Protein AF-A0A1R3GHZ3-F1 (afdb_monomer)

Solvent-accessible surface area (backbone atoms only — not comparable to full-atom values): 32045 Å² total; per-residue (Å²): 133,90,85,85,89,85,82,87,87,85,84,88,83,88,90,89,85,89,82,88,86,89,83,91,81,88,88,83,89,83,89,89,85,88,88,83,88,86,85,84,89,84,92,79,92,75,88,79,80,84,79,83,75,81,83,74,79,84,58,68,68,58,57,54,50,50,53,52,54,62,54,71,75,57,80,71,78,85,73,85,75,83,85,76,85,86,47,45,76,50,51,80,74,38,38,43,83,60,56,77,74,49,77,59,98,74,34,42,30,24,35,28,34,24,68,45,76,95,44,42,79,37,73,26,26,34,41,39,29,51,54,79,76,49,83,49,73,64,52,55,50,34,53,55,47,24,55,54,48,39,57,55,52,36,79,47,82,36,36,53,38,51,74,50,58,27,30,66,96,57,36,38,37,44,32,28,55,55,57,70,33,46,38,51,70,52,46,65,59,63,36,55,76,67,79,52,79,91,49,72,66,60,44,41,60,51,51,50,48,52,26,54,40,51,24,49,37,39,44,57,27,35,35,53,51,50,59,47,46,78,32,28,29,21,50,34,79,55,90,87,41,55,57,23,45,54,78,48,63,72,37,45,78,52,47,87,87,54,70,46,55,81,74,71,56,56,78,86,36,62,35,51,35,44,78,65,40,55,30,55,62,42,40,44,23,25,14,50,18,42,50,50,43,27,65,73,54,74,44,72,68,57,82,48,102,40,72,69,48,28,53,49,34,56,68,76,51,80,66,86,64,76,54,86,53,36,75,79,51,57,70,48,55,51,51,53,36,51,38,19,59,38,67,53,61,73,28,12,54,45,33,40,52,46,38,46,31,82,63,52,54,44,83,86,82,54,74,66,63,71,56,49,63,47,58,42,32,36,35,55,38,74,71,53,92,45,66,61,56,53,32,48,32,44,14,40,55,67,34,59,52,68,75,69,39,48,45,57,53,49,52,50,53,64,32,59,40,38,94,87,76,59,29,35,43,47,63,28,56,50,54,41,45,69,75,71,55,44,84,55,27,70,76,65,44,48,58,70,48,54,64,59,37,52,83,26,73,88,42,75,40,41,66,71,54,45,42,29,31,45,63,58,65,52,37,50,68,61,39,98,59,29,72,60,31,54,48,50,9,43,59,44,16,62,75,78,44,58,51,71,60,51,66,73,55,52,31,67,69,36,70,63,84,63,74,79,53,57,59,56,42,58,75,14,35,36,91,88,68,37,24,63,38,72,62,30,48,53,40,54,71,69,36,61,76,87,70,81,86,126

pLDDT: mean 79.68, std 21.67, range [22.58, 98.25]

Sequence (550 aa):
MEEVNGKTGVDETRTMTPTTKATARSSNQSLWLPTGVLPRASRRLMKRRFVWHPFWPPSLTKHIKALLYKRLLCKPKPKVLDKCFGYGKDFGAKYELGKELGTGSIGQTFSARGKKGELKDQPVAVKIISKAQMEEEFWIEDVRREVKILKALSGHKHFVKFYDACEDDDNVYIVMELCEGGDLSHLRDRIFAREGKFTEEEAKAIVAQISSAVSFCHLQGIVHRDIKLQNILFTSGGEDAEVKLIDFGISDFVRPGEILSRICGTVLFLAPDVLGECYGVEADAWSIGVITYYLLSGRWPFVAPTRSGIFQLVEESDPSFDDLPWQSISPEAKDFVKRLLNKDGFQRMTAAEALAHPWLRDEIRHPIPLDILMYSLVRISLRRRKLLKCAAQKALSKAITEDQLVYLRAQFRLLEPNTRDGSVSLENFKMALSRNATDLMDEIWVPDTLTAMESLANRNMYFEEFCAAAIHIHRLEGLEGWEQIVSTAFEHFERDGNRVISDQEFYRELKIRGPEALSFAQDCIRNSDGKLNLIGFTQLLRGRPKLPKN

Radius of gyration: 31.35 Å; Cα contacts (8 Å, |Δi|>4): 764; chains: 1; bounding box: 104×96×87 Å

Nearest PDB structures (foldseek):
  3lij-assembly1_A  TM=5.609E-01  e=2.479E-24  Cryptosporidium parvum Iowa II
  4yzb-assembly1_A  TM=5.574E-01  e=3.751E-24  Eimeria tenella
  3hx4-assembly1_A  TM=5.276E-01  e=1.970E-24  Toxoplasma gondii
  4yuq-assembly1_A  TM=5.480E-01  e=2.258E-23  Eimeria tenella
  4yuq-assembly2_B  TM=5.431E-01  e=2.059E-23  Eimeria tenella

Secondary structure (DSSP, 8-state):
------PPP-------------------------------------PPP------PPPPHHHHHHHHHHHHHT--------------BS-HHHHEEEEEEEEE-SS-EEEEEEE-SGGGBT-EEEEEEEEGGG--SHHHHHHHHHHHHHHHHHTTSTTBPPEEEEEE-SSEEEEEEE---S-BGGGHHHHHHTTTPPP-HHHHHHHHHHHHHHHHHHHHTTEE-S---GGGEEESSSSTTPPEEE--GGG-EE--TT--B----S-GGG--HHHHTT-B-THHHHHHHHHHHHHHHHSS-SS--SSHHHHHHHHHH-PPP-SSTTGGGS-HHHHHHHHHHT-SSTTTS--HHHHHTSTTT--TTT-PPPP-HHHHHHHHHHHT---HHHHHHHHHHHHHS-HHHHHHHHHHHHHT---TTTS-B-HHHHHHHHHHH--HHHHHHTHHHHHHTTGGGTT--B-HHHHHHHH--HHHHTTSTTHHHHHHHHHHHHHHHT-----HHHHHHHHT--STHHHHHHHTTB-TTTS-B-HHHHHHHHH-S------

InterPro domains:
  IPR000719 Protein kinase domain [PF00069] (95-360)
  IPR000719 Protein kinase domain [PS50011] (95-360)
  IPR000719 Protein kinase domain [SM00220] (95-360)
  IPR008271 Serine/threonine-protein kinase, active site [PS00108] (222-234)
  IPR011009 Protein kinase-like domain superfamily [SSF56112] (86-380)
  IPR011992 EF-hand domain pair [SSF47473] (396-541)
  IPR050205 Calcium-dependent Serine/Threonine Protein Kinases [PTHR24349] (81-507)

Organism: NCBI:txid93759

Foldseek 3Di:
DDDDDDDDDDDDDDDDDDDDDDDDDDDDDDDDDDDDDDDDDDDDDDDDDDDDDDDDDDDPVVVVVVVVVVVVVDDDDDDPAPLDLVFAACDVVQKAWDAWPAADPFFTKTWIATCDDPRHRPIKIKTKGWPVPCRDNVLSVLVNVQLVVQCQCAPPPQAWHWDGWHDDPTIIITITHDQAQAWQVCVVVLQVVVVHDQDLVNLLQQLLSVLLSLQLCQLLQKAQQALDRRQWGFNHSDPPTHIHGHDSSPMDGHALPDFAQDQDYDLLLAALCSVVSGDGSLSVLLSSLQSSCCSVAVDGQADDPDSVRSSCCNPPHGGDQPDPPSVVDDPQSVVLSLLSSDRPSLQNDGSLSSCLRPSNPDCPNHQRAAGPLLLSLLLVLLPDPDQQLLLLLLLLLVLDDVSSCSSLVSNLVLLVQDPPPQWHALVSVVVSDVVSDGPSNVVRYPVVSSVSVCSRNPPTHHSSSSSSRRDSLSNLVNDPCNVSSLVSSVVSCVPGRWAQDDLVVLCVLLVDDDCVSVVVVVVQADPPHNTGDSSSSSCSNVRHDPDDDD

Mean predicted aligned error: 12.27 Å

Structure (mmCIF, N/CA/C/O backbone):
data_AF-A0A1R3GHZ3-F1
#
_entry.id   AF-A0A1R3GHZ3-F1
#
loop_
_atom_site.group_PDB
_atom_site.id
_atom_site.type_symbol
_atom_site.label_atom_id
_atom_site.label_alt_id
_atom_site.label_comp_id
_atom_site.label_asym_id
_atom_site.label_entity_id
_atom_site.label_seq_id
_atom_site.pdbx_PDB_ins_code
_atom_site.Cartn_x
_atom_site.Cartn_y
_atom_site.Cartn_z
_atom_site.occupancy
_atom_site.B_iso_or_equiv
_atom_site.auth_seq_id
_atom_site.auth_comp_id
_atom_site.auth_asym_id
_atom_site.auth_atom_id
_atom_site.pdbx_PDB_model_num
ATOM 1 N N . MET A 1 1 ? 38.407 42.643 -3.161 1.00 34.69 1 MET A N 1
ATOM 2 C CA . MET A 1 1 ? 39.435 43.594 -2.686 1.00 34.69 1 MET A CA 1
ATOM 3 C C . MET A 1 1 ? 39.545 43.432 -1.185 1.00 34.69 1 MET A C 1
ATOM 5 O O . MET A 1 1 ? 38.567 43.001 -0.592 1.00 34.69 1 MET A O 1
ATOM 9 N N . GLU A 1 2 ? 40.718 43.761 -0.644 1.00 35.44 2 GLU A N 1
ATOM 10 C CA . GLU A 1 2 ? 41.175 43.460 0.721 1.00 35.44 2 GLU A CA 1
ATOM 11 C C . GLU A 1 2 ? 41.331 41.957 1.025 1.00 35.44 2 GLU A C 1
ATOM 13 O O . GLU A 1 2 ? 40.473 41.125 0.735 1.00 35.44 2 GLU A O 1
ATOM 18 N N . GLU A 1 3 ? 42.504 41.618 1.557 1.00 30.94 3 GLU A N 1
ATOM 19 C CA . GLU A 1 3 ? 42.928 40.275 1.952 1.00 30.94 3 GLU A CA 1
ATOM 20 C C . GLU A 1 3 ? 43.064 40.218 3.476 1.00 30.94 3 GLU A C 1
ATOM 22 O O . GLU A 1 3 ? 43.482 41.197 4.094 1.00 30.94 3 GLU A O 1
ATOM 27 N N . VAL A 1 4 ? 42.898 39.033 4.066 1.00 36.78 4 VAL A N 1
ATOM 28 C CA . VAL A 1 4 ? 43.629 38.673 5.291 1.00 36.78 4 VAL A CA 1
ATOM 29 C C . VAL A 1 4 ? 44.241 37.290 5.079 1.00 36.78 4 VAL A C 1
ATOM 31 O O . VAL A 1 4 ? 43.532 36.301 4.920 1.00 36.78 4 VAL A O 1
ATOM 34 N N . ASN A 1 5 ? 45.573 37.228 5.034 1.00 32.50 5 ASN A N 1
ATOM 35 C CA . ASN A 1 5 ? 46.323 35.993 4.799 1.00 32.50 5 ASN A CA 1
ATOM 36 C C . ASN A 1 5 ? 46.553 35.207 6.104 1.00 32.50 5 ASN A C 1
ATOM 38 O O . ASN A 1 5 ? 46.972 35.777 7.109 1.00 32.50 5 ASN A O 1
ATOM 42 N N . GLY A 1 6 ? 46.394 33.881 6.053 1.00 30.52 6 GLY A N 1
ATOM 43 C CA . GLY A 1 6 ? 46.796 32.941 7.108 1.00 30.52 6 GLY A CA 1
ATOM 44 C C . GLY A 1 6 ? 47.357 31.665 6.477 1.00 30.52 6 GLY A C 1
ATOM 45 O O . GLY A 1 6 ? 46.689 31.051 5.650 1.00 30.52 6 GLY A O 1
ATOM 46 N N . LYS A 1 7 ? 48.609 31.301 6.791 1.00 32.91 7 LYS A N 1
ATOM 47 C CA . LYS A 1 7 ? 49.378 30.299 6.027 1.00 32.91 7 LYS A CA 1
ATOM 48 C C . LYS A 1 7 ? 49.437 28.904 6.659 1.00 32.91 7 LYS A C 1
ATOM 50 O O . LYS A 1 7 ? 49.386 28.732 7.870 1.00 32.91 7 LYS A O 1
ATOM 55 N N . THR A 1 8 ? 49.634 27.938 5.765 1.00 31.53 8 THR A N 1
ATOM 56 C CA . THR A 1 8 ? 50.044 26.537 5.961 1.00 31.53 8 THR A CA 1
ATOM 57 C C . THR A 1 8 ? 51.236 26.338 6.910 1.00 31.53 8 THR A C 1
ATOM 59 O O . THR A 1 8 ? 52.165 27.146 6.897 1.00 31.53 8 THR A O 1
ATOM 62 N N . GLY A 1 9 ? 51.273 25.204 7.622 1.00 28.42 9 GLY A N 1
ATOM 63 C CA . GLY A 1 9 ? 52.466 24.677 8.314 1.00 28.42 9 GLY A CA 1
ATOM 64 C C . GLY A 1 9 ? 53.165 23.538 7.546 1.00 28.42 9 GLY A C 1
ATOM 65 O O . GLY A 1 9 ? 52.630 23.077 6.539 1.00 28.42 9 GLY A O 1
ATOM 66 N N . VAL A 1 10 ? 54.344 23.101 8.022 1.00 30.80 10 VAL A N 1
ATOM 67 C CA . VAL A 1 10 ? 55.159 21.967 7.510 1.00 30.80 10 VAL A CA 1
ATOM 68 C C . VAL A 1 10 ? 55.913 21.275 8.677 1.00 30.80 10 VAL A C 1
ATOM 70 O O . VAL A 1 10 ? 56.051 21.853 9.754 1.00 30.80 10 VAL A O 1
ATOM 73 N N . ASP A 1 11 ? 56.347 20.036 8.431 1.00 28.83 11 ASP A N 1
ATOM 74 C CA . ASP A 1 11 ? 56.849 18.956 9.301 1.00 28.83 11 ASP A CA 1
ATOM 75 C C . ASP A 1 11 ? 58.218 19.053 10.035 1.00 28.83 11 ASP A C 1
ATOM 77 O O . ASP A 1 11 ? 59.081 19.868 9.725 1.00 28.83 11 ASP A O 1
ATOM 81 N N . GLU A 1 12 ? 58.380 18.091 10.967 1.00 28.64 12 GLU A N 1
ATOM 82 C CA . GLU A 1 12 ? 59.574 17.305 11.385 1.00 28.64 12 GLU A CA 1
ATOM 83 C C . GLU A 1 12 ? 60.945 17.943 11.749 1.00 28.64 12 GLU A C 1
ATOM 85 O O . GLU A 1 12 ? 61.567 18.682 10.991 1.00 28.64 12 GLU A O 1
ATOM 90 N N . THR A 1 13 ? 61.565 17.460 12.848 1.00 28.55 13 THR A N 1
ATOM 91 C CA . THR A 1 13 ? 62.694 16.474 12.827 1.00 28.55 13 THR A CA 1
ATOM 92 C C . THR A 1 13 ? 63.373 16.268 14.212 1.00 28.55 13 THR A C 1
ATOM 94 O O . THR A 1 13 ? 63.208 17.071 15.123 1.00 28.55 13 THR A O 1
ATOM 97 N N . ARG A 1 14 ? 64.211 15.208 14.318 1.00 28.52 14 ARG A N 1
ATOM 98 C CA . ARG A 1 14 ? 65.181 14.832 15.395 1.00 28.52 14 ARG A CA 1
ATOM 99 C C . ARG A 1 14 ? 64.601 14.272 16.713 1.00 28.52 14 ARG A C 1
ATOM 101 O O . ARG A 1 14 ? 63.850 14.954 17.389 1.00 28.52 14 ARG A O 1
ATOM 108 N N . THR A 1 15 ? 64.817 13.017 17.151 1.00 27.66 15 THR A N 1
ATOM 109 C CA . THR A 1 15 ? 65.979 12.077 17.273 1.00 27.66 15 THR A CA 1
ATOM 110 C C . THR A 1 15 ? 66.834 12.222 18.545 1.00 27.66 15 THR A C 1
ATOM 112 O O . THR A 1 15 ? 67.647 13.139 18.611 1.00 27.66 15 THR A O 1
ATOM 115 N N . MET A 1 16 ? 66.804 11.222 19.447 1.00 27.22 16 MET A N 1
ATOM 116 C CA . MET A 1 16 ? 67.934 10.285 19.666 1.00 27.22 16 MET A CA 1
ATOM 117 C C . MET A 1 16 ? 67.622 9.131 20.655 1.00 27.22 16 MET A C 1
ATOM 119 O O . MET A 1 16 ? 66.691 9.196 21.450 1.00 27.22 16 MET A O 1
ATOM 123 N N . THR A 1 17 ? 68.418 8.062 20.555 1.00 27.47 17 THR A N 1
ATOM 124 C CA . THR A 1 17 ? 68.456 6.809 21.358 1.00 27.47 17 THR A CA 1
ATOM 125 C C . THR A 1 17 ? 69.774 6.768 22.181 1.00 27.47 17 THR A C 1
ATOM 127 O O . THR A 1 17 ? 70.514 7.747 22.065 1.00 27.47 17 THR A O 1
ATOM 130 N N . PRO A 1 18 ? 70.199 5.699 22.916 1.00 42.16 18 PRO A N 1
ATOM 131 C CA . PRO A 1 18 ? 69.658 4.338 23.144 1.00 42.16 18 PRO A CA 1
ATOM 132 C C . PRO A 1 18 ? 69.459 4.055 24.677 1.00 42.16 18 PRO A C 1
ATOM 134 O O . PRO A 1 18 ? 69.068 4.988 25.366 1.00 42.16 18 PRO A O 1
ATOM 137 N N . THR A 1 19 ? 69.577 2.880 25.336 1.00 27.59 19 THR A N 1
ATOM 138 C CA . THR A 1 19 ? 70.196 1.565 25.032 1.00 27.59 19 THR A CA 1
ATOM 139 C C . THR A 1 19 ? 69.681 0.433 25.949 1.00 27.59 19 THR A C 1
ATOM 141 O O . THR A 1 19 ? 69.370 0.670 27.114 1.00 27.59 19 THR A O 1
ATOM 144 N N . THR A 1 20 ? 69.783 -0.824 25.483 1.00 28.59 20 THR A N 1
ATOM 145 C CA . THR A 1 20 ? 69.565 -2.098 26.229 1.00 28.59 20 THR A CA 1
ATOM 146 C C . THR A 1 20 ? 68.084 -2.439 26.538 1.00 28.59 20 THR A C 1
ATOM 148 O O . THR A 1 20 ? 67.218 -1.601 26.333 1.00 28.59 20 THR A O 1
ATOM 151 N N . LYS A 1 21 ? 67.696 -3.666 26.944 1.00 27.88 21 LYS A N 1
ATOM 152 C CA . LYS A 1 21 ? 68.481 -4.863 27.334 1.00 27.88 21 LYS A CA 1
ATOM 153 C C . LYS A 1 21 ? 67.820 -6.191 26.890 1.00 27.88 21 LYS A C 1
ATOM 155 O O . LYS A 1 21 ? 66.747 -6.210 26.304 1.00 27.88 21 LYS A O 1
ATOM 160 N N . ALA A 1 22 ? 68.529 -7.288 27.145 1.00 27.67 22 ALA A N 1
ATOM 161 C CA . ALA A 1 22 ? 68.208 -8.689 26.839 1.00 27.67 22 ALA A CA 1
ATOM 162 C C . ALA A 1 22 ? 67.184 -9.316 27.838 1.00 27.67 22 ALA A C 1
ATOM 164 O O . ALA A 1 22 ? 66.906 -8.686 28.854 1.00 27.67 22 ALA A O 1
ATOM 165 N N . THR A 1 23 ? 66.594 -10.522 27.690 1.00 27.78 23 THR A N 1
ATOM 166 C CA . THR A 1 23 ? 66.844 -11.707 26.811 1.00 27.78 23 THR A CA 1
ATOM 167 C C . THR A 1 23 ? 65.608 -12.655 26.863 1.00 27.78 23 THR A C 1
ATOM 169 O O . THR A 1 23 ? 65.079 -12.859 27.947 1.00 27.78 23 THR A O 1
ATOM 172 N N . ALA A 1 24 ? 65.073 -13.176 25.744 1.00 27.84 24 ALA A N 1
ATOM 173 C CA . ALA A 1 24 ? 65.233 -14.558 25.203 1.00 27.84 24 ALA A CA 1
ATOM 174 C C . ALA A 1 24 ? 64.064 -15.556 25.479 1.00 27.84 24 ALA A C 1
ATOM 176 O O . ALA A 1 24 ? 63.133 -15.237 26.213 1.00 27.84 24 ALA A O 1
ATOM 177 N N . ARG A 1 25 ? 64.049 -16.723 24.795 1.00 24.53 25 ARG A N 1
ATOM 178 C CA . ARG A 1 25 ? 62.888 -17.641 24.628 1.00 24.53 25 ARG A CA 1
ATOM 179 C C . ARG A 1 25 ? 63.210 -19.144 24.833 1.00 24.53 25 ARG A C 1
ATOM 181 O O . ARG A 1 25 ? 64.268 -19.594 24.422 1.00 24.53 25 ARG A O 1
ATOM 188 N N . SER A 1 26 ? 62.202 -19.887 25.320 1.00 25.78 26 SER A N 1
ATOM 189 C CA . SER A 1 26 ? 61.748 -21.264 24.960 1.00 25.78 26 SER A CA 1
ATOM 190 C C . SER A 1 26 ? 62.708 -22.459 24.757 1.00 25.78 26 SER A C 1
ATOM 192 O O . SER A 1 26 ? 63.593 -22.419 23.908 1.00 25.78 26 SER A O 1
ATOM 194 N N . SER A 1 27 ? 62.325 -23.623 25.307 1.00 24.19 27 SER A N 1
ATOM 195 C CA . SER A 1 27 ? 62.441 -24.948 24.648 1.00 24.19 27 SER A CA 1
ATOM 196 C C . SER A 1 27 ? 61.394 -25.948 25.207 1.00 24.19 27 SER A C 1
ATOM 198 O O . SER A 1 27 ? 60.604 -25.572 26.070 1.00 24.19 27 SER A O 1
ATOM 200 N N . ASN A 1 28 ? 61.308 -27.165 24.648 1.00 24.14 28 ASN A N 1
ATOM 201 C CA . ASN A 1 28 ? 60.193 -28.133 24.778 1.00 24.14 28 ASN A CA 1
ATOM 202 C C . ASN A 1 28 ? 60.683 -29.545 25.206 1.00 24.14 28 ASN A C 1
ATOM 204 O O . ASN A 1 28 ? 61.887 -29.761 25.260 1.00 24.14 28 ASN A O 1
ATOM 208 N N . GLN A 1 29 ? 59.744 -30.509 25.333 1.00 26.14 29 GLN A N 1
ATOM 209 C CA . GLN A 1 29 ? 59.918 -31.991 25.427 1.00 26.14 29 GLN A CA 1
ATOM 210 C C . GLN A 1 29 ? 60.171 -32.602 26.835 1.00 26.14 29 GLN A C 1
ATOM 212 O O . GLN A 1 29 ? 60.786 -31.960 27.673 1.00 26.14 29 GLN A O 1
ATOM 217 N N . SER A 1 30 ? 59.767 -33.851 27.165 1.00 23.48 30 SER A N 1
ATOM 218 C CA . SER A 1 30 ? 58.687 -34.729 26.629 1.00 23.48 30 SER A CA 1
ATOM 219 C C . SER A 1 30 ? 58.463 -36.020 27.469 1.00 23.48 30 SER A C 1
ATOM 221 O O . SER A 1 30 ? 59.393 -36.483 28.119 1.00 23.48 30 SER A O 1
ATOM 223 N N . LEU A 1 31 ? 57.291 -36.660 27.279 1.00 22.58 31 LEU A N 1
ATOM 224 C CA . LEU A 1 31 ? 57.008 -38.119 27.369 1.00 22.58 31 LEU A CA 1
ATOM 225 C C . LEU A 1 31 ? 56.848 -38.856 28.731 1.00 22.58 31 LEU A C 1
ATOM 227 O O . LEU A 1 31 ? 57.325 -38.435 29.776 1.00 22.58 31 LEU A O 1
ATOM 231 N N . TRP A 1 32 ? 56.206 -40.034 28.594 1.00 24.97 32 TRP A N 1
ATOM 232 C CA . TRP A 1 32 ? 56.040 -41.198 29.495 1.00 24.97 32 TRP A CA 1
ATOM 233 C C . TRP A 1 32 ? 54.811 -41.302 30.432 1.00 24.97 32 TRP A C 1
ATOM 235 O O . TRP A 1 32 ? 54.543 -40.466 31.286 1.00 24.97 32 TRP A O 1
ATOM 245 N N . LEU A 1 33 ? 54.094 -42.425 30.259 1.00 25.47 33 LEU A N 1
ATOM 246 C CA . LEU A 1 33 ? 53.072 -43.017 31.142 1.00 25.47 33 LEU A CA 1
ATOM 247 C C . LEU A 1 33 ? 53.703 -44.173 31.948 1.00 25.47 33 LEU A C 1
ATOM 249 O O . LEU A 1 33 ? 54.741 -44.696 31.533 1.00 25.47 33 LEU A O 1
ATOM 253 N N . PRO A 1 34 ? 53.042 -44.661 33.015 1.00 27.88 34 PRO A N 1
ATOM 254 C CA . PRO A 1 34 ? 52.583 -46.056 32.925 1.00 27.88 34 PRO A CA 1
ATOM 255 C C . PRO A 1 34 ? 51.192 -46.364 33.531 1.00 27.88 34 PRO A C 1
ATOM 257 O O . PRO A 1 34 ? 50.542 -45.556 34.186 1.00 27.88 34 PRO A O 1
ATOM 260 N N . THR A 1 35 ? 50.751 -47.590 33.250 1.00 24.08 35 THR A N 1
ATOM 261 C CA . THR A 1 35 ? 49.477 -48.273 33.557 1.00 24.08 35 THR A CA 1
ATOM 262 C C . THR A 1 35 ? 49.193 -48.580 35.039 1.00 24.08 35 THR A C 1
ATOM 264 O O . THR A 1 35 ? 50.135 -48.855 35.776 1.00 24.08 35 THR A O 1
ATOM 267 N N . GLY A 1 36 ? 47.916 -48.785 35.425 1.00 23.55 36 GLY A N 1
ATOM 268 C CA . GLY A 1 36 ? 47.607 -49.650 36.587 1.00 23.55 36 GLY A CA 1
ATOM 269 C C . GLY A 1 36 ? 46.172 -49.692 37.162 1.00 23.55 36 GLY A C 1
ATOM 270 O O . GLY A 1 36 ? 45.813 -48.835 37.952 1.00 23.55 36 GLY A O 1
ATOM 271 N N . VAL A 1 37 ? 45.437 -50.779 36.871 1.00 26.50 37 VAL A N 1
ATOM 272 C CA . VAL A 1 37 ? 44.511 -51.532 37.771 1.00 26.50 37 VAL A CA 1
ATOM 273 C C . VAL A 1 37 ? 43.263 -50.853 38.410 1.00 26.50 37 VAL A C 1
ATOM 275 O O . VAL A 1 37 ? 43.329 -49.931 39.212 1.00 26.50 37 VAL A O 1
ATOM 278 N N . LEU A 1 38 ? 42.097 -51.470 38.155 1.00 25.23 38 LEU A N 1
ATOM 279 C CA . LEU A 1 38 ? 40.819 -51.401 38.906 1.00 25.23 38 LEU A CA 1
ATOM 280 C C . LEU A 1 38 ? 40.734 -52.612 39.879 1.00 25.23 38 LEU A C 1
ATOM 282 O O . LEU A 1 38 ? 41.306 -53.640 39.507 1.00 25.23 38 LEU A O 1
ATOM 286 N N . PRO A 1 39 ? 39.990 -52.607 41.027 1.00 34.53 39 PRO A N 1
ATOM 287 C CA . PRO A 1 39 ? 38.516 -52.510 40.967 1.00 34.53 39 PRO A CA 1
ATOM 288 C C . PRO A 1 39 ? 37.696 -52.023 42.205 1.00 34.53 39 PRO A C 1
ATOM 290 O O . PRO A 1 39 ? 38.117 -52.042 43.352 1.00 34.53 39 PRO A O 1
ATOM 293 N N . ARG A 1 40 ? 36.413 -51.736 41.918 1.00 22.72 40 ARG A N 1
ATOM 294 C CA . ARG A 1 40 ? 35.186 -51.932 42.742 1.00 22.72 40 ARG A CA 1
ATOM 295 C C . ARG A 1 40 ? 35.060 -51.348 44.175 1.00 22.72 40 ARG A C 1
ATOM 297 O O . ARG A 1 40 ? 35.271 -52.018 45.173 1.00 22.72 40 ARG A O 1
ATOM 304 N N . ALA A 1 41 ? 34.343 -50.219 44.203 1.00 25.31 41 ALA A N 1
ATOM 305 C CA . ALA A 1 41 ? 32.997 -50.077 44.795 1.00 25.31 41 ALA A CA 1
ATOM 306 C C . ALA A 1 41 ? 32.774 -50.120 46.329 1.00 25.31 41 ALA A C 1
ATOM 308 O O . ALA A 1 41 ? 32.700 -51.173 46.952 1.00 25.31 41 ALA A O 1
ATOM 309 N N . SER A 1 42 ? 32.345 -48.971 46.870 1.00 25.50 42 SER A N 1
ATOM 310 C CA . SER A 1 42 ? 31.318 -48.902 47.925 1.00 25.50 42 SER A CA 1
ATOM 311 C C . SER A 1 42 ? 30.413 -47.673 47.710 1.00 25.50 42 SER A C 1
ATOM 313 O O . SER A 1 42 ? 30.849 -46.660 47.166 1.00 25.50 42 SER A O 1
ATOM 315 N N . ARG A 1 43 ? 29.121 -47.763 48.067 1.00 27.05 43 ARG A N 1
ATOM 316 C CA . ARG A 1 43 ? 28.150 -46.654 47.937 1.00 27.05 43 ARG A CA 1
ATOM 317 C C . ARG A 1 43 ? 28.081 -45.850 49.240 1.00 27.05 43 ARG A C 1
ATOM 319 O O . ARG A 1 43 ? 27.730 -46.421 50.268 1.00 27.05 43 ARG A O 1
ATOM 326 N N . ARG A 1 44 ? 28.255 -44.524 49.184 1.00 25.34 44 ARG A N 1
ATOM 327 C CA . ARG A 1 44 ? 27.708 -43.579 50.182 1.00 25.34 44 ARG A CA 1
ATOM 328 C C . ARG A 1 44 ? 27.158 -42.328 49.493 1.00 25.34 44 ARG A C 1
ATOM 330 O O . ARG A 1 44 ? 27.675 -41.903 48.465 1.00 25.34 44 ARG A O 1
ATOM 337 N N . LEU A 1 45 ? 26.074 -41.780 50.042 1.00 32.31 45 LEU A N 1
ATOM 338 C CA . LEU A 1 45 ? 25.394 -40.592 49.518 1.00 32.31 45 LEU A CA 1
ATOM 339 C C . LEU A 1 45 ? 26.219 -39.329 49.794 1.00 32.31 45 LEU A C 1
ATOM 341 O O . LEU A 1 45 ? 26.633 -39.111 50.930 1.00 32.31 45 LEU A O 1
ATOM 345 N N . MET A 1 46 ? 26.315 -38.434 48.808 1.00 24.03 46 MET A N 1
ATOM 346 C CA . MET A 1 46 ? 26.465 -36.997 49.056 1.00 24.03 46 MET A CA 1
ATOM 347 C C . MET A 1 46 ? 25.631 -36.171 48.071 1.00 24.03 46 MET A C 1
ATOM 349 O O . MET A 1 46 ? 25.305 -36.603 46.966 1.00 24.03 46 MET A O 1
ATOM 353 N N . LYS A 1 47 ? 25.252 -34.978 48.534 1.00 31.61 47 LYS A N 1
ATOM 354 C CA . LYS A 1 47 ? 24.307 -34.047 47.908 1.00 31.61 47 LYS A CA 1
ATOM 355 C C . LYS A 1 47 ? 24.801 -33.592 46.526 1.00 31.61 47 LYS A C 1
ATOM 357 O O . LYS A 1 47 ? 25.855 -32.968 46.433 1.00 31.61 47 LYS A O 1
ATOM 362 N N . ARG A 1 48 ? 24.011 -33.804 45.465 1.00 25.11 48 ARG A N 1
ATOM 363 C CA . ARG A 1 48 ? 24.195 -33.066 44.203 1.00 25.11 48 ARG A CA 1
ATOM 364 C C . ARG A 1 48 ? 23.571 -31.678 44.334 1.00 25.11 48 ARG A C 1
ATOM 366 O O . ARG A 1 48 ? 22.376 -31.564 44.586 1.00 25.11 48 ARG A O 1
ATOM 373 N N . ARG A 1 49 ? 24.372 -30.630 44.121 1.00 25.81 49 ARG A N 1
ATOM 374 C CA . ARG A 1 49 ? 23.855 -29.303 43.757 1.00 25.81 49 ARG A CA 1
ATOM 375 C C . ARG A 1 49 ? 23.173 -29.430 42.392 1.00 25.81 49 ARG A C 1
ATOM 377 O O . ARG A 1 49 ? 23.803 -29.918 41.457 1.00 25.81 49 ARG A O 1
ATOM 384 N N . PHE A 1 50 ? 21.928 -28.982 42.270 1.00 26.05 50 PHE A N 1
ATOM 385 C CA . PHE A 1 50 ? 21.335 -28.734 40.958 1.00 26.05 50 PHE A CA 1
ATOM 386 C C . PHE A 1 50 ? 21.918 -27.429 40.414 1.00 26.05 50 PHE A C 1
ATOM 388 O O . PHE A 1 50 ? 21.638 -26.357 40.942 1.00 26.05 50 PHE A O 1
ATOM 395 N N . VAL A 1 51 ? 22.753 -27.527 39.379 1.00 26.22 51 VAL A N 1
ATOM 396 C CA . VAL A 1 51 ? 23.106 -26.374 38.544 1.00 26.22 51 VAL A CA 1
ATOM 397 C C . VAL A 1 51 ? 21.989 -26.227 37.521 1.00 26.22 51 VAL A C 1
ATOM 399 O O . VAL A 1 51 ? 21.790 -27.108 36.684 1.00 26.22 51 VAL A O 1
ATOM 402 N N . TRP A 1 52 ? 21.221 -25.148 37.634 1.00 24.38 52 TRP A N 1
ATOM 403 C CA . TRP A 1 52 ? 20.130 -24.848 36.715 1.00 24.38 52 TRP A CA 1
ATOM 404 C C . TRP A 1 52 ? 20.720 -24.208 35.456 1.00 24.38 52 TRP A C 1
ATOM 406 O O . TRP A 1 52 ? 21.083 -23.034 35.458 1.00 24.38 52 TRP A O 1
ATOM 416 N N . HIS A 1 53 ? 20.877 -24.997 34.392 1.00 29.34 53 HIS A N 1
ATOM 417 C CA . HIS A 1 53 ? 21.181 -24.448 33.074 1.00 29.34 53 HIS A CA 1
ATOM 418 C C . HIS A 1 53 ? 19.888 -23.859 32.489 1.00 29.34 53 HIS A C 1
ATOM 420 O O . HIS A 1 53 ? 18.918 -24.611 32.353 1.00 29.34 53 HIS A O 1
ATOM 426 N N . PRO A 1 54 ? 19.843 -22.561 32.135 1.00 29.97 54 PRO A N 1
ATOM 427 C CA . PRO A 1 54 ? 18.681 -22.002 31.461 1.00 29.97 54 PRO A CA 1
ATOM 428 C C . PRO A 1 54 ? 18.518 -22.681 30.098 1.00 29.97 54 PRO A C 1
ATOM 430 O O . PRO A 1 54 ? 19.459 -22.742 29.303 1.00 29.97 54 PRO A O 1
ATOM 433 N N . PHE A 1 55 ? 17.320 -23.197 29.824 1.00 27.97 55 PHE A N 1
ATOM 434 C CA . PHE A 1 55 ? 16.971 -23.702 28.500 1.00 27.97 55 PHE A CA 1
ATOM 435 C C . PHE A 1 55 ? 16.879 -22.521 27.531 1.00 27.97 55 PHE A C 1
ATOM 437 O O . PHE A 1 55 ? 15.879 -21.811 27.499 1.00 27.97 55 PHE A O 1
ATOM 444 N N . TRP A 1 56 ? 17.916 -22.313 26.719 1.00 30.17 56 TRP A N 1
ATOM 445 C CA . TRP A 1 56 ? 17.773 -21.498 25.516 1.00 30.17 56 TRP A CA 1
ATOM 446 C C . TRP A 1 56 ? 16.841 -22.219 24.527 1.00 30.17 56 TRP A C 1
ATOM 448 O O . TRP A 1 56 ? 17.019 -23.425 24.308 1.00 30.17 56 TRP A O 1
ATOM 458 N N . PRO A 1 57 ? 15.875 -21.519 23.902 1.00 35.56 57 PRO A N 1
ATOM 459 C CA . PRO A 1 57 ? 15.073 -22.107 22.838 1.00 35.56 57 PRO A CA 1
ATOM 460 C C . PRO A 1 57 ? 15.986 -22.547 21.676 1.00 35.56 57 PRO A C 1
ATOM 462 O O . PRO A 1 57 ? 16.996 -21.893 21.389 1.00 35.56 57 PRO A O 1
ATOM 465 N N . PRO A 1 58 ? 15.685 -23.668 20.996 1.00 35.41 58 PRO A N 1
ATOM 466 C CA . PRO A 1 58 ? 16.532 -24.171 19.920 1.00 35.41 58 PRO A CA 1
ATOM 467 C C . PRO A 1 58 ? 16.542 -23.182 18.750 1.00 35.41 58 PRO A C 1
ATOM 469 O O . PRO A 1 58 ? 15.495 -22.907 18.168 1.00 35.41 58 PRO A O 1
ATOM 472 N N . SER A 1 59 ? 17.723 -22.669 18.384 1.00 38.41 59 SER A N 1
ATOM 473 C CA . SER A 1 59 ? 17.825 -21.620 17.360 1.00 38.41 59 SER A CA 1
ATOM 474 C C . SER A 1 59 ? 17.219 -22.043 16.018 1.00 38.41 59 SER A C 1
ATOM 476 O O . SER A 1 59 ? 17.326 -23.204 15.604 1.00 38.41 59 SER A O 1
ATOM 478 N N . LEU A 1 60 ? 16.627 -21.070 15.318 1.00 44.91 60 LEU A N 1
ATOM 479 C CA . LEU A 1 60 ? 15.915 -21.231 14.042 1.00 44.91 60 LEU A CA 1
ATOM 480 C C . LEU A 1 60 ? 16.719 -22.061 13.019 1.00 44.91 60 LEU A C 1
ATOM 482 O O . LEU A 1 60 ? 16.195 -22.962 12.359 1.00 44.91 60 LEU A O 1
ATOM 486 N N . THR A 1 61 ? 18.041 -21.853 13.012 1.00 47.25 61 THR A N 1
ATOM 487 C CA . THR A 1 61 ? 19.070 -22.610 12.279 1.00 47.25 61 THR A CA 1
ATOM 488 C C . THR A 1 61 ? 18.901 -24.131 12.310 1.00 47.25 61 THR A C 1
ATOM 490 O O . THR A 1 61 ? 19.279 -24.807 11.353 1.00 47.25 61 THR A O 1
ATOM 493 N N . LYS A 1 62 ? 18.383 -24.703 13.407 1.00 39.31 62 LYS A N 1
ATOM 494 C CA . LYS A 1 62 ? 18.272 -26.158 13.590 1.00 39.31 62 LYS A CA 1
ATOM 495 C C . LYS A 1 62 ? 17.077 -26.747 12.834 1.00 39.31 62 LYS A C 1
ATOM 497 O O . LYS A 1 62 ? 17.227 -27.804 12.227 1.00 39.31 62 LYS A O 1
ATOM 502 N N . HIS A 1 63 ? 15.942 -26.043 12.797 1.00 43.94 63 HIS A N 1
ATOM 503 C CA . HIS A 1 63 ? 14.796 -26.424 11.961 1.00 43.94 63 HIS A CA 1
ATOM 504 C C . HIS A 1 63 ? 15.068 -26.159 10.477 1.00 43.94 63 HIS A C 1
ATOM 506 O O . HIS A 1 63 ? 14.802 -27.035 9.656 1.00 43.94 63 HIS A O 1
ATOM 512 N N . ILE A 1 64 ? 15.699 -25.027 10.143 1.00 48.94 64 ILE A N 1
ATOM 513 C CA . ILE A 1 64 ? 16.120 -24.709 8.769 1.00 48.94 64 ILE A CA 1
ATOM 514 C C . ILE A 1 64 ? 17.055 -25.804 8.228 1.00 48.94 64 ILE A C 1
ATOM 516 O O . ILE A 1 64 ? 16.798 -26.366 7.162 1.00 48.94 64 ILE A O 1
ATOM 520 N N . LYS A 1 65 ? 18.085 -26.208 8.992 1.00 40.00 65 LYS A N 1
ATOM 521 C CA . LYS A 1 65 ? 18.953 -27.336 8.605 1.00 40.00 65 LYS A CA 1
ATOM 522 C C . LYS A 1 65 ? 18.191 -28.657 8.479 1.00 40.00 65 LYS A C 1
ATOM 524 O O . LYS A 1 65 ? 18.465 -29.395 7.539 1.00 40.00 65 LYS A O 1
ATOM 529 N N . ALA A 1 66 ? 17.242 -28.961 9.366 1.00 38.12 66 ALA A N 1
ATOM 530 C CA . ALA A 1 66 ? 16.459 -30.196 9.284 1.00 38.12 66 ALA A CA 1
ATOM 531 C C . ALA A 1 66 ? 15.561 -30.252 8.032 1.00 38.12 66 ALA A C 1
ATOM 533 O O . ALA A 1 66 ? 15.504 -31.290 7.373 1.00 38.12 66 ALA A O 1
ATOM 534 N N . LEU A 1 67 ? 14.906 -29.145 7.667 1.00 43.09 67 LEU A N 1
ATOM 535 C CA . LEU A 1 67 ? 14.074 -29.045 6.461 1.00 43.09 67 LEU A CA 1
ATOM 536 C C . LEU A 1 67 ? 14.909 -29.137 5.177 1.00 43.09 67 LEU A C 1
ATOM 538 O O . LEU A 1 67 ? 14.560 -29.906 4.279 1.00 43.09 67 LEU A O 1
ATOM 542 N N . LEU A 1 68 ? 16.050 -28.441 5.119 1.00 43.03 68 LEU A N 1
ATOM 543 C CA . LEU A 1 68 ? 17.003 -28.553 4.009 1.00 43.03 68 LEU A CA 1
ATOM 544 C C . LEU A 1 68 ? 17.524 -29.991 3.859 1.00 43.03 68 LEU A C 1
ATOM 546 O O . LEU A 1 68 ? 17.492 -30.544 2.763 1.00 43.03 68 LEU A O 1
ATOM 550 N N . TYR A 1 69 ? 17.929 -30.637 4.957 1.00 39.00 69 TYR A N 1
ATOM 551 C CA . TYR A 1 69 ? 18.424 -32.019 4.939 1.00 39.00 69 TYR A CA 1
ATOM 552 C C . TYR A 1 69 ? 17.347 -33.021 4.487 1.00 39.00 69 TYR A C 1
ATOM 554 O O . TYR A 1 69 ? 17.649 -33.979 3.777 1.00 39.00 69 TYR A O 1
ATOM 562 N N . LYS A 1 70 ? 16.074 -32.776 4.832 1.00 37.69 70 LYS A N 1
ATOM 563 C CA . LYS A 1 70 ? 14.946 -33.620 4.408 1.00 37.69 70 LYS A CA 1
ATOM 564 C C . LYS A 1 70 ? 14.561 -33.416 2.935 1.00 37.69 70 LYS A C 1
ATOM 566 O O . LYS A 1 70 ? 14.153 -34.385 2.302 1.00 37.69 70 LYS A O 1
ATOM 571 N N . ARG A 1 71 ? 14.743 -32.212 2.368 1.00 41.06 71 ARG A N 1
ATOM 572 C CA . ARG A 1 71 ? 14.643 -31.969 0.911 1.00 41.06 71 ARG A CA 1
ATOM 573 C C . ARG A 1 71 ? 15.812 -32.602 0.139 1.00 41.06 71 ARG A C 1
ATOM 575 O O . ARG A 1 71 ? 15.589 -33.237 -0.884 1.00 41.06 71 ARG A O 1
ATOM 582 N N . LEU A 1 72 ? 17.042 -32.505 0.652 1.00 42.53 72 LEU A N 1
ATOM 583 C CA . LEU A 1 72 ? 18.254 -33.014 -0.014 1.00 42.53 72 LEU A CA 1
ATOM 584 C C . LEU A 1 72 ? 18.308 -34.547 -0.176 1.00 42.53 72 LEU A C 1
ATOM 586 O O . LEU A 1 72 ? 18.998 -35.036 -1.069 1.00 42.53 72 LEU A O 1
ATOM 590 N N . LEU A 1 73 ? 17.592 -35.308 0.660 1.00 40.03 73 LEU A N 1
ATOM 591 C CA . LEU A 1 73 ? 17.593 -36.779 0.633 1.00 40.03 73 LEU A CA 1
ATOM 592 C C . LEU A 1 73 ? 16.598 -37.407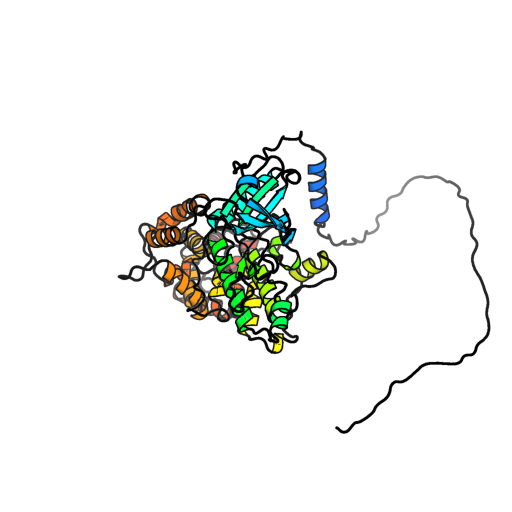 -0.358 1.00 40.03 73 LEU A C 1
ATOM 594 O O . LEU A 1 73 ? 16.610 -38.622 -0.540 1.00 40.03 73 LEU A O 1
ATOM 598 N N . CYS A 1 74 ? 15.750 -36.613 -1.012 1.00 42.09 74 CYS A N 1
ATOM 599 C CA . CYS A 1 74 ? 14.814 -37.083 -2.032 1.00 42.09 74 CYS A CA 1
ATOM 600 C C . CYS A 1 74 ? 14.942 -36.220 -3.287 1.00 42.09 74 CYS A C 1
ATOM 602 O O . CYS A 1 74 ? 14.144 -35.312 -3.498 1.00 42.09 74 CYS A O 1
ATOM 604 N N . LYS A 1 75 ? 15.927 -36.522 -4.144 1.00 39.47 75 LYS A N 1
ATOM 605 C CA . LYS A 1 75 ? 15.927 -35.997 -5.516 1.00 39.47 75 LYS A CA 1
ATOM 606 C C . LYS A 1 75 ? 14.712 -36.581 -6.254 1.00 39.47 75 LYS A C 1
ATOM 608 O O . LYS A 1 75 ? 14.695 -37.800 -6.455 1.00 39.47 75 LYS A O 1
ATOM 613 N N . PRO A 1 76 ? 13.709 -35.783 -6.665 1.00 47.53 76 PRO A N 1
ATOM 614 C CA . PRO A 1 76 ? 12.718 -36.276 -7.610 1.00 47.53 76 PRO A CA 1
ATOM 615 C C . PRO A 1 76 ? 13.423 -36.632 -8.927 1.00 47.53 76 PRO A C 1
ATOM 617 O O . PRO A 1 76 ? 14.487 -36.092 -9.246 1.00 47.53 76 PRO A O 1
ATOM 620 N N . LYS A 1 77 ? 12.829 -37.527 -9.724 1.00 46.56 77 LYS A N 1
ATOM 621 C CA . LYS A 1 77 ? 13.213 -37.623 -11.141 1.00 46.56 77 LYS A CA 1
ATOM 622 C C . LYS A 1 77 ? 12.961 -36.247 -11.777 1.00 46.56 77 LYS A C 1
ATOM 624 O O . LYS A 1 77 ? 11.942 -35.647 -11.432 1.00 46.56 77 LYS A O 1
ATOM 629 N N . PRO A 1 78 ? 13.824 -35.752 -12.682 1.00 47.75 78 PRO A N 1
ATOM 630 C CA . PRO A 1 78 ? 13.580 -34.474 -13.337 1.00 47.75 78 PRO A CA 1
ATOM 631 C C . PRO A 1 78 ? 12.246 -34.538 -14.090 1.00 47.75 78 PRO A C 1
ATOM 633 O O . PRO A 1 78 ? 12.122 -35.252 -15.087 1.00 47.75 78 PRO A O 1
ATOM 636 N N . LYS A 1 79 ? 11.240 -33.806 -13.592 1.00 61.88 79 LYS A N 1
ATOM 637 C CA . LYS A 1 79 ? 10.085 -33.424 -14.406 1.00 61.88 79 LYS A CA 1
ATOM 638 C C . LYS A 1 79 ? 10.643 -32.593 -15.561 1.00 61.88 79 LYS A C 1
ATOM 640 O O . LYS A 1 79 ? 11.359 -31.625 -15.317 1.00 61.88 79 LYS A O 1
ATOM 645 N N . VAL A 1 80 ? 10.290 -32.929 -16.797 1.00 76.06 80 VAL A N 1
ATOM 646 C CA . VAL A 1 80 ? 10.411 -31.960 -17.891 1.00 76.06 80 VAL A CA 1
ATOM 647 C C . VAL A 1 80 ? 9.344 -30.901 -17.632 1.00 76.06 80 VAL A C 1
ATOM 649 O O . VAL A 1 80 ? 8.155 -31.198 -17.714 1.00 76.06 80 VAL A O 1
ATOM 652 N N . LEU A 1 81 ? 9.771 -29.709 -17.215 1.00 83.81 81 LEU A N 1
ATOM 653 C CA . LEU A 1 81 ? 8.875 -28.580 -16.978 1.00 83.81 81 LEU A CA 1
ATOM 654 C C . LEU A 1 81 ? 8.399 -28.015 -18.317 1.00 83.81 81 LEU A C 1
ATOM 656 O O . LEU A 1 81 ? 9.214 -27.793 -19.214 1.00 83.81 81 LEU A O 1
ATOM 660 N N . ASP A 1 82 ? 7.100 -27.743 -18.435 1.00 86.06 82 ASP A N 1
ATOM 661 C CA . ASP A 1 82 ? 6.555 -27.063 -19.608 1.00 86.06 82 ASP A CA 1
ATOM 662 C C . ASP A 1 82 ? 6.824 -25.553 -19.528 1.00 86.06 82 ASP A C 1
ATOM 664 O O . ASP A 1 82 ? 6.179 -24.818 -18.771 1.00 86.06 82 ASP A O 1
ATOM 668 N N . LYS A 1 83 ? 7.804 -25.116 -20.325 1.00 87.69 83 LYS A N 1
ATOM 669 C CA . LYS A 1 83 ? 8.250 -23.723 -20.474 1.00 87.69 83 LYS A CA 1
ATOM 670 C C . LYS A 1 83 ? 7.608 -23.019 -21.679 1.00 87.69 83 LYS A C 1
ATOM 672 O O . LYS A 1 83 ? 8.150 -22.023 -22.163 1.00 87.69 83 LYS A O 1
ATOM 677 N N . CYS A 1 84 ? 6.485 -23.532 -22.184 1.00 89.62 84 CYS A N 1
ATOM 678 C CA . CYS A 1 84 ? 5.603 -22.799 -23.085 1.00 89.62 84 CYS A CA 1
ATOM 679 C C . CYS A 1 84 ? 4.680 -21.871 -22.279 1.00 89.62 84 CYS A C 1
ATOM 681 O O . CYS A 1 84 ? 4.157 -22.245 -21.226 1.00 89.62 84 CYS A O 1
ATOM 683 N N . PHE A 1 85 ? 4.482 -20.646 -22.757 1.00 91.94 85 PHE A N 1
ATOM 684 C CA . PHE A 1 85 ? 3.612 -19.657 -22.118 1.00 91.94 85 PHE A CA 1
ATOM 685 C C . PHE A 1 85 ? 2.323 -19.390 -22.911 1.00 91.94 85 PHE A C 1
ATOM 687 O O . PHE A 1 85 ? 1.361 -18.878 -22.343 1.00 91.94 85 PHE A O 1
ATOM 694 N N . GLY A 1 86 ? 2.273 -19.787 -24.186 1.00 93.50 86 GLY A N 1
ATOM 695 C CA . GLY A 1 86 ? 1.164 -19.506 -25.101 1.00 93.50 86 GLY A CA 1
ATOM 696 C C . GLY A 1 86 ? 1.241 -18.103 -25.712 1.00 93.50 86 GLY A C 1
ATOM 697 O O . GLY A 1 86 ? 0.215 -17.539 -26.085 1.00 93.50 86 GLY A O 1
ATOM 698 N N . TYR A 1 87 ? 2.440 -17.520 -25.766 1.00 95.56 87 TYR A N 1
ATOM 699 C CA . TYR A 1 87 ? 2.689 -16.143 -26.194 1.00 95.56 87 TYR A CA 1
ATOM 700 C C . TYR A 1 87 ? 3.074 -16.058 -27.684 1.00 95.56 87 TYR A C 1
ATOM 702 O O . TYR A 1 87 ? 3.338 -17.065 -28.346 1.00 95.56 87 TYR A O 1
ATOM 710 N N . GLY A 1 88 ? 3.097 -14.842 -28.242 1.00 93.81 88 GLY A N 1
ATOM 711 C CA . GLY A 1 88 ? 3.435 -14.628 -29.653 1.00 93.81 88 GLY A CA 1
ATOM 712 C C . GLY A 1 88 ? 4.891 -14.989 -29.975 1.00 93.81 88 GLY A C 1
ATOM 713 O O . GLY A 1 88 ? 5.807 -14.488 -29.328 1.00 93.81 88 GLY A O 1
ATOM 714 N N . LYS A 1 89 ? 5.127 -15.813 -31.005 1.00 94.31 89 LYS A N 1
ATOM 715 C CA . LYS A 1 89 ? 6.484 -16.188 -31.465 1.00 94.31 89 LYS A CA 1
ATOM 716 C C . LYS A 1 89 ? 7.103 -15.223 -32.490 1.00 94.31 89 LYS A C 1
ATOM 718 O O . LYS A 1 89 ? 8.038 -15.575 -33.202 1.00 94.31 89 LYS A O 1
ATOM 723 N N . ASP A 1 90 ? 6.577 -14.004 -32.603 1.00 91.94 90 ASP A N 1
ATOM 724 C CA . ASP A 1 90 ? 6.896 -13.047 -33.670 1.00 91.94 90 ASP A CA 1
ATOM 725 C C . ASP A 1 90 ? 7.651 -11.786 -33.198 1.00 91.94 90 AS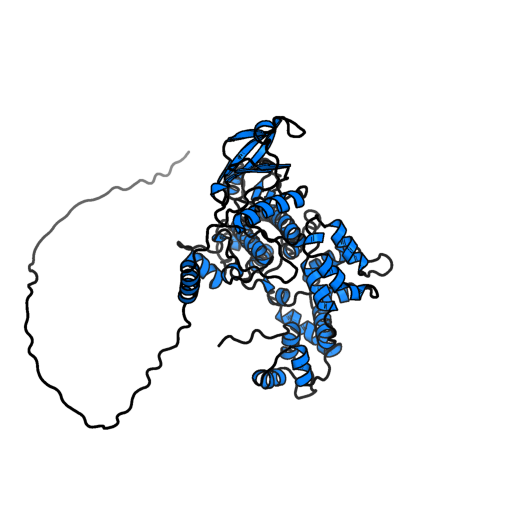P A C 1
ATOM 727 O O . ASP A 1 90 ? 7.759 -10.808 -33.943 1.00 91.94 90 ASP A O 1
ATOM 731 N N . PHE A 1 91 ? 8.244 -11.823 -31.995 1.00 94.69 91 PHE A N 1
ATOM 732 C CA . PHE A 1 91 ? 8.966 -10.703 -31.370 1.00 94.69 91 PHE A CA 1
ATOM 733 C C . PHE A 1 91 ? 9.917 -9.963 -32.329 1.00 94.69 91 PHE A C 1
ATOM 735 O O . PHE A 1 91 ? 9.764 -8.762 -32.547 1.00 94.69 91 PHE A O 1
ATOM 742 N N . GLY A 1 92 ? 10.853 -10.669 -32.977 1.00 93.00 92 GLY A N 1
ATOM 743 C CA . GLY A 1 92 ? 11.835 -10.058 -33.889 1.00 93.00 92 GLY A CA 1
ATOM 744 C C . GLY A 1 92 ? 11.242 -9.450 -35.173 1.00 93.00 92 GLY A C 1
ATOM 745 O O . GLY A 1 92 ? 11.889 -8.621 -35.824 1.00 93.00 92 GLY A O 1
ATOM 746 N N . ALA A 1 93 ? 10.009 -9.823 -35.534 1.00 93.06 93 ALA A N 1
ATOM 747 C CA . ALA A 1 93 ? 9.262 -9.252 -36.656 1.00 93.06 93 ALA A CA 1
ATOM 748 C C . ALA A 1 93 ? 8.412 -8.032 -36.249 1.00 93.06 93 ALA A C 1
ATOM 750 O O . ALA A 1 93 ? 8.137 -7.176 -37.099 1.00 93.06 93 ALA A O 1
ATOM 751 N N . LYS A 1 94 ? 8.024 -7.947 -34.967 1.00 94.88 94 LYS A N 1
ATOM 752 C CA . LYS A 1 94 ? 7.307 -6.822 -34.347 1.00 94.88 94 LYS A CA 1
ATOM 753 C C . LYS A 1 94 ? 8.226 -5.718 -33.817 1.00 94.88 94 LYS A C 1
ATOM 755 O O . LYS A 1 94 ? 7.852 -4.555 -33.929 1.00 94.88 94 LYS A O 1
ATOM 760 N N . TYR A 1 95 ? 9.399 -6.047 -33.271 1.00 96.88 95 TYR A N 1
ATOM 761 C CA . TYR A 1 95 ? 10.237 -5.127 -32.484 1.00 96.88 95 TYR A CA 1
ATOM 762 C C . TYR A 1 95 ? 11.720 -5.151 -32.878 1.00 96.88 95 TYR A C 1
ATOM 764 O O . TYR A 1 95 ? 12.229 -6.122 -33.442 1.00 96.88 95 TYR A O 1
ATOM 772 N N . GLU A 1 96 ? 12.425 -4.066 -32.569 1.00 96.50 96 GLU A N 1
ATOM 773 C CA . GLU A 1 96 ? 13.875 -3.895 -32.695 1.00 96.50 96 GLU A CA 1
ATOM 774 C C . GLU A 1 96 ? 14.480 -3.611 -31.318 1.00 96.50 96 GLU A C 1
ATOM 776 O O . GLU A 1 96 ? 14.120 -2.609 -30.707 1.00 96.50 96 GLU A O 1
ATOM 781 N N . LEU A 1 97 ? 15.365 -4.478 -30.816 1.00 96.81 97 LEU A N 1
ATOM 782 C CA . LEU A 1 97 ? 16.063 -4.254 -29.543 1.00 96.81 97 LEU A CA 1
ATOM 783 C C . LEU A 1 97 ? 17.158 -3.187 -29.698 1.00 96.81 97 LEU A C 1
ATOM 785 O O . LEU A 1 97 ? 17.883 -3.170 -30.690 1.00 96.81 97 LEU A O 1
ATOM 789 N N . GLY A 1 98 ? 17.275 -2.323 -28.692 1.00 95.88 98 GLY A N 1
ATOM 790 C CA . GLY A 1 98 ? 18.290 -1.281 -28.561 1.00 95.88 98 GLY A CA 1
ATOM 791 C C . GLY A 1 98 ? 19.215 -1.518 -27.362 1.00 95.88 98 GLY A C 1
ATOM 792 O O . GLY A 1 98 ? 19.578 -2.651 -27.049 1.00 95.88 98 GLY A O 1
ATOM 793 N N . LYS A 1 99 ? 19.610 -0.436 -26.678 1.00 94.94 99 LYS A N 1
ATOM 794 C CA . LYS A 1 99 ? 20.476 -0.495 -25.485 1.00 94.94 99 LYS A CA 1
ATOM 795 C C . LYS A 1 99 ? 19.788 -1.190 -24.303 1.00 94.94 99 LYS A C 1
ATOM 797 O O . LYS A 1 99 ? 18.570 -1.065 -24.140 1.00 94.94 99 LYS A O 1
ATOM 802 N N . GLU A 1 100 ? 20.579 -1.834 -23.446 1.00 95.44 100 GLU A N 1
ATOM 803 C CA . GLU A 1 100 ? 20.144 -2.225 -22.100 1.00 95.44 100 GLU A CA 1
ATOM 804 C C . GLU A 1 100 ? 19.770 -0.972 -21.283 1.00 95.44 100 GLU A C 1
ATOM 806 O O . GLU A 1 100 ? 20.343 0.106 -21.468 1.00 95.44 100 GLU A O 1
ATOM 811 N N . LEU A 1 101 ? 18.771 -1.114 -20.413 1.00 90.50 101 LEU A N 1
ATOM 812 C CA . LEU A 1 101 ? 18.303 -0.090 -19.474 1.00 90.50 101 LEU A CA 1
ATOM 813 C C . LEU A 1 101 ? 18.597 -0.486 -18.023 1.00 90.50 101 LEU A C 1
ATOM 815 O O . LEU A 1 101 ? 18.893 0.381 -17.208 1.00 90.50 101 LEU A O 1
ATOM 819 N N . GLY A 1 102 ? 18.558 -1.784 -17.710 1.00 85.12 102 GLY A N 1
ATOM 820 C CA . GLY A 1 102 ? 18.974 -2.311 -16.414 1.00 85.12 102 GLY A CA 1
ATOM 821 C C . GLY A 1 102 ? 18.720 -3.811 -16.268 1.00 85.12 102 GLY A C 1
ATOM 822 O O . GLY A 1 102 ? 17.866 -4.384 -16.944 1.00 85.12 102 GLY A O 1
ATOM 823 N N . THR A 1 103 ? 19.439 -4.441 -15.342 1.00 82.56 103 THR A N 1
ATOM 824 C CA . THR A 1 103 ? 19.236 -5.842 -14.950 1.00 82.56 103 THR A CA 1
ATOM 825 C C . THR A 1 103 ? 18.352 -5.909 -13.699 1.00 82.56 103 THR A C 1
ATOM 827 O O . THR A 1 103 ? 18.701 -5.351 -12.659 1.00 82.56 103 THR A O 1
ATOM 830 N N . GLY A 1 104 ? 17.211 -6.594 -13.798 1.00 70.44 104 GLY A N 1
ATOM 831 C CA . GLY A 1 104 ? 16.310 -6.892 -12.684 1.00 70.44 104 GLY A CA 1
ATOM 832 C C . GLY A 1 104 ? 16.625 -8.228 -12.001 1.00 70.44 104 GLY A C 1
ATOM 833 O O . GLY A 1 104 ? 17.620 -8.889 -12.290 1.00 70.44 104 GLY A O 1
ATOM 834 N N . SER A 1 105 ? 15.752 -8.655 -11.086 1.00 63.44 105 SER A N 1
ATOM 835 C CA . SER A 1 105 ? 15.936 -9.881 -10.289 1.00 63.44 105 SER A CA 1
ATOM 836 C C . SER A 1 105 ? 15.668 -11.189 -11.054 1.00 63.44 105 SER A C 1
ATOM 838 O O . SER A 1 105 ? 16.178 -12.234 -10.655 1.00 63.44 105 SER A O 1
ATOM 840 N N . ILE A 1 106 ? 14.873 -11.131 -12.131 1.00 71.38 106 ILE A N 1
ATOM 841 C CA . ILE A 1 106 ? 14.400 -12.290 -12.921 1.00 71.38 106 ILE A CA 1
ATOM 842 C C . ILE A 1 106 ? 14.727 -12.129 -14.427 1.00 71.38 106 ILE A C 1
ATOM 844 O O . ILE A 1 106 ? 14.488 -13.025 -15.227 1.00 71.38 106 ILE A O 1
ATOM 848 N N . GLY A 1 107 ? 15.287 -10.994 -14.853 1.00 84.25 107 GLY A N 1
ATOM 849 C CA . GLY A 1 107 ? 15.557 -10.732 -16.269 1.00 84.25 107 GLY A CA 1
ATOM 850 C C . GLY A 1 107 ? 16.219 -9.383 -16.529 1.00 84.25 107 GLY A C 1
ATOM 851 O O . GLY A 1 107 ? 16.378 -8.576 -15.614 1.00 84.25 107 GLY A O 1
ATOM 852 N N . GLN A 1 108 ? 16.592 -9.135 -17.782 1.00 92.50 108 GLN A N 1
ATOM 853 C CA . GLN A 1 108 ? 17.218 -7.886 -18.228 1.00 92.50 108 GLN A CA 1
ATOM 854 C C . GLN A 1 108 ? 16.224 -7.039 -19.024 1.00 92.50 108 GLN A C 1
ATOM 856 O O . GLN A 1 108 ? 15.512 -7.558 -19.882 1.00 92.50 108 GLN A O 1
ATOM 861 N N . THR A 1 109 ? 16.191 -5.735 -18.768 1.00 94.62 109 THR A N 1
ATOM 862 C CA . THR A 1 109 ? 15.297 -4.794 -19.447 1.00 94.62 109 THR A CA 1
ATOM 863 C C . THR A 1 109 ? 16.073 -3.979 -20.471 1.00 94.62 109 THR A C 1
ATOM 865 O O . THR A 1 109 ? 17.052 -3.308 -20.141 1.00 94.62 109 THR A O 1
ATOM 868 N N . PHE A 1 110 ? 15.605 -4.004 -21.715 1.00 96.44 110 PHE A N 1
ATOM 869 C CA . PHE A 1 110 ? 16.171 -3.279 -22.847 1.00 96.44 110 PHE A CA 1
ATOM 870 C C . PHE A 1 110 ? 15.196 -2.222 -23.358 1.00 96.44 110 PHE A C 1
ATOM 872 O O . PHE A 1 110 ? 13.979 -2.368 -23.261 1.00 96.44 110 PHE A O 1
ATOM 879 N N . SER A 1 111 ? 15.7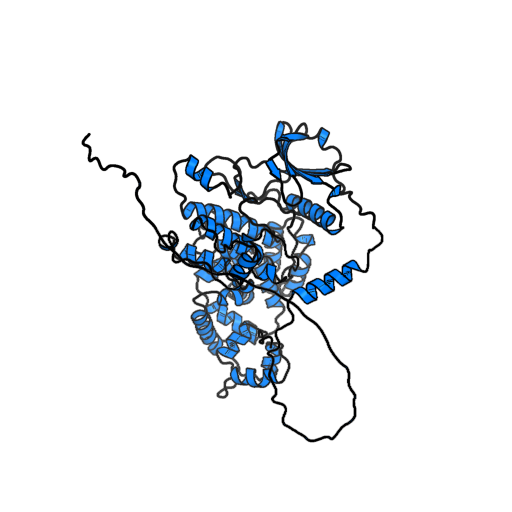38 -1.167 -23.955 1.00 96.69 111 SER A N 1
ATOM 880 C CA . SER A 1 111 ? 14.977 -0.299 -24.853 1.00 96.69 111 SER A CA 1
ATOM 881 C C . SER A 1 111 ? 14.709 -1.031 -26.165 1.00 96.69 111 SER A C 1
ATOM 883 O O . SER A 1 111 ? 15.510 -1.862 -26.594 1.00 96.69 111 SER A O 1
ATOM 885 N N . ALA A 1 112 ? 13.600 -0.715 -26.820 1.00 97.31 112 ALA A N 1
ATOM 886 C CA . ALA A 1 112 ? 13.275 -1.215 -28.145 1.00 97.31 112 ALA A CA 1
ATOM 887 C C . ALA A 1 112 ? 12.420 -0.209 -28.928 1.00 97.31 112 ALA A C 1
ATOM 889 O O . ALA A 1 112 ? 11.886 0.750 -28.368 1.00 97.31 112 ALA A O 1
ATOM 890 N N . ARG A 1 113 ? 12.263 -0.450 -30.231 1.00 97.12 113 ARG A N 1
ATOM 891 C CA . ARG A 1 113 ? 11.334 0.272 -31.111 1.00 97.12 113 ARG A CA 1
ATOM 892 C C . ARG A 1 113 ? 10.386 -0.704 -31.803 1.00 97.12 113 ARG A C 1
ATOM 894 O O . ARG A 1 113 ? 10.810 -1.771 -32.246 1.00 97.12 113 ARG A O 1
ATOM 901 N N . GLY A 1 114 ? 9.105 -0.357 -31.919 1.00 96.56 114 GLY A N 1
ATOM 902 C CA . GLY A 1 114 ? 8.162 -1.145 -32.717 1.00 96.56 114 GLY A CA 1
ATOM 903 C C . GLY A 1 114 ? 8.402 -0.974 -34.222 1.00 96.56 114 GLY A C 1
ATOM 904 O O . GLY A 1 114 ? 8.552 0.135 -34.723 1.00 96.56 114 GLY A O 1
ATOM 905 N N . LYS A 1 115 ? 8.419 -2.077 -34.971 1.00 96.00 115 LYS A N 1
ATOM 906 C CA . LYS A 1 115 ? 8.600 -2.118 -36.435 1.00 96.00 115 LYS A CA 1
ATOM 907 C C . LYS A 1 115 ? 7.273 -2.044 -37.201 1.00 96.00 115 LYS A C 1
ATOM 909 O O . LYS A 1 115 ? 7.256 -1.656 -38.370 1.00 96.00 115 LYS A O 1
ATOM 914 N N . LYS A 1 116 ? 6.171 -2.489 -36.584 1.00 89.62 116 LYS A N 1
ATOM 915 C CA . LYS A 1 116 ? 4.853 -2.711 -37.212 1.00 89.62 116 LYS A CA 1
ATOM 916 C C . LYS A 1 116 ? 3.711 -2.505 -36.207 1.00 89.62 116 LYS A C 1
ATOM 918 O O . LYS A 1 116 ? 3.946 -2.461 -35.004 1.00 89.62 116 LYS A O 1
ATOM 923 N N . GLY A 1 117 ? 2.478 -2.444 -36.715 1.00 88.62 117 GLY A N 1
ATOM 924 C CA . GLY A 1 117 ? 1.269 -2.271 -35.903 1.00 88.62 117 GLY A CA 1
ATOM 925 C C . GLY A 1 117 ? 1.150 -0.869 -35.302 1.00 88.62 117 GLY A C 1
ATOM 926 O O . GLY A 1 117 ? 1.813 0.064 -35.751 1.00 88.62 117 GLY A O 1
ATOM 927 N N . GLU A 1 118 ? 0.313 -0.732 -34.275 1.00 89.50 118 GLU A N 1
ATOM 928 C CA . GLU A 1 118 ? 0.044 0.542 -33.582 1.00 89.50 118 GLU A CA 1
ATOM 929 C C . GLU A 1 118 ? 1.289 1.133 -32.898 1.00 89.50 118 GLU A C 1
ATOM 931 O O . GLU A 1 118 ? 1.400 2.344 -32.736 1.00 89.50 118 GLU A O 1
ATOM 936 N N . LEU A 1 119 ? 2.259 0.282 -32.550 1.00 92.88 119 LEU A N 1
ATOM 937 C CA . LEU A 1 119 ? 3.523 0.664 -31.915 1.00 92.88 119 LEU A CA 1
ATOM 938 C C . LEU A 1 119 ? 4.639 0.969 -32.928 1.00 92.88 119 LEU A C 1
ATOM 940 O O . LEU A 1 119 ? 5.798 1.101 -32.534 1.00 92.88 119 LEU A O 1
ATOM 944 N N . LYS A 1 120 ? 4.339 1.065 -34.232 1.00 95.00 120 LYS A N 1
ATOM 945 C CA . LYS A 1 120 ? 5.356 1.368 -35.246 1.00 95.00 120 LYS A CA 1
ATOM 946 C C . LYS A 1 120 ? 6.062 2.696 -34.942 1.00 95.00 120 LYS A C 1
ATOM 948 O O . LYS A 1 120 ? 5.425 3.713 -34.686 1.00 95.00 120 LYS A O 1
ATOM 953 N N . ASP A 1 121 ? 7.390 2.648 -34.988 1.00 93.62 121 ASP A N 1
ATOM 954 C CA . ASP A 1 121 ? 8.352 3.702 -34.657 1.00 93.62 121 ASP A CA 1
ATOM 955 C C . ASP A 1 121 ? 8.319 4.212 -33.196 1.00 93.62 121 ASP A C 1
ATOM 957 O O . ASP A 1 121 ? 9.201 4.981 -32.801 1.00 93.62 121 ASP A O 1
ATOM 961 N N . GLN A 1 122 ? 7.399 3.714 -32.358 1.00 95.38 122 GLN A N 1
ATOM 962 C CA . GLN A 1 122 ? 7.293 4.069 -30.940 1.00 95.38 122 GLN A CA 1
ATOM 963 C C . GLN A 1 122 ? 8.418 3.436 -30.104 1.00 95.38 122 GLN A C 1
ATOM 965 O O . GLN A 1 122 ? 8.761 2.269 -30.339 1.00 95.38 122 GLN A O 1
ATOM 970 N N . PRO A 1 123 ? 8.977 4.159 -29.114 1.00 96.12 123 PRO A N 1
ATOM 971 C CA . PRO A 1 123 ? 9.880 3.591 -28.121 1.00 96.12 123 PRO A CA 1
ATOM 972 C C . PRO A 1 123 ? 9.104 2.750 -27.094 1.00 96.12 123 PRO A C 1
ATOM 974 O O . PRO A 1 123 ? 8.036 3.140 -26.624 1.00 96.12 123 PRO A O 1
ATOM 977 N N . VAL A 1 124 ? 9.656 1.595 -26.727 1.00 97.06 124 VAL A N 1
ATOM 978 C CA . VAL A 1 124 ? 9.109 0.691 -25.703 1.00 97.06 124 VAL A CA 1
ATOM 979 C C . VAL A 1 124 ? 10.239 0.127 -24.839 1.00 97.06 124 VAL A C 1
ATOM 981 O O . VAL A 1 124 ? 11.401 0.114 -25.251 1.00 97.06 124 VAL A O 1
ATOM 984 N N . ALA A 1 125 ? 9.909 -0.354 -23.645 1.00 96.81 125 ALA A N 1
ATOM 985 C CA . ALA A 1 125 ? 10.791 -1.187 -22.837 1.00 96.81 125 ALA A CA 1
ATOM 986 C C . ALA A 1 125 ? 10.430 -2.670 -23.033 1.00 96.81 125 ALA A C 1
ATOM 988 O O . ALA A 1 125 ? 9.261 -3.023 -23.194 1.00 96.81 125 ALA A O 1
ATOM 989 N N . VAL A 1 126 ? 11.435 -3.545 -23.023 1.00 96.94 126 VAL A N 1
ATOM 990 C CA . VAL A 1 126 ? 11.274 -4.999 -23.147 1.00 96.94 126 VAL A CA 1
ATOM 991 C C . VAL A 1 126 ? 12.055 -5.682 -22.034 1.00 96.94 126 VAL A C 1
ATOM 993 O O . VAL A 1 126 ? 13.285 -5.653 -22.037 1.00 96.94 126 VAL A O 1
ATOM 996 N N . LYS A 1 127 ? 11.348 -6.319 -21.097 1.00 95.50 127 LYS A N 1
ATOM 997 C CA . LYS A 1 127 ? 11.947 -7.195 -20.082 1.00 95.50 127 LYS A CA 1
ATOM 998 C C . LYS A 1 127 ? 12.097 -8.595 -20.679 1.00 95.50 127 LYS A C 1
ATOM 1000 O O . LYS A 1 127 ? 11.102 -9.215 -21.055 1.00 95.50 127 LYS A O 1
ATOM 1005 N N . ILE A 1 128 ? 13.336 -9.065 -20.791 1.00 95.88 128 ILE A N 1
ATOM 1006 C CA . ILE A 1 128 ? 13.711 -10.378 -21.324 1.00 95.88 128 ILE A CA 1
ATOM 1007 C C . ILE A 1 128 ? 14.009 -11.307 -20.147 1.00 95.88 128 ILE A C 1
ATOM 1009 O O . ILE A 1 128 ? 14.880 -11.017 -19.324 1.00 95.88 128 ILE A O 1
ATOM 1013 N N . ILE A 1 129 ? 13.287 -12.422 -20.071 1.00 94.94 129 ILE A N 1
ATOM 1014 C CA . ILE A 1 129 ? 13.391 -13.424 -19.006 1.00 94.94 129 ILE A CA 1
ATOM 1015 C C . ILE A 1 129 ? 13.807 -14.754 -19.637 1.00 94.94 129 ILE A C 1
ATOM 1017 O O . ILE A 1 129 ? 13.093 -15.290 -20.486 1.00 94.94 129 ILE A O 1
ATOM 1021 N N . SER A 1 130 ? 14.953 -15.303 -19.229 1.00 93.94 130 SER A N 1
ATOM 1022 C CA . SER A 1 130 ? 15.480 -16.527 -19.839 1.00 93.94 130 SER A CA 1
ATOM 1023 C C . SER A 1 130 ? 14.789 -17.777 -19.296 1.00 93.94 130 SER A C 1
ATOM 1025 O O . SER A 1 130 ? 14.786 -18.048 -18.092 1.00 93.94 130 SER A O 1
ATOM 1027 N N . LYS A 1 131 ? 14.280 -18.617 -20.199 1.00 93.50 131 LYS A N 1
ATOM 1028 C CA . LYS A 1 131 ? 13.697 -19.925 -19.873 1.00 93.50 131 LYS A CA 1
ATOM 1029 C C . LYS A 1 131 ? 14.728 -20.884 -19.281 1.00 93.50 131 LYS A C 1
ATOM 1031 O O . LYS A 1 131 ? 14.344 -21.807 -18.559 1.00 93.50 131 LYS A O 1
ATOM 1036 N N . ALA A 1 132 ? 16.025 -20.663 -19.506 1.00 90.06 132 ALA A N 1
ATOM 1037 C CA . ALA A 1 132 ? 17.090 -21.437 -18.871 1.00 90.06 132 ALA A CA 1
ATOM 1038 C C . ALA A 1 132 ? 17.064 -21.312 -17.335 1.00 90.06 132 ALA A C 1
ATOM 1040 O O . ALA A 1 132 ? 17.214 -22.317 -16.646 1.00 90.06 132 ALA A O 1
ATOM 1041 N N . GLN A 1 133 ? 16.781 -20.116 -16.802 1.00 85.12 133 GLN A N 1
ATOM 1042 C CA . GLN A 1 133 ? 16.774 -19.823 -15.357 1.00 85.12 133 GLN A CA 1
ATOM 1043 C C . GLN A 1 133 ? 15.576 -20.439 -14.607 1.00 85.12 133 GLN A C 1
ATOM 1045 O O . GLN A 1 133 ? 15.586 -20.541 -13.382 1.00 85.12 133 GLN A O 1
ATOM 1050 N N . MET A 1 134 ? 14.545 -20.886 -15.331 1.00 89.19 134 MET A N 1
ATOM 1051 C CA . MET A 1 134 ? 13.344 -21.509 -14.767 1.00 89.19 134 MET A CA 1
ATOM 1052 C C . MET A 1 134 ? 13.616 -22.978 -14.384 1.00 89.19 134 MET A C 1
ATOM 1054 O O . MET A 1 134 ? 13.169 -23.901 -15.065 1.00 89.19 134 MET A O 1
ATOM 1058 N N . GLU A 1 135 ? 14.408 -23.217 -13.339 1.00 86.88 135 GLU A N 1
ATOM 1059 C CA . GLU A 1 135 ? 14.763 -24.577 -12.881 1.00 86.88 135 GLU A CA 1
ATOM 1060 C C . GLU A 1 135 ? 13.612 -25.311 -12.166 1.00 86.88 135 GLU A C 1
ATOM 1062 O O . GLU A 1 135 ? 13.599 -26.538 -12.106 1.00 86.88 135 GLU A O 1
ATOM 1067 N N . GLU A 1 136 ? 12.640 -24.560 -11.647 1.00 86.75 136 GLU A N 1
ATOM 1068 C CA . GLU A 1 136 ? 11.549 -25.023 -10.783 1.00 86.75 136 GLU A CA 1
ATOM 1069 C C . GLU A 1 136 ? 10.198 -24.481 -11.275 1.00 86.75 136 GLU A C 1
ATOM 1071 O O . GLU A 1 136 ? 10.120 -23.401 -11.864 1.00 86.75 136 GLU A O 1
ATOM 1076 N N . GLU A 1 137 ? 9.121 -25.221 -10.996 1.00 87.56 137 GLU A N 1
ATOM 1077 C CA . GLU A 1 137 ? 7.753 -24.953 -11.480 1.00 87.56 137 GLU A CA 1
ATOM 1078 C C . GLU A 1 137 ? 7.251 -23.550 -11.065 1.00 87.56 137 GLU A C 1
ATOM 1080 O O . GLU A 1 137 ? 6.653 -22.840 -11.876 1.00 87.56 137 GLU A O 1
ATOM 1085 N N . PHE A 1 138 ? 7.616 -23.086 -9.860 1.00 85.38 138 PHE A N 1
ATOM 1086 C CA . PHE A 1 138 ? 7.214 -21.773 -9.335 1.00 85.38 138 PHE A CA 1
ATOM 1087 C C . PHE A 1 138 ? 7.783 -20.579 -10.121 1.00 85.38 138 PHE A C 1
ATOM 1089 O O . PHE A 1 138 ? 7.153 -19.527 -10.142 1.00 85.38 138 PHE A O 1
ATOM 1096 N N . TRP A 1 139 ? 8.939 -20.704 -10.789 1.00 87.69 139 TRP A N 1
ATOM 1097 C CA . TRP A 1 139 ? 9.472 -19.612 -11.622 1.00 87.69 139 TRP A CA 1
ATOM 1098 C C . TRP A 1 139 ? 8.604 -19.380 -12.863 1.00 87.69 139 TRP A C 1
ATOM 1100 O O . TRP A 1 139 ? 8.442 -18.251 -13.319 1.00 87.69 139 TRP A O 1
ATOM 1110 N N . ILE A 1 140 ? 8.025 -20.455 -13.400 1.00 91.19 140 ILE A N 1
ATOM 1111 C CA . ILE A 1 140 ? 7.125 -20.404 -14.555 1.00 91.19 140 ILE A CA 1
ATOM 1112 C C . ILE A 1 140 ? 5.782 -19.794 -14.125 1.00 91.19 140 ILE A C 1
ATOM 1114 O O . ILE A 1 140 ? 5.207 -18.982 -14.849 1.00 91.19 140 ILE A O 1
ATOM 1118 N N . GLU A 1 141 ? 5.309 -20.128 -12.919 1.00 90.12 141 GLU A N 1
ATOM 1119 C CA . GLU A 1 141 ? 4.144 -19.487 -12.298 1.00 90.12 141 GLU A CA 1
ATOM 1120 C C . GLU A 1 141 ? 4.376 -17.999 -12.010 1.00 90.12 141 GLU A C 1
ATOM 1122 O O . GLU A 1 141 ? 3.520 -17.196 -12.367 1.00 90.12 141 GLU A O 1
ATOM 1127 N N . ASP A 1 142 ? 5.522 -17.613 -11.437 1.00 90.31 142 ASP A N 1
ATOM 1128 C CA . ASP A 1 142 ? 5.867 -16.213 -11.151 1.00 90.31 142 ASP A CA 1
ATOM 1129 C C . ASP A 1 142 ? 5.851 -15.356 -12.436 1.00 90.31 142 ASP A C 1
ATOM 1131 O O . ASP A 1 142 ? 5.231 -14.294 -12.454 1.00 90.31 142 ASP A O 1
ATOM 1135 N N . VAL A 1 143 ? 6.408 -15.846 -13.552 1.00 92.81 143 VAL A N 1
ATOM 1136 C CA . VAL A 1 143 ? 6.385 -15.133 -14.849 1.00 92.81 143 VAL A CA 1
ATOM 1137 C C . VAL A 1 143 ? 4.985 -15.095 -15.480 1.00 92.81 143 VAL A C 1
ATOM 1139 O O . VAL A 1 143 ? 4.585 -14.068 -16.035 1.00 92.81 143 VAL A O 1
ATOM 1142 N N . ARG A 1 144 ? 4.195 -16.177 -15.376 1.00 93.19 144 ARG A N 1
ATOM 1143 C CA . ARG A 1 144 ? 2.774 -16.164 -15.788 1.00 93.19 144 ARG A CA 1
ATOM 1144 C C . ARG A 1 144 ? 1.964 -15.170 -14.942 1.00 93.19 144 ARG A C 1
ATOM 1146 O O . ARG A 1 144 ? 1.085 -14.494 -15.479 1.00 93.19 144 ARG A O 1
ATOM 1153 N N . ARG A 1 145 ? 2.274 -15.039 -13.645 1.00 92.69 145 ARG A N 1
ATOM 1154 C CA . ARG A 1 145 ? 1.636 -14.086 -12.723 1.00 92.69 145 ARG A CA 1
ATOM 1155 C C . ARG A 1 145 ? 2.022 -12.645 -13.046 1.00 92.69 145 ARG A C 1
ATOM 1157 O O . ARG A 1 145 ? 1.127 -11.809 -13.112 1.00 92.69 145 ARG A O 1
ATOM 1164 N N . GLU A 1 146 ? 3.299 -12.365 -13.319 1.00 94.00 146 GLU A N 1
ATOM 1165 C CA . GLU A 1 146 ? 3.775 -11.029 -13.703 1.00 94.00 146 GLU A CA 1
ATOM 1166 C C . GLU A 1 146 ? 3.042 -10.510 -14.949 1.00 94.00 146 GLU A C 1
ATOM 1168 O O . GLU A 1 146 ? 2.465 -9.425 -14.909 1.00 94.00 146 GLU A O 1
ATOM 1173 N N . VAL A 1 147 ? 2.987 -11.297 -16.032 1.00 94.31 147 VAL A N 1
ATOM 1174 C CA . VAL A 1 147 ? 2.281 -10.897 -17.266 1.00 94.31 147 VAL A CA 1
ATOM 1175 C C . VAL A 1 147 ? 0.781 -10.707 -17.017 1.00 94.31 147 VAL A C 1
ATOM 1177 O O . VAL A 1 147 ? 0.193 -9.745 -17.514 1.00 94.31 147 VAL A O 1
ATOM 1180 N N . LYS A 1 148 ? 0.155 -11.579 -16.215 1.00 93.75 148 LYS A N 1
ATOM 1181 C CA . LYS A 1 148 ? -1.265 -11.465 -15.853 1.00 93.75 148 LYS A CA 1
ATOM 1182 C C . LYS A 1 148 ? -1.563 -10.193 -15.045 1.00 93.75 148 LYS A C 1
ATOM 1184 O O . LYS A 1 148 ? -2.552 -9.521 -15.330 1.00 93.75 148 LYS A O 1
ATOM 1189 N N . ILE A 1 149 ? -0.705 -9.845 -14.084 1.00 93.62 149 ILE A N 1
ATOM 1190 C CA . ILE A 1 149 ? -0.815 -8.621 -13.280 1.00 93.62 149 ILE A CA 1
ATOM 1191 C C . ILE A 1 149 ? -0.598 -7.377 -14.151 1.00 93.62 149 ILE A C 1
ATOM 1193 O O . ILE A 1 149 ? -1.457 -6.496 -14.175 1.00 93.62 149 ILE A O 1
ATOM 1197 N N . LEU A 1 150 ? 0.499 -7.325 -14.915 1.00 94.06 150 LEU A N 1
ATOM 1198 C CA . LEU A 1 150 ? 0.827 -6.196 -15.792 1.00 94.06 150 LEU A CA 1
ATOM 1199 C C . LEU A 1 150 ? -0.283 -5.912 -16.809 1.00 94.06 150 LEU A C 1
ATOM 1201 O O . LEU A 1 150 ? -0.638 -4.753 -17.018 1.00 94.06 150 LEU A O 1
ATOM 1205 N N . LYS A 1 151 ? -0.865 -6.955 -17.414 1.00 93.06 151 LYS A N 1
ATOM 1206 C CA . LYS A 1 151 ? -1.977 -6.802 -18.360 1.00 93.06 151 LYS A CA 1
ATOM 1207 C C . LYS A 1 151 ? -3.214 -6.181 -17.701 1.00 93.06 151 LYS A C 1
ATOM 1209 O O . LYS A 1 151 ? -3.827 -5.309 -18.307 1.00 93.06 151 LYS A O 1
ATOM 1214 N N . ALA A 1 152 ? -3.571 -6.613 -16.492 1.00 90.75 152 ALA A N 1
ATOM 1215 C CA . ALA A 1 152 ? -4.783 -6.166 -15.804 1.00 90.75 152 ALA A CA 1
ATOM 1216 C C . ALA A 1 152 ? -4.663 -4.772 -15.167 1.00 90.75 152 ALA A C 1
ATOM 1218 O O . ALA A 1 152 ? -5.637 -4.027 -15.142 1.00 90.75 152 ALA A O 1
ATOM 1219 N N . LEU A 1 153 ? -3.476 -4.396 -14.678 1.00 91.25 153 LEU A N 1
ATOM 1220 C CA . LEU A 1 153 ? -3.208 -3.050 -14.150 1.00 91.25 153 LEU A CA 1
ATOM 1221 C C . LEU A 1 153 ? -2.955 -2.006 -15.258 1.00 91.25 153 LEU A C 1
ATOM 1223 O O . LEU A 1 153 ? -2.913 -0.802 -14.984 1.00 91.25 153 LEU A O 1
ATOM 1227 N N . SER A 1 154 ? -2.795 -2.451 -16.510 1.00 89.94 154 SER A N 1
ATOM 1228 C CA . SER A 1 154 ? -2.545 -1.593 -17.670 1.00 89.94 154 SER A CA 1
ATOM 1229 C C . SER A 1 154 ? -3.689 -0.600 -17.894 1.00 89.94 154 SER A C 1
ATOM 1231 O O . SER A 1 154 ? -4.836 -0.984 -18.106 1.00 89.94 154 SER A O 1
ATOM 1233 N N . GLY A 1 155 ? -3.366 0.695 -17.879 1.00 84.81 155 GLY A N 1
ATOM 1234 C CA . GLY A 1 155 ? -4.320 1.790 -18.090 1.00 84.81 155 GLY A CA 1
ATOM 1235 C C . GLY A 1 155 ? -4.534 2.687 -16.868 1.00 84.81 155 GLY A C 1
ATOM 1236 O O . GLY A 1 155 ? -4.883 3.853 -17.042 1.00 84.81 155 GLY A O 1
ATOM 1237 N N . HIS A 1 156 ? -4.249 2.215 -15.649 1.00 89.12 156 HIS A N 1
ATOM 1238 C CA . HIS A 1 156 ? -4.200 3.092 -14.475 1.00 89.12 156 HIS A CA 1
ATOM 1239 C C . HIS A 1 156 ? -2.882 3.891 -14.457 1.00 89.12 156 HIS A C 1
ATOM 1241 O O . HIS A 1 156 ? -1.796 3.329 -14.608 1.00 89.12 156 HIS A O 1
ATOM 1247 N N . LYS A 1 157 ? -2.972 5.220 -14.283 1.00 90.12 157 LYS A N 1
ATOM 1248 C CA . LYS A 1 157 ? -1.890 6.165 -14.630 1.00 90.12 157 LYS A CA 1
ATOM 1249 C C . LYS A 1 157 ? -0.545 5.920 -13.933 1.00 90.12 157 LYS A C 1
ATOM 1251 O O . LYS A 1 157 ? 0.491 6.087 -14.570 1.00 90.12 157 LYS A O 1
ATOM 1256 N N . HIS A 1 158 ? -0.556 5.455 -12.681 1.00 93.19 158 HIS A N 1
ATOM 1257 C CA . HIS A 1 158 ? 0.655 5.204 -11.885 1.00 93.19 158 HIS A CA 1
ATOM 1258 C C . HIS A 1 158 ? 1.257 3.795 -12.059 1.00 93.19 158 HIS A C 1
ATOM 1260 O O . HIS A 1 158 ? 2.076 3.374 -11.243 1.00 93.19 158 HIS A O 1
ATOM 1266 N N . PHE A 1 159 ? 0.906 3.071 -13.126 1.00 94.38 159 PHE A N 1
ATOM 1267 C CA . PHE A 1 159 ? 1.630 1.872 -13.564 1.00 94.38 159 PHE A CA 1
ATOM 1268 C C . PHE A 1 159 ? 2.187 2.049 -14.974 1.00 94.38 159 PHE A C 1
ATOM 1270 O O . PHE A 1 159 ? 1.696 2.863 -15.764 1.00 94.38 159 PHE A O 1
ATOM 1277 N N . VAL A 1 160 ? 3.206 1.256 -15.298 1.00 93.50 160 VAL A N 1
ATOM 1278 C CA . VAL A 1 160 ? 3.680 1.092 -16.674 1.00 93.50 160 VAL A CA 1
ATOM 1279 C C . VAL A 1 160 ? 2.614 0.386 -17.521 1.00 93.50 160 VAL A C 1
ATOM 1281 O O . VAL A 1 160 ? 2.070 -0.648 -17.130 1.00 93.50 160 VAL A O 1
ATOM 1284 N N . LYS A 1 161 ? 2.290 0.942 -18.689 1.00 94.62 161 LYS A N 1
ATOM 1285 C CA . LYS A 1 161 ? 1.341 0.344 -19.630 1.00 94.62 161 LYS A CA 1
ATOM 1286 C C . LYS A 1 161 ? 1.945 -0.920 -20.247 1.00 94.62 161 LYS A C 1
ATOM 1288 O O . LYS A 1 161 ? 2.986 -0.864 -20.900 1.00 94.62 161 LYS A O 1
ATOM 1293 N N . PHE A 1 162 ? 1.270 -2.052 -20.071 1.00 95.94 162 PHE A N 1
ATOM 1294 C CA . PHE A 1 162 ? 1.570 -3.300 -20.774 1.00 95.94 162 PHE A CA 1
ATOM 1295 C C . PHE A 1 162 ? 1.111 -3.214 -22.238 1.00 95.94 162 PHE A C 1
ATOM 1297 O O . PHE A 1 162 ? 0.018 -2.706 -22.511 1.00 95.94 162 PHE A O 1
ATOM 1304 N N . TYR A 1 163 ? 1.925 -3.739 -23.160 1.00 95.62 163 TYR A N 1
ATOM 1305 C CA . TYR A 1 163 ? 1.650 -3.746 -24.600 1.00 95.62 163 TYR A CA 1
ATOM 1306 C C . TYR A 1 163 ? 1.479 -5.150 -25.187 1.00 95.62 163 TYR A C 1
ATOM 1308 O O . TYR A 1 163 ? 0.466 -5.411 -25.830 1.00 95.62 163 TYR A O 1
ATOM 1316 N N . ASP A 1 164 ? 2.462 -6.033 -25.007 1.00 95.62 164 ASP A N 1
ATOM 1317 C CA . ASP A 1 164 ? 2.470 -7.371 -25.611 1.00 95.62 164 ASP A CA 1
ATOM 1318 C C . ASP A 1 164 ? 3.316 -8.344 -24.773 1.00 95.62 164 ASP A C 1
ATOM 1320 O O . ASP A 1 164 ? 4.222 -7.936 -24.042 1.00 95.62 164 ASP A O 1
ATOM 1324 N N . ALA A 1 165 ? 3.041 -9.639 -24.910 1.00 96.88 165 ALA A N 1
ATOM 1325 C CA . ALA A 1 165 ? 3.875 -10.714 -24.390 1.00 96.88 165 ALA A CA 1
ATOM 1326 C C . ALA A 1 165 ? 4.228 -11.672 -25.532 1.00 96.88 165 ALA A C 1
ATOM 1328 O O . ALA A 1 165 ? 3.356 -12.225 -26.206 1.00 96.88 165 ALA A O 1
ATOM 1329 N N . CYS A 1 166 ? 5.525 -11.874 -25.737 1.00 96.56 166 CYS A N 1
ATOM 1330 C CA . CYS A 1 166 ? 6.069 -12.777 -26.743 1.00 96.56 166 CYS A CA 1
ATOM 1331 C C . CYS A 1 166 ? 6.952 -13.851 -26.087 1.00 96.56 166 CYS A C 1
ATOM 1333 O O . CYS A 1 166 ? 7.439 -13.679 -24.970 1.00 96.56 166 CYS A O 1
ATOM 1335 N N . GLU A 1 167 ? 7.190 -14.957 -26.783 1.00 96.94 167 GLU A N 1
ATOM 1336 C CA . GLU A 1 167 ? 8.165 -15.977 -26.382 1.00 96.94 167 GLU A CA 1
ATOM 1337 C C . GLU A 1 167 ? 8.883 -16.548 -27.606 1.00 96.94 167 GLU A C 1
ATOM 1339 O O . GLU A 1 167 ? 8.295 -16.652 -28.679 1.00 96.94 167 GLU A O 1
ATOM 1344 N N . ASP A 1 168 ? 10.133 -16.966 -27.447 1.00 95.38 168 ASP A N 1
ATOM 1345 C CA . ASP A 1 168 ? 10.775 -17.899 -28.374 1.00 95.38 168 ASP A CA 1
ATOM 1346 C C . ASP A 1 168 ? 11.087 -19.213 -27.638 1.00 95.38 168 ASP A C 1
ATOM 1348 O O . ASP A 1 168 ? 10.387 -19.574 -26.683 1.00 95.38 168 ASP A O 1
ATOM 1352 N N . ASP A 1 169 ? 12.064 -19.986 -28.101 1.00 93.19 169 ASP A N 1
ATOM 1353 C CA . ASP A 1 169 ? 12.408 -21.262 -27.471 1.00 93.19 169 ASP A CA 1
ATOM 1354 C C . ASP A 1 169 ? 13.338 -21.079 -26.247 1.00 93.19 169 ASP A C 1
ATOM 1356 O O . ASP A 1 169 ? 13.341 -21.933 -25.358 1.00 93.19 169 ASP A O 1
ATOM 1360 N N . ASP A 1 170 ? 14.014 -19.928 -26.125 1.00 94.06 170 ASP A N 1
ATOM 1361 C CA . ASP A 1 170 ? 14.992 -19.608 -25.073 1.00 94.06 170 ASP A CA 1
ATOM 1362 C C . ASP A 1 170 ? 14.492 -18.565 -24.051 1.00 94.06 170 ASP A C 1
ATOM 1364 O O . ASP A 1 170 ? 14.957 -18.547 -22.907 1.00 94.06 170 ASP A O 1
ATOM 1368 N N . ASN A 1 171 ? 13.549 -17.690 -24.423 1.00 96.00 171 ASN A N 1
ATOM 1369 C CA . ASN A 1 171 ? 13.185 -16.485 -23.668 1.00 96.00 171 ASN A CA 1
ATOM 1370 C C . ASN A 1 171 ? 11.677 -16.178 -23.663 1.00 96.00 171 ASN A C 1
ATOM 1372 O O . ASN A 1 171 ? 10.910 -16.591 -24.535 1.00 96.00 171 ASN A O 1
ATOM 1376 N N . VAL A 1 172 ? 11.268 -15.380 -22.676 1.00 96.75 172 VAL A N 1
ATOM 1377 C CA . VAL A 1 172 ? 9.996 -14.647 -22.622 1.00 96.75 172 VAL A CA 1
ATOM 1378 C C . VAL A 1 172 ? 10.294 -13.149 -22.716 1.00 96.75 172 VAL A C 1
ATOM 1380 O O . VAL A 1 172 ? 11.226 -12.660 -22.078 1.00 96.75 172 VAL A O 1
ATOM 1383 N N . TYR A 1 173 ? 9.490 -12.425 -23.492 1.00 97.19 173 TYR A N 1
ATOM 1384 C CA . TYR A 1 173 ? 9.613 -10.992 -23.754 1.00 97.19 173 TYR A CA 1
ATOM 1385 C C . TYR A 1 173 ? 8.346 -10.277 -23.283 1.00 97.19 173 TYR A C 1
ATOM 1387 O O . TYR A 1 173 ? 7.272 -10.481 -23.852 1.00 97.19 173 TYR A O 1
ATOM 1395 N N . ILE A 1 174 ? 8.466 -9.424 -22.267 1.00 96.69 174 ILE A N 1
ATOM 1396 C CA . ILE A 1 174 ? 7.365 -8.597 -21.757 1.00 96.69 174 ILE A CA 1
ATOM 1397 C C . ILE A 1 174 ? 7.563 -7.173 -22.281 1.00 96.69 174 ILE A C 1
ATOM 1399 O O . ILE A 1 174 ? 8.530 -6.508 -21.904 1.00 96.69 174 ILE A O 1
ATOM 1403 N N . VAL A 1 175 ? 6.671 -6.716 -23.162 1.00 96.81 175 VAL A N 1
ATOM 1404 C CA . VAL A 1 175 ? 6.753 -5.407 -23.825 1.00 96.81 175 VAL A CA 1
ATOM 1405 C C . VAL A 1 175 ? 5.857 -4.400 -23.109 1.00 96.81 175 VAL A C 1
ATOM 1407 O O . VAL A 1 175 ? 4.670 -4.652 -22.891 1.00 96.81 175 VAL A O 1
ATOM 1410 N N . MET A 1 176 ? 6.423 -3.248 -22.755 1.00 96.31 176 MET A N 1
ATOM 1411 C CA . MET A 1 176 ? 5.776 -2.232 -21.927 1.00 96.31 176 MET A CA 1
ATOM 1412 C C . MET A 1 176 ? 6.213 -0.804 -22.301 1.00 96.31 176 MET A C 1
ATOM 1414 O O . MET A 1 176 ? 7.134 -0.596 -23.089 1.00 96.31 176 MET A O 1
ATOM 1418 N N . GLU A 1 177 ? 5.527 0.193 -21.757 1.00 95.56 177 GLU A N 1
ATOM 1419 C CA . GLU A 1 177 ? 5.868 1.618 -21.854 1.00 95.56 177 GLU A CA 1
ATOM 1420 C C . GLU A 1 177 ? 7.299 1.923 -21.372 1.00 95.56 177 GLU A C 1
ATOM 1422 O O . GLU A 1 177 ? 7.772 1.375 -20.377 1.00 95.56 177 GLU A O 1
ATOM 1427 N N . LEU A 1 178 ? 7.996 2.804 -22.098 1.00 95.25 178 LEU A N 1
ATOM 1428 C CA . LEU A 1 178 ? 9.314 3.302 -21.714 1.00 95.25 178 LEU A CA 1
ATOM 1429 C C . LEU A 1 178 ? 9.158 4.585 -20.887 1.00 95.25 178 LEU A C 1
ATOM 1431 O O . LEU A 1 178 ? 8.814 5.630 -21.431 1.00 95.25 178 LEU A O 1
ATOM 1435 N N . CYS A 1 179 ? 9.448 4.517 -19.589 1.00 94.44 179 CYS A N 1
ATOM 1436 C CA . CYS A 1 179 ? 9.575 5.704 -18.743 1.00 94.44 179 CYS A CA 1
ATOM 1437 C C . CYS A 1 179 ? 10.973 6.317 -18.930 1.00 94.44 179 CYS A C 1
ATOM 1439 O O . CYS A 1 179 ? 11.976 5.680 -18.603 1.00 94.44 179 CYS A O 1
ATOM 1441 N N . GLU A 1 180 ? 11.058 7.543 -19.448 1.00 90.94 180 GLU A N 1
ATOM 1442 C CA . GLU A 1 180 ? 12.342 8.174 -19.807 1.00 90.94 180 GLU A CA 1
ATOM 1443 C C . GLU A 1 180 ? 12.946 9.041 -18.687 1.00 90.94 180 GLU A C 1
ATOM 1445 O O . GLU A 1 180 ? 14.081 9.498 -18.805 1.00 90.94 180 GLU A O 1
ATOM 1450 N N . GLY A 1 181 ? 12.222 9.268 -17.586 1.00 89.69 181 GLY A N 1
ATOM 1451 C CA . GLY A 1 181 ? 12.638 10.162 -16.498 1.00 89.69 181 GLY A CA 1
ATOM 1452 C C . GLY A 1 181 ? 13.621 9.586 -15.472 1.00 89.69 181 GLY A C 1
ATOM 1453 O O . GLY A 1 181 ? 13.992 10.304 -14.543 1.00 89.69 181 GLY A O 1
ATOM 1454 N N . GLY A 1 182 ? 14.033 8.322 -15.619 1.00 90.88 182 GLY A N 1
ATOM 1455 C CA . GLY A 1 182 ? 14.867 7.603 -14.647 1.00 90.88 182 GLY A CA 1
ATOM 1456 C C . GLY A 1 182 ? 14.094 7.115 -13.413 1.00 90.88 182 GLY A C 1
ATOM 1457 O O . GLY A 1 182 ? 12.892 7.352 -13.284 1.00 90.88 182 GLY A O 1
ATOM 1458 N N . ASP A 1 183 ? 14.777 6.405 -12.512 1.00 91.38 183 ASP A N 1
ATOM 1459 C CA . ASP A 1 183 ? 14.185 5.885 -11.273 1.00 91.38 183 ASP A CA 1
ATOM 1460 C C . ASP A 1 183 ? 14.346 6.827 -10.068 1.00 91.38 183 ASP A C 1
ATOM 1462 O O . ASP A 1 183 ? 15.199 7.719 -10.031 1.00 91.38 183 ASP A O 1
ATOM 1466 N N . LEU A 1 184 ? 13.518 6.608 -9.044 1.00 90.88 184 LEU A N 1
ATOM 1467 C CA . LEU A 1 184 ? 13.426 7.457 -7.860 1.00 90.88 184 LEU A CA 1
ATOM 1468 C C . LEU A 1 184 ? 14.700 7.448 -6.991 1.00 90.88 184 LEU A C 1
ATOM 1470 O O . LEU A 1 184 ? 14.861 8.338 -6.156 1.00 90.88 184 LEU A O 1
ATOM 1474 N N . SER A 1 185 ? 15.636 6.504 -7.164 1.00 87.19 185 SER A N 1
ATOM 1475 C CA . SER A 1 185 ? 16.904 6.532 -6.415 1.00 87.19 185 SER A CA 1
ATOM 1476 C C . SER A 1 185 ? 17.869 7.614 -6.916 1.00 87.19 185 SER A C 1
ATOM 1478 O O . SER A 1 185 ? 18.634 8.157 -6.118 1.00 87.19 185 SER A O 1
ATOM 1480 N N . HIS A 1 186 ? 17.729 8.034 -8.177 1.00 84.06 186 HIS A N 1
ATOM 1481 C CA . HIS A 1 186 ? 18.447 9.163 -8.782 1.00 84.06 186 HIS A CA 1
ATOM 1482 C C . HIS A 1 186 ? 17.750 10.525 -8.590 1.00 84.06 186 HIS A C 1
ATOM 1484 O O . HIS A 1 186 ? 18.179 11.544 -9.136 1.00 84.06 186 HIS A O 1
ATOM 1490 N N . LEU A 1 187 ? 16.704 10.593 -7.755 1.00 82.94 187 LEU A N 1
ATOM 1491 C CA . LEU A 1 187 ? 15.979 11.831 -7.445 1.00 82.94 187 LEU A CA 1
ATOM 1492 C C . LEU A 1 187 ? 16.904 12.969 -6.968 1.00 82.94 187 LEU A C 1
ATOM 1494 O O . LEU A 1 187 ? 16.692 14.126 -7.325 1.00 82.94 187 LEU A O 1
ATOM 1498 N N . ARG A 1 188 ? 17.953 12.658 -6.196 1.00 78.12 188 ARG A N 1
ATOM 1499 C CA . ARG A 1 188 ? 18.937 13.661 -5.749 1.00 78.12 188 ARG A CA 1
ATOM 1500 C C . ARG A 1 188 ? 19.677 14.320 -6.906 1.00 78.12 188 ARG A C 1
ATOM 1502 O O . ARG A 1 188 ? 19.855 15.535 -6.883 1.00 78.12 188 ARG A O 1
ATOM 1509 N N . ASP A 1 189 ? 20.055 13.537 -7.908 1.00 81.12 189 ASP A N 1
ATOM 1510 C CA . ASP A 1 189 ? 20.790 14.014 -9.078 1.00 81.12 189 ASP A CA 1
ATOM 1511 C C . ASP A 1 189 ? 19.881 14.921 -9.926 1.00 81.12 189 ASP A C 1
ATOM 1513 O O . ASP A 1 189 ? 20.278 16.020 -10.312 1.00 81.12 189 ASP A O 1
ATOM 1517 N N . ARG A 1 190 ? 18.609 14.521 -10.091 1.00 80.69 190 ARG A N 1
ATOM 1518 C CA . ARG A 1 190 ? 17.532 15.319 -10.712 1.00 80.69 190 ARG A CA 1
ATOM 1519 C C . ARG A 1 190 ? 17.289 16.656 -9.996 1.00 80.69 190 ARG A C 1
ATOM 1521 O O . ARG A 1 190 ? 17.048 17.659 -10.658 1.00 80.69 190 ARG A O 1
ATOM 1528 N N . ILE A 1 191 ? 17.365 16.700 -8.664 1.00 80.31 191 ILE A N 1
ATOM 1529 C CA . ILE A 1 191 ? 17.181 17.938 -7.883 1.00 80.31 191 ILE A CA 1
ATOM 1530 C C . ILE A 1 191 ? 18.417 18.842 -7.961 1.00 80.31 191 ILE A C 1
ATOM 1532 O O . ILE A 1 191 ? 18.274 20.053 -8.125 1.00 80.31 191 ILE A O 1
ATOM 1536 N N . PHE A 1 192 ? 19.617 18.261 -7.889 1.00 78.19 192 PHE A N 1
ATOM 1537 C CA . PHE A 1 192 ? 20.878 18.990 -8.031 1.00 78.19 192 PHE A CA 1
ATOM 1538 C C . PHE A 1 192 ? 21.002 19.643 -9.417 1.00 78.19 192 PHE A C 1
ATOM 1540 O O . PHE A 1 192 ? 21.400 20.800 -9.515 1.00 78.19 192 PHE A O 1
ATOM 1547 N N . ALA A 1 193 ? 20.577 18.944 -10.477 1.00 78.00 193 ALA A N 1
ATOM 1548 C CA . ALA A 1 193 ? 20.618 19.426 -11.860 1.00 78.00 193 ALA A CA 1
ATOM 1549 C C . ALA A 1 193 ? 19.767 20.684 -12.145 1.00 78.00 193 ALA A C 1
ATOM 1551 O O . ALA A 1 193 ? 19.974 21.325 -13.173 1.00 78.00 193 ALA A O 1
ATOM 1552 N N . ARG A 1 194 ? 18.837 21.049 -11.250 1.00 78.94 194 ARG A N 1
ATOM 1553 C CA . ARG A 1 194 ? 18.016 22.276 -11.324 1.00 78.94 194 ARG A CA 1
ATOM 1554 C C . ARG A 1 194 ? 18.326 23.294 -10.214 1.00 78.94 194 ARG A C 1
ATOM 1556 O O . ARG A 1 194 ? 17.504 24.159 -9.934 1.00 78.94 194 ARG A O 1
ATOM 1563 N N . GLU A 1 195 ? 19.466 23.144 -9.533 1.00 71.50 195 GLU A N 1
ATOM 1564 C CA . GLU A 1 195 ? 19.936 24.006 -8.425 1.00 71.50 195 GLU A CA 1
ATOM 1565 C C . GLU A 1 195 ? 18.943 24.143 -7.242 1.00 71.50 195 GLU A C 1
ATOM 1567 O O . GLU A 1 195 ? 19.043 25.043 -6.405 1.00 71.50 195 GLU A O 1
ATOM 1572 N N . GLY A 1 196 ? 17.978 23.222 -7.146 1.00 70.88 196 GLY A N 1
ATOM 1573 C CA . GLY A 1 196 ? 16.868 23.283 -6.200 1.00 70.88 196 GLY A CA 1
ATOM 1574 C C . GLY A 1 196 ? 17.158 22.634 -4.845 1.00 70.88 196 GLY A C 1
ATOM 1575 O O . GLY A 1 196 ? 18.113 21.879 -4.659 1.00 70.88 196 GLY A O 1
ATOM 1576 N N . LYS A 1 197 ? 16.258 22.871 -3.886 1.00 77.75 197 LYS A N 1
ATOM 1577 C CA . LYS A 1 197 ? 16.139 22.067 -2.659 1.00 77.75 197 LYS A CA 1
ATOM 1578 C C . LYS A 1 197 ? 14.944 21.135 -2.796 1.00 77.75 197 LYS A C 1
ATOM 1580 O O . LYS A 1 197 ? 13.935 21.543 -3.356 1.00 77.75 197 LYS A O 1
ATOM 1585 N N . PHE A 1 198 ? 15.040 19.927 -2.247 1.00 84.62 198 PHE A N 1
ATOM 1586 C CA . PHE A 1 198 ? 13.859 19.085 -2.077 1.00 84.62 198 PHE A CA 1
ATOM 1587 C C . PHE A 1 198 ? 12.991 19.626 -0.944 1.00 84.62 198 PHE A C 1
ATOM 1589 O O . PHE A 1 198 ? 13.516 20.012 0.105 1.00 84.62 198 PHE A O 1
ATOM 1596 N N . THR A 1 199 ? 11.681 19.641 -1.149 1.00 89.75 199 THR A N 1
ATOM 1597 C CA . THR A 1 199 ? 10.704 20.133 -0.177 1.00 89.75 199 THR A CA 1
ATOM 1598 C C . THR A 1 199 ? 9.800 19.016 0.340 1.00 89.75 199 THR A C 1
ATOM 1600 O O . THR A 1 199 ? 9.595 17.991 -0.311 1.00 89.75 199 THR A O 1
ATOM 1603 N N . GLU A 1 200 ? 9.212 19.226 1.520 1.00 92.06 200 GLU A N 1
ATOM 1604 C CA . GLU A 1 200 ? 8.234 18.295 2.097 1.00 92.06 200 GLU A CA 1
ATOM 1605 C C . GLU A 1 200 ? 6.989 18.135 1.197 1.00 92.06 200 GLU A C 1
ATOM 1607 O O . GLU A 1 200 ? 6.402 17.058 1.139 1.00 92.06 200 GLU A O 1
ATOM 1612 N N . GLU A 1 201 ? 6.626 19.174 0.437 1.00 90.44 201 GLU A N 1
ATOM 1613 C CA . GLU A 1 201 ? 5.507 19.157 -0.515 1.00 90.44 201 GLU A CA 1
ATOM 1614 C C . GLU A 1 201 ? 5.799 18.293 -1.756 1.00 90.44 201 GLU A C 1
ATOM 1616 O O . GLU A 1 201 ? 4.923 17.570 -2.227 1.00 90.44 201 GLU A O 1
ATOM 1621 N N . GLU A 1 202 ? 7.037 18.282 -2.255 1.00 90.25 202 GLU A N 1
ATOM 1622 C CA . GLU A 1 202 ? 7.443 17.389 -3.352 1.00 90.25 202 GLU A CA 1
ATOM 1623 C C . GLU A 1 202 ? 7.543 15.931 -2.884 1.00 90.25 202 GLU A C 1
ATOM 1625 O O . GLU A 1 202 ? 7.123 15.016 -3.596 1.00 90.25 202 GLU A O 1
ATOM 1630 N N . ALA A 1 203 ? 8.024 15.702 -1.655 1.00 92.88 203 ALA A N 1
ATOM 1631 C CA . ALA A 1 203 ? 7.971 14.386 -1.021 1.00 92.88 203 ALA A CA 1
ATOM 1632 C C . ALA A 1 203 ? 6.520 13.892 -0.890 1.00 92.88 203 ALA A C 1
ATOM 1634 O O . ALA A 1 203 ? 6.221 12.760 -1.269 1.00 92.88 203 ALA A O 1
ATOM 1635 N N . LYS A 1 204 ? 5.606 14.755 -0.428 1.00 93.25 204 LYS A N 1
ATOM 1636 C CA . LYS A 1 204 ? 4.164 14.490 -0.328 1.00 93.25 204 LYS A CA 1
ATOM 1637 C C . LYS A 1 204 ? 3.552 14.136 -1.687 1.00 93.25 204 LYS A C 1
ATOM 1639 O O . LYS A 1 204 ? 2.873 13.118 -1.794 1.00 93.25 204 LYS A O 1
ATOM 1644 N N . ALA A 1 205 ? 3.836 14.918 -2.732 1.00 91.69 205 ALA A N 1
ATOM 1645 C CA . ALA A 1 205 ? 3.325 14.684 -4.084 1.00 91.69 205 ALA A CA 1
ATOM 1646 C C . ALA A 1 205 ? 3.786 13.339 -4.677 1.00 91.69 205 ALA A C 1
ATOM 1648 O O . ALA A 1 205 ? 3.013 12.668 -5.360 1.00 91.69 205 ALA A O 1
ATOM 1649 N N . ILE A 1 206 ? 5.019 12.905 -4.397 1.00 93.69 206 ILE A N 1
ATOM 1650 C CA . ILE A 1 206 ? 5.523 11.586 -4.814 1.00 93.69 206 ILE A CA 1
ATOM 1651 C C . ILE A 1 206 ? 4.886 10.466 -3.975 1.00 93.69 206 ILE A C 1
ATOM 1653 O O . ILE A 1 206 ? 4.401 9.475 -4.523 1.00 93.69 206 ILE A O 1
ATOM 1657 N N . VAL A 1 207 ? 4.830 10.617 -2.648 1.00 96.06 207 VAL A N 1
ATOM 1658 C CA . VAL A 1 207 ? 4.295 9.587 -1.740 1.00 96.06 207 VAL A CA 1
ATOM 1659 C C . VAL A 1 207 ? 2.788 9.382 -1.914 1.00 96.06 207 VAL A C 1
ATOM 1661 O O . VAL A 1 207 ? 2.321 8.248 -1.800 1.00 96.06 207 VAL A O 1
ATOM 1664 N N . ALA A 1 208 ? 2.024 10.418 -2.264 1.00 94.75 208 ALA A N 1
ATOM 1665 C CA . ALA A 1 208 ? 0.603 10.289 -2.584 1.00 94.75 208 ALA A CA 1
ATOM 1666 C C . ALA A 1 208 ? 0.359 9.483 -3.876 1.00 94.75 208 ALA A C 1
ATOM 1668 O O . ALA A 1 208 ? -0.513 8.614 -3.897 1.00 94.75 208 ALA A O 1
ATOM 1669 N N . GLN A 1 209 ? 1.176 9.678 -4.919 1.00 94.31 209 GLN A N 1
ATOM 1670 C CA . GLN A 1 209 ? 1.123 8.862 -6.142 1.00 94.31 209 GLN A CA 1
ATOM 1671 C C . GLN A 1 209 ? 1.475 7.391 -5.864 1.00 94.31 209 GLN A C 1
ATOM 1673 O O . GLN A 1 209 ? 0.751 6.494 -6.296 1.00 94.31 209 GLN A O 1
ATOM 1678 N N . ILE A 1 210 ? 2.533 7.133 -5.081 1.00 96.06 210 ILE A N 1
ATOM 1679 C CA . ILE A 1 210 ? 2.917 5.769 -4.670 1.00 96.06 210 ILE A CA 1
ATOM 1680 C C . ILE A 1 210 ? 1.795 5.121 -3.844 1.00 96.06 210 ILE A C 1
ATOM 1682 O O . ILE A 1 210 ? 1.408 3.985 -4.113 1.00 96.06 210 ILE A O 1
ATOM 1686 N N . SER A 1 211 ? 1.230 5.843 -2.872 1.00 96.00 211 SER A N 1
ATOM 1687 C CA . SER A 1 211 ? 0.141 5.344 -2.020 1.00 96.00 211 SER A CA 1
ATOM 1688 C C . SER A 1 211 ? -1.125 5.053 -2.830 1.00 96.00 211 SER A C 1
ATOM 1690 O O . SER A 1 211 ? -1.771 4.034 -2.597 1.00 96.00 211 SER A O 1
ATOM 1692 N N . SER A 1 212 ? -1.444 5.878 -3.832 1.00 93.81 212 SER A N 1
ATOM 1693 C CA . SER A 1 212 ? -2.541 5.654 -4.787 1.00 93.81 212 SER A CA 1
ATOM 1694 C C . SER A 1 212 ? -2.319 4.409 -5.654 1.00 93.81 212 SER A C 1
ATOM 1696 O O . SER A 1 212 ? -3.223 3.584 -5.769 1.00 93.81 212 SER A O 1
ATOM 1698 N N . ALA A 1 213 ? -1.111 4.205 -6.191 1.00 94.31 213 ALA A N 1
ATOM 1699 C CA . ALA A 1 213 ? -0.774 2.992 -6.939 1.00 94.31 213 ALA A CA 1
ATOM 1700 C C . ALA A 1 213 ? -0.879 1.728 -6.065 1.00 94.31 213 ALA A C 1
ATOM 1702 O O . ALA A 1 213 ? -1.552 0.764 -6.425 1.00 94.31 213 ALA A O 1
ATOM 1703 N N . VAL A 1 214 ? -0.250 1.738 -4.888 1.00 95.69 214 VAL A N 1
ATOM 1704 C CA . VAL A 1 214 ? -0.194 0.569 -3.999 1.00 95.69 214 VAL A CA 1
ATOM 1705 C C . VAL A 1 214 ? -1.571 0.224 -3.425 1.00 95.69 214 VAL A C 1
ATOM 1707 O O . VAL A 1 214 ? -1.940 -0.947 -3.415 1.00 95.69 214 VAL A O 1
ATOM 1710 N N . SER A 1 215 ? -2.380 1.214 -3.033 1.00 93.81 215 SER A N 1
ATOM 1711 C CA . SER A 1 215 ? -3.758 0.953 -2.585 1.00 93.81 215 SER A CA 1
ATOM 1712 C C . SER A 1 215 ? -4.656 0.409 -3.699 1.00 93.81 215 SER A C 1
ATOM 1714 O O . SER A 1 215 ? -5.490 -0.452 -3.422 1.00 93.81 215 SER A O 1
ATOM 1716 N N . PHE A 1 216 ? -4.449 0.805 -4.962 1.00 92.12 216 PHE A N 1
ATOM 1717 C CA . PHE A 1 216 ? -5.131 0.167 -6.091 1.00 92.12 216 PHE A CA 1
ATOM 1718 C C . PHE A 1 216 ? -4.689 -1.295 -6.285 1.00 92.12 216 PHE A C 1
ATOM 1720 O O . PHE A 1 216 ? -5.548 -2.158 -6.460 1.00 92.12 216 PHE A O 1
ATOM 1727 N N . CYS A 1 217 ? -3.392 -1.619 -6.182 1.00 92.25 217 CYS A N 1
ATOM 1728 C CA . CYS A 1 217 ? -2.924 -3.017 -6.178 1.00 92.25 217 CYS A CA 1
ATOM 1729 C C . CYS A 1 217 ? -3.589 -3.840 -5.065 1.00 92.25 217 CYS A C 1
ATOM 1731 O O . CYS A 1 217 ? -4.101 -4.931 -5.322 1.00 92.25 217 CYS A O 1
ATOM 1733 N N . HIS A 1 218 ? -3.632 -3.297 -3.844 1.00 91.94 218 HIS A N 1
ATOM 1734 C CA . HIS A 1 218 ? -4.256 -3.948 -2.688 1.00 91.94 218 HIS A CA 1
ATOM 1735 C C . HIS A 1 218 ? -5.751 -4.188 -2.920 1.00 91.94 218 HIS A C 1
ATOM 1737 O O . HIS A 1 218 ? -6.240 -5.281 -2.639 1.00 91.94 218 HIS A O 1
ATOM 1743 N N . LEU A 1 219 ? -6.457 -3.224 -3.520 1.00 89.50 219 LEU A N 1
ATOM 1744 C CA . LEU A 1 219 ? -7.850 -3.367 -3.944 1.00 89.50 219 LEU A CA 1
ATOM 1745 C C . LEU A 1 219 ? -8.036 -4.500 -4.974 1.00 89.50 219 LEU A C 1
ATOM 1747 O O . LEU A 1 219 ? -8.948 -5.309 -4.816 1.00 89.50 219 LEU A O 1
ATOM 1751 N N . GLN 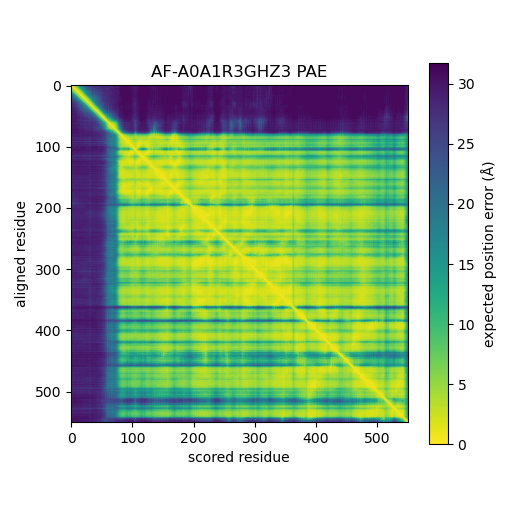A 1 220 ? -7.151 -4.636 -5.969 1.00 88.12 220 GLN A N 1
ATOM 1752 C CA . GLN A 1 220 ? -7.178 -5.772 -6.911 1.00 88.12 220 GLN A CA 1
ATOM 1753 C C . GLN A 1 220 ? -6.813 -7.129 -6.265 1.00 88.12 220 GLN A C 1
ATOM 1755 O O . GLN A 1 220 ? -6.884 -8.159 -6.932 1.00 88.12 220 GLN A O 1
ATOM 1760 N N . GLY A 1 221 ? -6.441 -7.166 -4.979 1.00 88.12 221 GLY A N 1
ATOM 1761 C CA . GLY A 1 221 ? -5.997 -8.381 -4.290 1.00 88.12 221 GLY A CA 1
ATOM 1762 C C . GLY A 1 221 ? -4.556 -8.777 -4.628 1.00 88.12 221 GLY A C 1
ATOM 1763 O O . GLY A 1 221 ? -4.251 -9.967 -4.683 1.00 88.12 221 GLY A O 1
ATOM 1764 N N . ILE A 1 222 ? -3.679 -7.801 -4.886 1.00 91.44 222 ILE A N 1
ATOM 1765 C CA . ILE A 1 222 ? -2.266 -7.994 -5.249 1.00 91.44 222 ILE A CA 1
ATOM 1766 C C . ILE A 1 222 ? -1.367 -7.407 -4.152 1.00 91.44 222 ILE A C 1
ATOM 1768 O O . ILE A 1 222 ? -1.575 -6.266 -3.748 1.00 91.44 222 ILE A O 1
ATOM 1772 N N . VAL A 1 223 ? -0.334 -8.138 -3.718 1.00 92.81 223 VAL A N 1
ATOM 1773 C CA . VAL A 1 223 ? 0.770 -7.603 -2.890 1.00 92.81 223 VAL A CA 1
ATOM 1774 C C . VAL A 1 223 ? 2.011 -7.458 -3.765 1.00 92.81 223 VAL A C 1
ATOM 1776 O O . VAL A 1 223 ? 2.393 -8.413 -4.448 1.00 92.81 223 VAL A O 1
ATOM 1779 N N . HIS A 1 224 ? 2.655 -6.290 -3.755 1.00 94.56 224 HIS A N 1
ATOM 1780 C CA . HIS A 1 224 ? 3.767 -6.004 -4.663 1.00 94.56 224 HIS A CA 1
ATOM 1781 C C . HIS A 1 224 ? 5.075 -6.686 -4.232 1.00 94.56 224 HIS A C 1
ATOM 1783 O O . HIS A 1 224 ? 5.768 -7.271 -5.066 1.00 94.56 224 HIS A O 1
ATOM 1789 N N . ARG A 1 225 ? 5.386 -6.646 -2.928 1.00 93.12 225 ARG A N 1
ATOM 1790 C CA . ARG A 1 225 ? 6.545 -7.258 -2.239 1.00 93.12 225 ARG A CA 1
ATOM 1791 C C . ARG A 1 225 ? 7.938 -6.711 -2.571 1.00 93.12 225 ARG A C 1
ATOM 1793 O O . ARG A 1 225 ? 8.875 -7.011 -1.837 1.00 93.12 225 ARG A O 1
ATOM 1800 N N . ASP A 1 226 ? 8.098 -5.891 -3.610 1.00 92.81 226 ASP A N 1
ATOM 1801 C CA . ASP A 1 226 ? 9.366 -5.192 -3.901 1.00 92.81 226 ASP A CA 1
ATOM 1802 C C . ASP A 1 226 ? 9.169 -3.695 -4.200 1.00 92.81 226 ASP A C 1
ATOM 1804 O O . ASP A 1 226 ? 9.670 -3.156 -5.188 1.00 92.81 226 ASP A O 1
ATOM 1808 N N . ILE A 1 227 ? 8.373 -3.016 -3.366 1.00 95.81 227 ILE A N 1
ATOM 1809 C CA . ILE A 1 227 ? 8.259 -1.551 -3.387 1.00 95.81 227 ILE A CA 1
ATOM 1810 C C . ILE A 1 227 ? 9.607 -0.954 -2.953 1.00 95.81 227 ILE A C 1
ATOM 1812 O O . ILE A 1 227 ? 10.005 -1.057 -1.794 1.00 95.81 227 ILE A O 1
ATOM 1816 N N . LYS A 1 228 ? 10.323 -0.335 -3.893 1.00 93.38 228 LYS A N 1
ATOM 1817 C CA . LYS A 1 228 ? 11.646 0.271 -3.681 1.00 93.38 228 LYS A CA 1
ATOM 1818 C C . LYS A 1 228 ? 11.874 1.413 -4.666 1.00 93.38 228 LYS A C 1
ATOM 1820 O O . LYS A 1 228 ? 11.226 1.465 -5.707 1.00 93.38 228 LYS A O 1
ATOM 1825 N N . LEU A 1 229 ? 12.843 2.281 -4.372 1.00 93.12 229 LEU A N 1
ATOM 1826 C CA . LEU A 1 229 ? 13.162 3.453 -5.201 1.00 93.12 229 LEU A CA 1
ATOM 1827 C C . LEU A 1 229 ? 13.433 3.095 -6.679 1.00 93.12 229 LEU A C 1
ATOM 1829 O O . LEU A 1 229 ? 12.934 3.772 -7.569 1.00 93.12 229 LEU A O 1
ATOM 1833 N N . GLN A 1 230 ? 14.148 1.997 -6.944 1.00 91.88 230 GLN A N 1
ATOM 1834 C CA . GLN A 1 230 ? 14.478 1.549 -8.306 1.00 91.88 230 GLN A CA 1
ATOM 1835 C C . GLN A 1 230 ? 13.269 1.020 -9.098 1.00 91.88 230 GLN A C 1
ATOM 1837 O O . GLN A 1 230 ? 13.312 0.982 -10.323 1.00 91.88 230 GLN A O 1
ATOM 1842 N N . ASN A 1 231 ? 12.193 0.617 -8.412 1.00 94.06 231 ASN A N 1
ATOM 1843 C CA . ASN A 1 231 ? 10.963 0.124 -9.040 1.00 94.06 231 ASN A CA 1
ATOM 1844 C C . ASN A 1 231 ? 9.915 1.240 -9.225 1.00 94.06 231 ASN A C 1
ATOM 1846 O O . ASN A 1 231 ? 8.762 0.959 -9.546 1.00 94.06 231 ASN A O 1
ATOM 1850 N N . ILE A 1 232 ? 10.295 2.505 -9.018 1.00 95.81 232 ILE A N 1
ATOM 1851 C CA . ILE A 1 232 ? 9.434 3.677 -9.195 1.00 95.81 232 ILE A CA 1
ATOM 1852 C C . ILE A 1 232 ? 10.122 4.600 -10.201 1.00 95.81 232 ILE A C 1
ATOM 1854 O O . ILE A 1 232 ? 11.145 5.205 -9.888 1.00 95.81 232 ILE A O 1
ATOM 1858 N N . LEU A 1 233 ? 9.577 4.687 -11.414 1.00 94.69 233 LEU A N 1
ATOM 1859 C CA . LEU A 1 233 ? 10.146 5.472 -12.511 1.00 94.69 233 LEU A CA 1
ATOM 1860 C C . LEU A 1 233 ? 9.380 6.779 -12.716 1.00 94.69 233 LEU A C 1
ATOM 1862 O O . LEU A 1 233 ? 8.150 6.792 -12.671 1.00 94.69 233 LEU A O 1
ATOM 1866 N N . PHE A 1 234 ? 10.089 7.861 -13.025 1.00 94.19 234 PHE A N 1
ATOM 1867 C CA . PHE A 1 234 ? 9.481 9.076 -13.560 1.00 94.19 234 PHE A CA 1
ATOM 1868 C C . PHE A 1 234 ? 9.107 8.871 -15.030 1.00 94.19 234 PHE A C 1
ATOM 1870 O O . PHE A 1 234 ? 9.920 8.413 -15.835 1.00 94.19 234 PHE A O 1
ATOM 1877 N N . THR A 1 235 ? 7.889 9.267 -15.396 1.00 93.12 235 THR A N 1
ATOM 1878 C CA . THR A 1 235 ? 7.396 9.246 -16.786 1.00 93.12 235 THR A CA 1
ATOM 1879 C C . THR A 1 235 ? 8.337 9.964 -17.758 1.00 93.12 235 THR A C 1
ATOM 1881 O O . THR A 1 235 ? 8.625 9.441 -18.832 1.00 93.12 235 THR A O 1
ATOM 1884 N N . SER A 1 236 ? 8.864 11.130 -17.370 1.00 91.31 236 SER A N 1
ATOM 1885 C CA . SER A 1 236 ? 9.796 11.929 -18.173 1.00 91.31 236 SER A CA 1
ATOM 1886 C C . SER A 1 236 ? 10.770 12.747 -17.310 1.00 91.31 236 SER A C 1
ATOM 1888 O O . SER A 1 236 ? 10.649 12.815 -16.083 1.00 91.31 236 SER A O 1
ATOM 1890 N N . GLY A 1 237 ? 11.747 13.390 -17.955 1.00 85.50 237 GLY A N 1
ATOM 1891 C CA . GLY A 1 237 ? 12.690 14.302 -17.296 1.00 85.50 237 GLY A CA 1
ATOM 1892 C C . GLY A 1 237 ? 12.116 15.676 -16.912 1.00 85.50 237 GLY A C 1
ATOM 1893 O O . GLY A 1 237 ? 12.798 16.423 -16.220 1.00 85.50 237 GLY A O 1
ATOM 1894 N N . GLY A 1 238 ? 10.895 16.024 -17.344 1.00 84.06 238 GLY A N 1
ATOM 1895 C CA . GLY A 1 238 ? 10.249 17.297 -16.991 1.00 84.06 238 GLY A CA 1
ATOM 1896 C C . GLY A 1 238 ? 9.867 17.364 -15.510 1.00 84.06 238 GLY A C 1
ATOM 1897 O O . GLY A 1 238 ? 9.619 16.324 -14.900 1.00 84.06 238 GLY A O 1
ATOM 1898 N N . GLU A 1 239 ? 9.824 18.563 -14.920 1.00 77.81 239 GLU A N 1
ATOM 1899 C CA . GLU A 1 239 ? 9.648 18.731 -13.466 1.00 77.81 239 GLU A CA 1
ATOM 1900 C C . GLU A 1 239 ? 8.352 18.095 -12.942 1.00 77.81 239 GLU A C 1
ATOM 1902 O O . GLU A 1 239 ? 8.422 17.288 -12.014 1.00 77.81 239 GLU A O 1
ATOM 1907 N N . ASP A 1 240 ? 7.223 18.347 -13.613 1.00 81.44 240 ASP A N 1
ATOM 1908 C CA . ASP A 1 240 ? 5.880 17.826 -13.294 1.00 81.44 240 ASP A CA 1
ATOM 1909 C C . ASP A 1 240 ? 5.667 16.330 -13.627 1.00 81.44 240 ASP A C 1
ATOM 1911 O O . ASP A 1 240 ? 4.532 15.854 -13.694 1.00 81.44 240 ASP A O 1
ATOM 1915 N N . ALA A 1 241 ? 6.731 15.567 -13.898 1.00 87.88 241 ALA A N 1
ATOM 1916 C CA . ALA A 1 241 ? 6.614 14.163 -14.286 1.00 87.88 241 ALA A CA 1
ATOM 1917 C C . ALA A 1 241 ? 5.982 13.297 -13.183 1.00 87.88 241 ALA A C 1
ATOM 1919 O O . ALA A 1 241 ? 6.556 13.116 -12.106 1.00 87.88 241 ALA A O 1
ATOM 1920 N N . GLU A 1 242 ? 4.842 12.675 -13.494 1.00 91.69 242 GLU A N 1
ATOM 1921 C CA . GLU A 1 242 ? 4.242 11.648 -12.640 1.00 91.69 242 GLU A CA 1
ATOM 1922 C C . GLU A 1 242 ? 5.166 10.434 -12.491 1.00 91.69 242 GLU A C 1
ATOM 1924 O O . GLU A 1 242 ? 5.937 10.100 -13.404 1.00 91.69 242 GLU A O 1
ATOM 1929 N N . VAL A 1 243 ? 5.041 9.740 -11.358 1.00 94.75 243 VAL A N 1
ATOM 1930 C CA . VAL A 1 243 ? 5.720 8.466 -11.103 1.00 94.75 243 VAL A CA 1
ATOM 1931 C C . VAL A 1 243 ? 4.847 7.263 -11.472 1.00 94.75 243 VAL A C 1
ATOM 1933 O O . VAL A 1 243 ? 3.618 7.294 -11.350 1.00 94.75 243 VAL A O 1
ATOM 1936 N N . LYS A 1 244 ? 5.505 6.182 -11.901 1.00 95.62 244 LYS A N 1
ATOM 1937 C CA . LYS A 1 244 ? 4.916 4.882 -12.243 1.00 95.62 244 LYS A CA 1
ATOM 1938 C C . LYS A 1 244 ? 5.643 3.750 -11.522 1.00 95.62 244 LYS A C 1
ATOM 1940 O O . LYS A 1 244 ? 6.872 3.701 -11.527 1.00 95.62 244 LYS A O 1
ATOM 1945 N N . LEU A 1 245 ? 4.882 2.829 -10.936 1.00 95.50 245 LEU A N 1
ATOM 1946 C CA . LEU A 1 245 ? 5.395 1.599 -10.334 1.00 95.50 245 LEU A CA 1
ATOM 1947 C C . LEU A 1 245 ? 5.646 0.526 -11.413 1.00 95.50 245 LEU A C 1
ATOM 1949 O O . LEU A 1 245 ? 4.849 0.385 -12.348 1.00 95.50 245 LEU A O 1
ATOM 1953 N N . ILE A 1 246 ? 6.747 -0.220 -11.271 1.00 92.25 246 ILE A N 1
ATOM 1954 C CA . ILE A 1 246 ? 7.203 -1.274 -12.193 1.00 92.25 246 ILE A CA 1
ATOM 1955 C C . ILE A 1 246 ? 7.663 -2.551 -11.458 1.00 92.25 246 ILE A C 1
ATOM 1957 O O . ILE A 1 246 ? 7.866 -2.543 -10.249 1.00 92.25 246 ILE A O 1
ATOM 1961 N N . ASP A 1 247 ? 7.924 -3.612 -12.234 1.00 87.19 247 ASP A N 1
ATOM 1962 C CA . ASP A 1 247 ? 8.519 -4.897 -11.814 1.00 87.19 247 ASP A CA 1
ATOM 1963 C C . ASP A 1 247 ? 7.694 -5.713 -10.798 1.00 87.19 247 ASP A C 1
ATOM 1965 O O . ASP A 1 247 ? 8.092 -5.951 -9.658 1.00 87.19 247 ASP A O 1
ATOM 1969 N N . PHE A 1 248 ? 6.571 -6.253 -11.280 1.00 90.06 248 PHE A N 1
ATOM 1970 C CA . PHE A 1 248 ? 5.708 -7.185 -10.542 1.00 90.06 248 PHE A CA 1
ATOM 1971 C C . PHE A 1 248 ? 6.260 -8.628 -10.491 1.00 90.06 248 PHE A C 1
ATOM 1973 O O . PHE A 1 248 ? 5.537 -9.562 -10.138 1.00 90.06 248 PHE A O 1
ATOM 1980 N N . GLY A 1 249 ? 7.535 -8.844 -10.841 1.00 86.12 249 GLY A N 1
ATOM 1981 C CA . GLY A 1 249 ? 8.135 -10.175 -11.005 1.00 86.12 249 GLY A CA 1
ATOM 1982 C C . GLY A 1 249 ? 8.148 -11.049 -9.746 1.00 86.12 249 GLY A C 1
ATOM 1983 O O . GLY A 1 249 ? 8.178 -12.273 -9.853 1.00 86.12 249 GLY A O 1
ATOM 1984 N N . ILE A 1 250 ? 8.079 -10.446 -8.552 1.00 88.50 250 ILE A N 1
ATOM 1985 C CA . ILE A 1 250 ? 7.880 -11.177 -7.288 1.00 88.50 250 ILE A CA 1
ATOM 1986 C C . ILE A 1 250 ? 6.570 -10.832 -6.571 1.00 88.50 250 ILE A C 1
ATOM 1988 O O . ILE A 1 250 ? 6.426 -11.155 -5.393 1.00 88.50 250 ILE A O 1
ATOM 1992 N N . SER A 1 251 ? 5.597 -10.216 -7.239 1.00 91.50 251 SER A N 1
ATOM 1993 C CA . SER A 1 251 ? 4.277 -9.952 -6.650 1.00 91.50 251 SER A CA 1
ATOM 1994 C C . SER A 1 251 ? 3.449 -11.236 -6.486 1.00 91.50 251 SER A C 1
ATOM 1996 O O . SER A 1 251 ? 3.749 -12.274 -7.085 1.00 91.50 251 SER A O 1
ATOM 1998 N N . ASP A 1 252 ? 2.409 -11.187 -5.652 1.00 90.44 252 ASP A N 1
ATOM 1999 C CA . ASP A 1 252 ? 1.465 -12.299 -5.458 1.00 90.44 252 ASP A CA 1
ATOM 2000 C C . ASP A 1 252 ? 0.014 -11.836 -5.396 1.00 90.44 252 ASP A C 1
ATOM 2002 O O . ASP A 1 252 ? -0.265 -10.660 -5.160 1.00 90.44 252 ASP A O 1
ATOM 2006 N N . PHE A 1 253 ? -0.899 -12.792 -5.548 1.00 88.44 253 PHE A N 1
ATOM 2007 C CA . PHE A 1 253 ? -2.307 -12.596 -5.214 1.00 88.44 253 PHE A CA 1
ATOM 2008 C C . PHE A 1 253 ? -2.556 -12.914 -3.733 1.00 88.44 253 PHE A C 1
ATOM 2010 O O . PHE A 1 253 ? -1.920 -13.805 -3.171 1.00 88.44 253 PHE A O 1
ATOM 2017 N N . VAL A 1 254 ? -3.494 -12.206 -3.102 1.00 83.38 254 VAL A N 1
ATOM 2018 C CA . VAL A 1 254 ? -3.892 -12.418 -1.703 1.00 83.38 254 VAL A CA 1
ATOM 2019 C C . VAL A 1 254 ? -5.408 -12.281 -1.547 1.00 83.38 254 VAL A C 1
ATOM 2021 O O . VAL A 1 254 ? -6.013 -11.317 -2.021 1.00 83.38 254 VAL A O 1
ATOM 2024 N N . ARG A 1 255 ? -6.054 -13.238 -0.873 1.00 77.06 255 ARG A N 1
ATOM 2025 C CA . ARG A 1 255 ? -7.485 -13.152 -0.533 1.00 77.06 255 ARG A CA 1
ATOM 2026 C C . ARG A 1 255 ? -7.705 -12.390 0.788 1.00 77.06 255 ARG A C 1
ATOM 2028 O O . ARG A 1 255 ? -6.839 -12.403 1.663 1.00 77.06 255 ARG A O 1
ATOM 2035 N N . PRO A 1 256 ? -8.879 -11.764 1.015 1.00 71.00 256 PRO A N 1
ATOM 2036 C CA . PRO A 1 256 ? -9.166 -11.008 2.241 1.00 71.00 256 PRO A CA 1
ATOM 2037 C C . PRO A 1 256 ? -9.059 -11.826 3.548 1.00 71.00 256 PRO A C 1
ATOM 2039 O O . PRO A 1 256 ? -10.022 -12.478 3.980 1.00 71.00 256 PRO A O 1
ATOM 2042 N N . GLY A 1 257 ? -7.906 -11.724 4.219 1.00 67.81 257 GLY A N 1
ATOM 2043 C CA . GLY A 1 257 ? -7.562 -12.448 5.454 1.00 67.81 257 GLY A CA 1
ATOM 2044 C C . GLY A 1 257 ? -6.630 -13.657 5.269 1.00 67.81 257 GLY A C 1
ATOM 2045 O O . GLY A 1 257 ? -6.506 -14.461 6.191 1.00 67.81 257 GLY A O 1
ATOM 2046 N N . GLU A 1 258 ? -6.018 -13.803 4.095 1.00 77.81 258 GLU A N 1
ATOM 2047 C CA . GLU A 1 258 ? -4.916 -14.729 3.815 1.00 77.81 258 GLU A CA 1
ATOM 2048 C C . GLU A 1 258 ? -3.564 -14.136 4.263 1.00 77.81 258 GLU A C 1
ATOM 2050 O O . GLU A 1 258 ? -3.447 -12.922 4.427 1.00 77.81 258 GLU A O 1
ATOM 2055 N N . ILE A 1 259 ? -2.557 -14.988 4.490 1.00 83.06 259 ILE A N 1
ATOM 2056 C CA . ILE A 1 259 ? -1.196 -14.582 4.882 1.00 83.06 259 ILE A CA 1
ATOM 2057 C C . ILE A 1 259 ? -0.149 -15.249 3.988 1.00 83.06 259 ILE A C 1
ATOM 2059 O O . ILE A 1 259 ? -0.260 -16.427 3.644 1.00 83.06 259 ILE A O 1
ATOM 2063 N N . LEU A 1 260 ? 0.886 -14.492 3.644 1.00 84.00 260 LEU A N 1
ATOM 2064 C CA . LEU A 1 260 ? 2.013 -14.908 2.822 1.00 84.00 260 LEU A CA 1
ATOM 2065 C C . LEU A 1 260 ? 3.202 -15.303 3.713 1.00 84.00 260 LEU A C 1
ATOM 2067 O O . LEU A 1 260 ? 3.463 -14.676 4.738 1.00 84.00 260 LEU A O 1
ATOM 2071 N N . SER A 1 261 ? 3.929 -16.345 3.297 1.00 84.75 261 SER A N 1
ATOM 2072 C CA . SER A 1 261 ? 5.060 -16.935 4.042 1.00 84.75 261 SER A CA 1
ATOM 2073 C C . SER A 1 261 ? 6.381 -16.988 3.262 1.00 84.75 261 SER A C 1
ATOM 2075 O O . SER A 1 261 ? 7.416 -17.350 3.813 1.00 84.75 261 SER A O 1
ATOM 2077 N N . ARG A 1 262 ? 6.394 -16.599 1.979 1.00 84.19 262 ARG A N 1
ATOM 2078 C CA . ARG A 1 262 ? 7.625 -16.496 1.178 1.00 84.19 262 ARG A CA 1
ATOM 2079 C C . ARG A 1 262 ? 8.384 -15.232 1.588 1.00 84.19 262 ARG A C 1
ATOM 2081 O O . ARG A 1 262 ? 7.899 -14.135 1.329 1.00 84.19 262 ARG A O 1
ATOM 2088 N N . ILE A 1 263 ? 9.570 -15.370 2.183 1.00 84.94 263 ILE A N 1
ATOM 2089 C CA . ILE A 1 263 ? 10.471 -14.231 2.423 1.00 84.94 263 ILE A CA 1
ATOM 2090 C C . ILE A 1 263 ? 11.069 -13.792 1.078 1.00 84.94 263 ILE A C 1
ATOM 2092 O O . ILE A 1 263 ? 11.851 -14.526 0.468 1.00 84.94 263 ILE A O 1
ATOM 2096 N N . CYS A 1 264 ? 10.698 -12.607 0.599 1.00 85.50 264 CYS A N 1
ATOM 2097 C CA . CYS A 1 264 ? 11.193 -12.018 -0.646 1.00 85.50 264 CYS A CA 1
ATOM 2098 C C . CYS A 1 264 ? 11.053 -10.487 -0.627 1.00 85.50 264 CYS A C 1
ATOM 2100 O O . CYS A 1 264 ? 10.234 -9.962 0.121 1.00 85.50 264 CYS A O 1
ATOM 2102 N N . GLY A 1 265 ? 11.848 -9.798 -1.452 1.00 86.25 265 GLY A N 1
ATOM 2103 C CA . GLY A 1 265 ? 11.932 -8.333 -1.514 1.00 86.25 265 GLY A CA 1
ATOM 2104 C C . GLY A 1 265 ? 13.318 -7.796 -1.139 1.00 86.25 265 GLY A C 1
ATOM 2105 O O . GLY A 1 265 ? 14.195 -8.525 -0.663 1.00 86.25 265 GLY A O 1
ATOM 2106 N N . THR A 1 266 ? 13.537 -6.507 -1.386 1.00 88.44 266 THR A N 1
ATOM 2107 C CA . THR A 1 266 ? 14.831 -5.840 -1.192 1.00 88.44 266 THR A CA 1
ATOM 2108 C C . THR A 1 266 ? 15.077 -5.475 0.278 1.00 88.44 266 THR A C 1
ATOM 2110 O O . THR A 1 266 ? 14.335 -4.696 0.862 1.00 88.44 266 THR A O 1
ATOM 2113 N N . VAL A 1 267 ? 16.171 -5.989 0.862 1.00 89.69 267 VAL A N 1
ATOM 2114 C CA . VAL A 1 267 ? 16.483 -5.998 2.317 1.00 89.69 267 VAL A CA 1
ATOM 2115 C C . VAL A 1 267 ? 16.182 -4.702 3.086 1.00 89.69 267 VAL A C 1
ATOM 2117 O O . VAL A 1 267 ? 15.656 -4.787 4.189 1.00 89.69 267 VAL A O 1
ATOM 2120 N N . LEU A 1 268 ? 16.504 -3.522 2.541 1.00 91.50 268 LEU A N 1
ATOM 2121 C CA . LEU A 1 268 ? 16.284 -2.231 3.221 1.00 91.50 268 LEU A CA 1
ATOM 2122 C C . LEU A 1 268 ? 14.801 -1.839 3.355 1.00 91.50 268 LEU A C 1
ATOM 2124 O O . LEU A 1 268 ? 14.478 -0.982 4.170 1.00 91.50 268 LEU A O 1
ATOM 2128 N N . PHE A 1 269 ? 13.917 -2.455 2.568 1.00 93.19 269 PHE A N 1
ATOM 2129 C CA . PHE A 1 269 ? 12.483 -2.165 2.493 1.00 93.19 269 PHE A CA 1
ATOM 2130 C C . PHE A 1 269 ? 11.614 -3.288 3.088 1.00 93.19 269 PHE A C 1
ATOM 2132 O O . PHE A 1 269 ? 10.389 -3.175 3.059 1.00 93.19 269 PHE A O 1
ATOM 2139 N N . LEU A 1 270 ? 12.221 -4.366 3.606 1.00 91.62 270 LEU A N 1
ATOM 2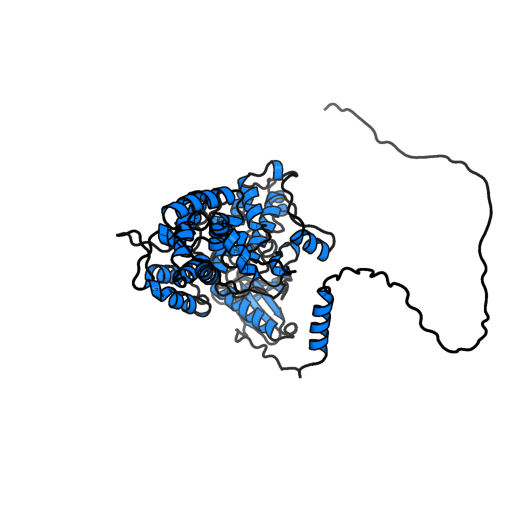140 C CA . LEU A 1 270 ? 11.499 -5.497 4.200 1.00 91.62 270 LEU A CA 1
ATOM 2141 C C . LEU A 1 270 ? 10.907 -5.133 5.565 1.00 91.62 270 LEU A C 1
ATOM 2143 O O . LEU A 1 270 ? 11.582 -4.525 6.398 1.00 91.62 270 LEU A O 1
ATOM 2147 N N . ALA A 1 271 ? 9.664 -5.555 5.792 1.00 92.75 271 ALA A N 1
ATOM 2148 C CA . ALA A 1 271 ? 8.948 -5.371 7.050 1.00 92.75 271 ALA A CA 1
ATOM 2149 C C . ALA A 1 271 ? 9.220 -6.523 8.047 1.00 92.75 271 ALA A C 1
ATOM 2151 O O . ALA A 1 271 ? 9.503 -7.644 7.606 1.00 92.75 271 ALA A O 1
ATOM 2152 N N . PRO A 1 272 ? 9.108 -6.308 9.376 1.00 91.69 272 PRO A N 1
ATOM 2153 C CA . PRO A 1 272 ? 9.398 -7.340 10.385 1.00 91.69 272 PRO A CA 1
ATOM 2154 C C . PRO A 1 272 ? 8.537 -8.609 10.233 1.00 91.69 272 PRO A C 1
ATOM 2156 O O . PRO A 1 272 ? 9.005 -9.734 10.380 1.00 91.69 272 PRO A O 1
ATOM 2159 N N . ASP A 1 273 ? 7.272 -8.430 9.868 1.00 88.88 273 ASP A N 1
ATOM 2160 C CA . ASP A 1 273 ? 6.269 -9.455 9.565 1.00 88.88 273 ASP A CA 1
ATOM 2161 C C . ASP A 1 273 ? 6.617 -10.317 8.337 1.00 88.88 273 ASP A C 1
ATOM 2163 O O . ASP A 1 273 ? 6.242 -11.493 8.287 1.00 88.88 273 ASP A O 1
ATOM 2167 N N . VAL A 1 274 ? 7.412 -9.790 7.395 1.00 86.19 274 VAL A N 1
ATOM 2168 C CA . VAL A 1 274 ? 7.972 -10.583 6.286 1.00 86.19 274 VAL A CA 1
ATOM 2169 C C . VAL A 1 274 ? 9.062 -11.529 6.793 1.00 86.19 274 VAL A C 1
ATOM 2171 O O . VAL A 1 274 ? 9.111 -12.681 6.367 1.00 86.19 274 VAL A O 1
ATOM 2174 N N . LEU A 1 275 ? 9.895 -11.089 7.745 1.00 83.00 275 LEU A N 1
ATOM 2175 C CA . LEU A 1 275 ? 10.903 -11.941 8.397 1.00 83.00 275 LEU A CA 1
ATOM 2176 C C . LEU A 1 275 ? 10.247 -13.046 9.247 1.00 83.00 275 LEU A C 1
ATOM 2178 O O . LEU A 1 275 ? 10.782 -14.148 9.354 1.00 83.00 275 LEU A O 1
ATOM 2182 N N . GLY A 1 276 ? 9.064 -12.762 9.802 1.00 79.50 276 GLY A N 1
ATOM 2183 C CA . GLY A 1 276 ? 8.226 -13.704 10.547 1.00 79.50 276 GLY A CA 1
ATOM 2184 C C . GLY A 1 276 ? 7.364 -14.657 9.704 1.00 79.50 276 GLY A C 1
ATOM 2185 O O . GLY A 1 276 ? 6.552 -15.373 10.289 1.00 79.50 276 GLY A O 1
ATOM 2186 N N . GLU A 1 277 ? 7.505 -14.664 8.370 1.00 83.31 277 GLU A N 1
ATOM 2187 C CA . GLU A 1 277 ? 6.727 -15.495 7.425 1.00 83.31 277 GLU A CA 1
ATOM 2188 C C . GLU A 1 277 ? 5.190 -15.361 7.585 1.00 83.31 277 GLU A C 1
ATOM 2190 O O . GLU A 1 277 ? 4.446 -16.326 7.386 1.00 83.31 277 GLU A O 1
ATOM 2195 N N . CYS A 1 278 ? 4.700 -14.177 7.978 1.00 82.88 278 CYS A N 1
ATOM 2196 C CA . CYS A 1 278 ? 3.291 -13.953 8.319 1.00 82.88 278 CYS A CA 1
ATOM 2197 C C . CYS A 1 278 ? 2.849 -12.509 8.013 1.00 82.88 278 CYS A C 1
ATOM 2199 O O . CYS A 1 278 ? 2.618 -11.720 8.931 1.00 82.88 278 CYS A O 1
ATOM 2201 N N . TYR A 1 279 ? 2.715 -12.178 6.726 1.00 84.38 279 TYR A N 1
ATOM 2202 C CA . TYR A 1 279 ? 2.387 -10.827 6.247 1.00 84.38 279 TYR A CA 1
ATOM 2203 C C . TYR A 1 279 ? 1.312 -10.823 5.148 1.00 84.38 279 TYR A C 1
ATOM 2205 O O . TYR A 1 279 ? 1.115 -11.819 4.450 1.00 84.38 279 TYR A O 1
ATOM 2213 N N . GLY A 1 280 ? 0.641 -9.688 4.969 1.00 87.00 280 GLY A N 1
ATOM 2214 C CA . GLY A 1 280 ? -0.281 -9.391 3.872 1.00 87.00 280 GLY A CA 1
ATOM 2215 C C . GLY A 1 280 ? 0.077 -8.094 3.133 1.00 87.00 280 GLY A C 1
ATOM 2216 O O . GLY A 1 280 ? 1.247 -7.789 2.895 1.00 87.00 280 GLY A O 1
ATOM 2217 N N . VAL A 1 281 ? -0.949 -7.321 2.765 1.00 90.62 281 VAL A N 1
ATOM 2218 C CA . VAL A 1 281 ? -0.836 -6.028 2.054 1.00 90.62 281 VAL A CA 1
ATOM 2219 C C . VAL A 1 281 ? -0.033 -4.975 2.834 1.00 90.62 281 VAL A C 1
ATOM 2221 O O . VAL A 1 281 ? 0.621 -4.108 2.258 1.00 90.62 281 VAL A O 1
ATOM 2224 N N . GLU A 1 282 ? -0.027 -5.071 4.161 1.00 91.88 282 GLU A N 1
ATOM 2225 C CA . GLU A 1 282 ? 0.691 -4.190 5.080 1.00 91.88 282 GLU A CA 1
ATOM 2226 C C . GLU A 1 282 ? 2.225 -4.248 4.951 1.00 91.88 282 GLU A C 1
ATOM 2228 O O . GLU A 1 282 ? 2.903 -3.342 5.442 1.00 91.88 282 GLU A O 1
ATOM 2233 N N . ALA A 1 283 ? 2.789 -5.249 4.266 1.00 94.06 283 ALA A N 1
ATOM 2234 C CA . ALA A 1 283 ? 4.216 -5.280 3.948 1.00 94.06 283 ALA A CA 1
ATOM 2235 C C . ALA A 1 283 ? 4.614 -4.147 2.981 1.00 94.06 283 ALA A C 1
ATOM 2237 O O . ALA A 1 283 ? 5.613 -3.468 3.212 1.00 94.06 283 ALA A O 1
ATOM 2238 N N . ASP A 1 284 ? 3.799 -3.868 1.956 1.00 96.62 284 ASP A N 1
ATOM 2239 C CA . ASP A 1 284 ? 4.069 -2.775 1.009 1.00 96.62 284 ASP A CA 1
ATOM 2240 C C . ASP A 1 284 ? 3.947 -1.397 1.692 1.00 96.62 284 ASP A C 1
ATOM 2242 O O . ASP A 1 284 ? 4.685 -0.466 1.367 1.00 96.62 284 ASP A O 1
ATOM 2246 N N . ALA A 1 285 ? 3.050 -1.263 2.679 1.00 97.12 285 ALA A N 1
ATOM 2247 C CA . ALA A 1 285 ? 2.867 -0.029 3.449 1.00 97.12 285 ALA A CA 1
ATOM 2248 C C . ALA A 1 285 ? 4.120 0.339 4.270 1.00 97.12 285 ALA A C 1
ATOM 2250 O O . ALA A 1 285 ? 4.505 1.508 4.320 1.00 97.12 285 ALA A O 1
ATOM 2251 N N . TRP A 1 286 ? 4.814 -0.657 4.834 1.00 97.62 286 TRP A N 1
ATOM 2252 C CA . TRP A 1 286 ? 6.115 -0.456 5.483 1.00 97.62 286 TRP A CA 1
ATOM 2253 C C . TRP A 1 286 ? 7.160 0.070 4.496 1.00 97.62 286 TRP A C 1
ATOM 2255 O O . TRP A 1 286 ? 7.878 1.023 4.799 1.00 97.62 286 TRP A O 1
ATOM 2265 N N . SER A 1 287 ? 7.215 -0.488 3.284 1.00 97.88 287 SER A N 1
ATOM 2266 C CA . SER A 1 287 ? 8.131 -0.022 2.241 1.00 97.88 287 SER A CA 1
ATOM 2267 C C . SER A 1 287 ? 7.847 1.428 1.813 1.00 97.88 287 SER A C 1
ATOM 2269 O O . SER A 1 287 ? 8.794 2.188 1.603 1.00 97.88 287 SER A O 1
ATOM 2271 N N . ILE A 1 288 ? 6.576 1.861 1.770 1.00 98.25 288 ILE A N 1
ATOM 2272 C CA . ILE A 1 288 ? 6.211 3.284 1.601 1.00 98.25 288 ILE A CA 1
ATOM 2273 C C . ILE A 1 288 ? 6.738 4.121 2.777 1.00 98.25 288 ILE A C 1
ATOM 2275 O O . ILE A 1 288 ? 7.279 5.205 2.555 1.00 98.25 288 ILE A O 1
ATOM 2279 N N . GLY A 1 289 ? 6.651 3.620 4.013 1.00 98.06 289 GLY A N 1
ATOM 2280 C CA . GLY A 1 289 ? 7.241 4.254 5.197 1.00 98.06 289 GLY A CA 1
ATOM 2281 C C . GLY A 1 289 ? 8.758 4.445 5.081 1.00 98.06 289 GLY A C 1
ATOM 2282 O O . GLY A 1 289 ? 9.259 5.543 5.322 1.00 98.06 289 GLY A O 1
ATOM 2283 N N . VAL A 1 290 ? 9.487 3.417 4.628 1.00 97.62 290 VAL A N 1
ATOM 2284 C CA . VAL A 1 290 ? 10.943 3.472 4.388 1.00 97.62 290 VAL A CA 1
ATOM 2285 C C . VAL A 1 290 ? 11.289 4.493 3.300 1.00 97.62 290 VAL A C 1
ATOM 2287 O O . VAL A 1 290 ? 12.203 5.299 3.485 1.00 97.62 290 VAL A O 1
ATOM 2290 N N . ILE A 1 291 ? 10.548 4.496 2.186 1.00 97.31 291 ILE A N 1
ATOM 2291 C CA . ILE A 1 291 ? 10.721 5.474 1.103 1.00 97.31 291 ILE A CA 1
ATOM 2292 C C . ILE A 1 291 ? 10.447 6.890 1.615 1.00 97.31 291 ILE A C 1
ATOM 2294 O O . ILE A 1 291 ? 11.256 7.782 1.384 1.00 97.31 291 ILE A O 1
ATOM 2298 N N . THR A 1 292 ? 9.363 7.103 2.361 1.00 97.50 292 THR A N 1
ATOM 2299 C CA . THR A 1 292 ? 8.994 8.425 2.894 1.00 97.50 292 THR A CA 1
ATOM 2300 C C . THR A 1 292 ? 10.039 8.934 3.889 1.00 97.50 292 THR A C 1
ATOM 2302 O O . THR A 1 292 ? 10.470 10.082 3.791 1.00 97.50 292 THR A O 1
ATOM 2305 N N . TYR A 1 293 ? 10.528 8.072 4.788 1.00 96.81 293 TYR A N 1
ATOM 2306 C CA . TYR A 1 293 ? 11.636 8.394 5.689 1.00 96.81 293 TYR A CA 1
ATOM 2307 C C . TYR A 1 293 ? 12.889 8.823 4.902 1.00 96.81 293 TYR A C 1
ATOM 2309 O O . TYR A 1 293 ? 13.528 9.817 5.258 1.00 96.81 293 TYR A O 1
ATOM 2317 N N . TYR A 1 294 ? 13.231 8.118 3.816 1.00 94.75 294 TYR A N 1
ATOM 2318 C CA . TYR A 1 294 ? 14.373 8.456 2.960 1.00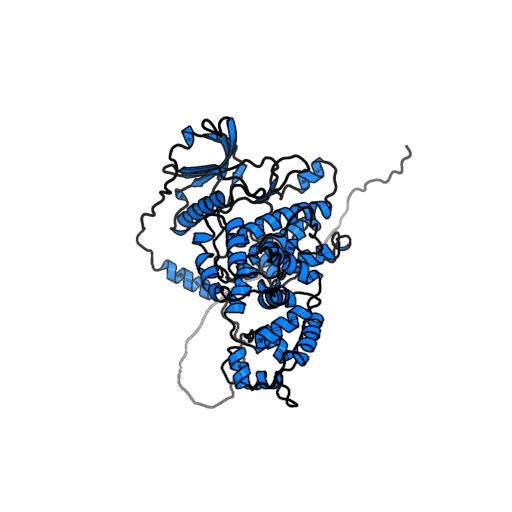 94.75 294 TYR A CA 1
ATOM 2319 C C . TYR A 1 294 ? 14.184 9.771 2.193 1.00 94.75 294 TYR A C 1
ATOM 2321 O O . TYR A 1 294 ? 15.097 10.596 2.171 1.00 94.75 294 TYR A O 1
ATOM 2329 N N . LEU A 1 295 ? 13.003 9.988 1.608 1.00 93.75 295 LEU A N 1
ATOM 2330 C CA . LEU A 1 295 ? 12.652 11.204 0.873 1.00 93.75 295 LEU A CA 1
ATOM 2331 C C . LEU A 1 295 ? 12.734 12.450 1.766 1.00 93.75 295 LEU A C 1
ATOM 2333 O O . LEU A 1 295 ? 13.293 13.461 1.350 1.00 93.75 295 LEU A O 1
ATOM 2337 N N . LEU A 1 296 ? 12.232 12.366 3.001 1.00 93.69 296 LEU A N 1
ATOM 2338 C CA . LEU A 1 296 ? 12.224 13.482 3.947 1.00 93.69 296 LEU A CA 1
ATOM 2339 C C . LEU A 1 296 ? 13.592 13.724 4.604 1.00 93.69 296 LEU A C 1
ATOM 2341 O O . LEU A 1 296 ? 14.072 14.855 4.651 1.00 93.69 296 LEU A O 1
ATOM 2345 N N . SER A 1 297 ? 14.237 12.675 5.123 1.00 92.25 297 SER A N 1
ATOM 2346 C CA . SER A 1 297 ? 15.470 12.824 5.916 1.00 92.25 297 SER A CA 1
ATOM 2347 C C . SER A 1 297 ? 16.760 12.790 5.098 1.00 92.25 297 SER A C 1
ATOM 2349 O O . SER A 1 297 ? 17.817 13.210 5.575 1.00 92.25 297 SER A O 1
ATOM 2351 N N . GLY A 1 298 ? 16.713 12.222 3.890 1.00 89.75 298 GLY A N 1
ATOM 2352 C CA . GLY A 1 298 ? 17.901 11.887 3.116 1.00 89.75 298 GLY A CA 1
ATOM 2353 C C . GLY A 1 298 ? 18.761 10.763 3.714 1.00 89.75 298 GLY A C 1
ATOM 2354 O O . GLY A 1 298 ? 19.915 10.601 3.299 1.00 89.75 298 GLY A O 1
ATOM 2355 N N . ARG A 1 299 ? 18.239 10.018 4.694 1.00 90.56 299 ARG A N 1
ATOM 2356 C CA . ARG A 1 299 ? 18.884 8.897 5.392 1.00 90.56 299 ARG A CA 1
ATOM 2357 C C . ARG A 1 299 ? 17.959 7.677 5.343 1.00 90.56 299 ARG A C 1
ATOM 2359 O O . ARG A 1 299 ? 16.758 7.813 5.163 1.00 90.56 299 ARG A O 1
ATOM 2366 N N . TRP A 1 300 ? 18.495 6.477 5.527 1.00 92.94 300 TRP A N 1
ATOM 2367 C CA . TRP A 1 300 ? 17.669 5.276 5.706 1.00 92.94 300 TRP A CA 1
ATOM 2368 C C . TRP A 1 300 ? 17.246 5.134 7.180 1.00 92.94 300 TRP A C 1
ATOM 2370 O O . TRP A 1 300 ? 18.038 5.510 8.048 1.00 92.94 300 TRP A O 1
ATOM 2380 N N . PRO A 1 301 ? 16.055 4.582 7.487 1.00 94.69 301 PRO A N 1
ATOM 2381 C CA . PRO A 1 301 ? 15.604 4.398 8.871 1.00 94.69 301 PRO A CA 1
ATOM 2382 C C . PRO A 1 301 ? 16.396 3.315 9.617 1.00 94.69 301 PRO A C 1
ATOM 2384 O O . PRO A 1 301 ? 16.650 3.451 10.809 1.00 94.69 301 PRO A O 1
ATOM 2387 N N . PHE A 1 302 ? 16.837 2.269 8.908 1.00 94.44 302 PHE A N 1
ATOM 2388 C CA . PHE A 1 302 ? 17.579 1.137 9.467 1.00 94.44 302 PHE A CA 1
ATOM 2389 C C . PHE A 1 302 ? 18.833 0.872 8.622 1.00 94.44 302 PHE A C 1
ATOM 2391 O O . PHE A 1 302 ? 18.731 0.590 7.427 1.00 94.44 302 PHE A O 1
ATOM 2398 N N . VAL A 1 303 ? 20.026 0.970 9.222 1.00 91.12 303 VAL A N 1
ATOM 2399 C CA . VAL A 1 303 ? 21.313 0.743 8.537 1.00 91.12 303 VAL A CA 1
ATOM 2400 C C . VAL A 1 303 ? 22.270 -0.024 9.433 1.00 91.12 303 VAL A C 1
ATOM 2402 O O . VAL A 1 303 ? 22.603 0.426 10.524 1.00 91.12 303 VAL A O 1
ATOM 2405 N N . ALA A 1 304 ? 22.806 -1.130 8.922 1.00 92.44 304 ALA A N 1
ATOM 2406 C CA . ALA A 1 304 ? 23.953 -1.809 9.509 1.00 92.44 304 ALA A CA 1
ATOM 2407 C C . ALA A 1 304 ? 24.891 -2.331 8.404 1.00 92.44 304 ALA A C 1
ATOM 2409 O O . ALA A 1 304 ? 24.431 -2.575 7.286 1.00 92.44 304 ALA A O 1
ATOM 2410 N N . PRO A 1 305 ? 26.181 -2.593 8.697 1.00 92.00 305 PRO A N 1
ATOM 2411 C CA . PRO A 1 305 ? 27.130 -3.140 7.718 1.00 92.00 305 PRO A CA 1
ATOM 2412 C C . PRO A 1 305 ? 26.805 -4.554 7.202 1.00 92.00 305 PRO A C 1
ATOM 2414 O O . PRO A 1 305 ? 27.496 -5.058 6.321 1.00 92.00 305 PRO A O 1
ATOM 2417 N N . THR A 1 306 ? 25.797 -5.235 7.761 1.00 93.06 306 THR A N 1
ATOM 2418 C CA . THR A 1 306 ? 25.403 -6.597 7.370 1.00 93.06 306 THR A CA 1
ATOM 2419 C C . THR A 1 306 ? 23.884 -6.732 7.301 1.00 93.06 306 THR A C 1
ATOM 2421 O O . THR A 1 306 ? 23.164 -6.078 8.055 1.00 93.06 306 THR A O 1
ATOM 2424 N N . ARG A 1 307 ? 23.389 -7.638 6.443 1.00 89.56 307 ARG A N 1
ATOM 2425 C CA . ARG A 1 307 ? 21.948 -7.943 6.323 1.00 89.56 307 ARG A CA 1
ATOM 2426 C C . ARG A 1 307 ? 21.334 -8.359 7.664 1.00 89.56 307 ARG A C 1
ATOM 2428 O O . ARG A 1 307 ? 20.274 -7.864 8.017 1.00 89.56 307 ARG A O 1
ATOM 2435 N N . SER A 1 308 ? 22.036 -9.190 8.438 1.00 90.31 308 SER A N 1
ATOM 2436 C CA . SER A 1 308 ? 21.592 -9.619 9.770 1.00 90.31 308 SER A CA 1
ATOM 2437 C C . SER A 1 308 ? 21.461 -8.455 10.755 1.00 90.31 308 SER A C 1
ATOM 2439 O O . SER A 1 308 ? 20.523 -8.438 11.539 1.00 90.31 308 SER A O 1
ATOM 2441 N N . GLY A 1 309 ? 22.361 -7.466 10.692 1.00 93.19 309 GLY A N 1
ATOM 2442 C CA . GLY A 1 309 ? 22.250 -6.251 11.503 1.00 93.19 309 GLY A CA 1
ATOM 2443 C C . GLY A 1 309 ? 21.083 -5.354 11.078 1.00 93.19 309 GLY A C 1
ATOM 2444 O O . GLY A 1 309 ? 20.456 -4.743 11.931 1.00 93.19 309 GLY A O 1
ATOM 2445 N N . ILE A 1 310 ? 20.750 -5.302 9.781 1.00 92.25 310 ILE A N 1
ATOM 2446 C CA . ILE A 1 310 ? 19.559 -4.579 9.300 1.00 92.25 310 ILE A CA 1
ATOM 2447 C C . ILE A 1 310 ? 18.292 -5.258 9.831 1.00 92.25 310 ILE A C 1
ATOM 2449 O O . ILE A 1 310 ? 17.431 -4.573 10.368 1.00 92.25 310 ILE A O 1
ATOM 2453 N N . PHE A 1 311 ? 18.204 -6.592 9.756 1.00 91.50 311 PHE A N 1
ATOM 2454 C CA . PHE A 1 311 ? 17.082 -7.348 10.325 1.00 91.50 311 PHE A CA 1
ATOM 2455 C C . PHE A 1 311 ? 16.948 -7.128 11.837 1.00 91.50 311 PHE A C 1
ATOM 2457 O O . PHE A 1 311 ? 15.862 -6.796 12.299 1.00 91.50 311 PHE A O 1
ATOM 2464 N N . GLN A 1 312 ? 18.055 -7.194 12.586 1.00 92.75 312 GLN A N 1
ATOM 2465 C CA . GLN A 1 312 ? 18.047 -6.916 14.024 1.00 92.75 312 GLN A CA 1
ATOM 2466 C C . GLN A 1 312 ? 17.557 -5.492 14.338 1.00 92.75 312 GLN A C 1
ATOM 2468 O O . GLN A 1 312 ? 16.761 -5.315 15.251 1.00 92.75 312 GLN A O 1
ATOM 2473 N N . LEU A 1 313 ? 17.973 -4.473 13.575 1.00 93.06 313 LEU A N 1
ATOM 2474 C CA . LEU A 1 313 ? 17.465 -3.106 13.755 1.00 93.06 313 LEU A CA 1
ATOM 2475 C C . LEU A 1 313 ? 15.967 -2.997 13.435 1.00 93.06 313 LEU A C 1
ATOM 2477 O O . LEU A 1 313 ? 15.245 -2.357 14.190 1.00 93.06 313 LEU A O 1
ATOM 2481 N N . VAL A 1 314 ? 15.501 -3.641 12.360 1.00 92.94 314 VAL A N 1
ATOM 2482 C CA . VAL A 1 314 ? 14.085 -3.677 11.945 1.00 92.94 314 VAL A CA 1
ATOM 2483 C C . VAL A 1 314 ? 13.192 -4.353 12.997 1.00 92.94 314 VAL A C 1
ATOM 2485 O O . VAL A 1 314 ? 12.054 -3.932 13.194 1.00 92.94 314 VAL A O 1
ATOM 2488 N N . GLU A 1 315 ? 13.697 -5.364 13.707 1.00 89.62 315 GLU A N 1
ATOM 2489 C CA . GLU A 1 315 ? 12.989 -6.026 14.810 1.00 89.62 315 GLU A CA 1
ATOM 2490 C C . GLU A 1 315 ? 13.094 -5.226 16.128 1.00 89.62 315 GLU A C 1
ATOM 2492 O O . GLU A 1 315 ? 12.082 -4.871 16.739 1.00 89.62 315 GLU A O 1
ATOM 2497 N N . GLU A 1 316 ? 14.310 -4.896 16.572 1.00 90.81 316 GLU A N 1
ATOM 2498 C CA . GLU A 1 316 ? 14.594 -4.431 17.939 1.00 90.81 316 GLU A CA 1
ATOM 2499 C C . GLU A 1 316 ? 14.574 -2.903 18.118 1.00 90.81 316 GLU A C 1
ATOM 2501 O O . GLU A 1 316 ? 14.304 -2.433 19.218 1.00 90.81 316 GLU A O 1
ATOM 2506 N N . SER A 1 317 ? 14.843 -2.109 17.073 1.00 91.12 317 SER A N 1
ATOM 2507 C CA . SER A 1 317 ? 15.047 -0.647 17.170 1.00 91.12 317 SER A CA 1
ATOM 2508 C C . SER A 1 317 ? 13.982 0.151 16.422 1.00 91.12 317 SER A C 1
ATOM 2510 O O . SER A 1 317 ? 13.454 -0.319 15.420 1.00 91.12 317 SER A O 1
ATOM 2512 N N . ASP A 1 318 ? 13.656 1.351 16.894 1.00 91.56 318 ASP A N 1
ATOM 2513 C CA . ASP A 1 318 ? 12.717 2.257 16.221 1.00 91.56 318 ASP A CA 1
ATOM 2514 C C . ASP A 1 318 ? 13.500 3.381 15.503 1.00 91.56 318 ASP A C 1
ATOM 2516 O O . ASP A 1 318 ? 14.610 3.716 15.930 1.00 91.56 318 ASP A O 1
ATOM 2520 N N . PRO A 1 319 ? 12.991 3.947 14.392 1.00 92.50 319 PRO A N 1
ATOM 2521 C CA . PRO A 1 319 ? 13.718 4.958 13.625 1.00 92.50 319 PRO A CA 1
ATOM 2522 C C . PRO A 1 319 ? 13.826 6.297 14.376 1.00 92.50 319 PRO A C 1
ATOM 2524 O O . PRO A 1 319 ? 12.882 6.734 15.032 1.00 92.50 319 PRO A O 1
ATOM 2527 N N . SER A 1 320 ? 14.975 6.972 14.250 1.00 92.19 320 SER A N 1
ATOM 2528 C CA . SER A 1 320 ? 15.225 8.279 14.883 1.00 92.19 320 SER A CA 1
ATOM 2529 C C . SER A 1 320 ? 14.481 9.415 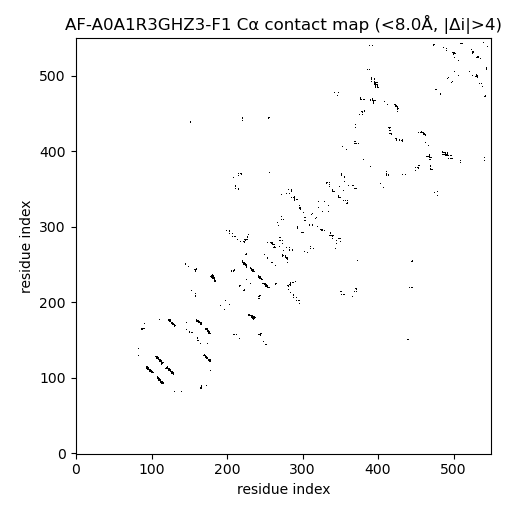14.177 1.00 92.19 320 SER A C 1
ATOM 2531 O O . SER A 1 320 ? 14.524 9.529 12.952 1.00 92.19 320 SER A O 1
ATOM 2533 N N . PHE A 1 321 ? 13.871 10.306 14.962 1.00 94.31 321 PHE A N 1
ATOM 2534 C CA . PHE A 1 321 ? 13.244 11.549 14.490 1.00 94.31 321 PHE A CA 1
ATOM 2535 C C . PHE A 1 321 ? 13.833 12.805 15.168 1.00 94.31 321 PHE A C 1
ATOM 2537 O O . PHE A 1 321 ? 13.270 13.895 15.048 1.00 94.31 321 PHE A O 1
ATOM 2544 N N . ASP A 1 322 ? 14.962 12.661 15.870 1.00 89.44 322 ASP A N 1
ATOM 2545 C CA . ASP A 1 322 ? 15.542 13.714 16.718 1.00 89.44 322 ASP A CA 1
ATOM 2546 C C . ASP A 1 322 ? 16.656 14.513 16.019 1.00 89.44 322 ASP A C 1
ATOM 2548 O O . ASP A 1 322 ? 16.886 15.682 16.332 1.00 89.44 322 ASP A O 1
ATOM 2552 N N . ASP A 1 323 ? 17.341 13.905 15.047 1.00 87.88 323 ASP A N 1
ATOM 2553 C CA . ASP A 1 323 ? 18.434 14.524 14.288 1.00 87.88 323 ASP A CA 1
ATOM 2554 C C . ASP A 1 323 ? 17.939 15.427 13.150 1.00 87.88 323 ASP A C 1
ATOM 2556 O O . ASP A 1 323 ? 16.908 15.176 12.528 1.00 87.88 323 ASP A O 1
ATOM 2560 N N . LEU A 1 324 ? 18.737 16.426 12.758 1.00 85.94 324 LEU A N 1
ATOM 2561 C CA . LEU A 1 324 ? 18.497 17.176 11.518 1.00 85.94 324 LEU A CA 1
ATOM 2562 C C . LEU A 1 324 ? 18.506 16.243 10.282 1.00 85.94 324 LEU A C 1
ATOM 2564 O O . LEU A 1 324 ? 19.431 15.436 10.144 1.00 85.94 324 LEU A O 1
ATOM 2568 N N . PRO A 1 325 ? 17.541 16.367 9.347 1.00 90.44 325 PRO A N 1
ATOM 2569 C CA . PRO A 1 325 ? 16.578 17.468 9.211 1.00 90.44 325 PRO A CA 1
ATOM 2570 C C . PRO A 1 325 ? 15.231 17.264 9.933 1.00 90.44 325 PRO A C 1
ATOM 2572 O O . PRO A 1 325 ? 14.358 18.121 9.802 1.00 90.44 325 PRO A O 1
ATOM 2575 N N . TRP A 1 326 ? 15.025 16.189 10.705 1.00 93.69 326 TRP A N 1
ATOM 2576 C CA . TRP A 1 326 ? 13.731 15.916 11.347 1.00 93.69 326 TRP A CA 1
ATOM 2577 C C . TRP A 1 326 ? 13.272 17.027 12.288 1.00 93.69 326 TRP A C 1
ATOM 2579 O O . TRP A 1 326 ? 12.081 17.313 12.327 1.00 93.69 326 TRP A O 1
ATOM 2589 N N . GLN A 1 327 ? 14.176 17.738 12.964 1.00 91.56 327 GLN A N 1
ATOM 2590 C CA . GLN A 1 327 ? 13.808 18.897 13.795 1.00 91.56 327 GLN A CA 1
ATOM 2591 C C . GLN A 1 327 ? 13.023 19.979 13.020 1.00 91.56 327 GLN A C 1
ATOM 2593 O O . GLN A 1 327 ? 12.188 20.655 13.612 1.00 91.56 327 GLN A O 1
ATOM 2598 N N . SER A 1 328 ? 13.236 20.098 11.703 1.00 91.12 328 SER A N 1
ATOM 2599 C CA . SER A 1 328 ? 12.540 21.034 10.801 1.00 91.12 328 SER A CA 1
ATOM 2600 C C . SER A 1 328 ? 11.384 20.428 9.985 1.00 91.12 328 SER A C 1
ATOM 2602 O O . SER A 1 328 ? 10.702 21.170 9.286 1.00 91.12 328 SER A O 1
ATOM 2604 N N . ILE A 1 329 ? 11.159 19.112 10.056 1.00 94.75 329 ILE A N 1
ATOM 2605 C CA . ILE A 1 329 ? 10.066 18.411 9.352 1.00 94.75 329 ILE A CA 1
ATOM 2606 C C . ILE A 1 329 ? 8.780 18.452 10.192 1.00 94.75 329 ILE A C 1
ATOM 2608 O O . ILE A 1 329 ? 8.844 18.396 11.429 1.00 94.75 329 ILE A O 1
ATOM 2612 N N . SER A 1 330 ? 7.618 18.541 9.535 1.00 96.06 330 SER A N 1
ATOM 2613 C CA . SER A 1 330 ? 6.324 18.716 10.208 1.00 96.06 330 SER A CA 1
ATOM 2614 C C . SER A 1 330 ? 5.979 17.584 11.200 1.00 96.06 330 SER A C 1
ATOM 2616 O O . SER A 1 330 ? 6.402 16.432 11.021 1.00 96.06 330 SER A O 1
ATOM 2618 N N . PRO A 1 331 ? 5.217 17.872 12.276 1.00 95.44 331 PRO A N 1
ATOM 2619 C CA . PRO A 1 331 ? 4.643 16.841 13.143 1.00 95.44 331 PRO A CA 1
ATOM 2620 C C . PRO A 1 331 ? 3.812 15.809 12.368 1.00 95.44 331 PRO A C 1
ATOM 2622 O O . PRO A 1 331 ? 3.913 14.613 12.632 1.00 95.44 331 PRO A O 1
ATOM 2625 N N . GLU A 1 332 ? 3.050 16.259 11.373 1.00 95.06 332 GLU A N 1
ATOM 2626 C CA . GLU A 1 332 ? 2.157 15.442 10.553 1.00 95.06 332 GLU A CA 1
ATOM 2627 C C . GLU A 1 332 ? 2.939 14.452 9.675 1.00 95.06 332 GLU A C 1
ATOM 2629 O O . GLU A 1 332 ? 2.534 13.294 9.548 1.00 95.06 332 GLU A O 1
ATOM 2634 N N . ALA A 1 333 ? 4.083 14.867 9.118 1.00 96.44 333 ALA A N 1
ATOM 2635 C CA . ALA A 1 333 ? 4.993 13.988 8.384 1.00 96.44 333 ALA A CA 1
ATOM 2636 C C . ALA A 1 333 ? 5.630 12.924 9.293 1.00 96.44 333 ALA A C 1
ATOM 2638 O O . ALA A 1 333 ? 5.759 11.762 8.904 1.00 96.44 333 ALA A O 1
ATOM 2639 N N . LYS A 1 334 ? 6.008 13.297 10.523 1.00 96.88 334 LYS A N 1
ATOM 2640 C CA . LYS A 1 334 ? 6.560 12.354 11.513 1.00 96.88 334 LYS A CA 1
ATOM 2641 C C . LYS A 1 334 ? 5.524 11.315 11.926 1.00 96.88 334 LYS A C 1
ATOM 2643 O O . LYS A 1 334 ? 5.843 10.133 11.951 1.00 96.88 334 LYS A O 1
ATOM 2648 N N . ASP A 1 335 ? 4.296 11.740 12.211 1.00 95.69 335 ASP A N 1
ATOM 2649 C CA . ASP A 1 335 ? 3.169 10.858 12.533 1.00 95.69 335 ASP A CA 1
ATOM 2650 C C . ASP A 1 335 ? 2.851 9.902 11.367 1.00 95.69 335 ASP A C 1
ATOM 2652 O O . ASP A 1 335 ? 2.786 8.687 11.553 1.00 95.69 335 ASP A O 1
ATOM 2656 N N . PHE A 1 336 ? 2.802 10.417 10.133 1.00 97.00 336 PHE A N 1
ATOM 2657 C CA . PHE A 1 336 ? 2.628 9.602 8.925 1.00 97.00 336 PHE A CA 1
ATOM 2658 C C . PHE A 1 336 ? 3.682 8.486 8.813 1.00 97.00 336 PHE A C 1
ATOM 2660 O O . PHE A 1 336 ? 3.343 7.317 8.608 1.00 97.00 336 PHE A O 1
ATOM 2667 N N . VAL A 1 337 ? 4.963 8.832 8.985 1.00 97.75 337 VAL A N 1
ATOM 2668 C CA . VAL A 1 337 ? 6.077 7.876 8.895 1.00 97.75 337 VAL A CA 1
ATOM 2669 C C . VAL A 1 337 ? 6.100 6.911 10.085 1.00 97.75 337 VAL A C 1
ATOM 2671 O O . VAL A 1 337 ? 6.302 5.718 9.871 1.00 97.75 337 VAL A O 1
ATOM 2674 N N . LYS A 1 338 ? 5.832 7.378 11.315 1.00 96.44 338 LYS A N 1
ATOM 2675 C CA . LYS A 1 338 ? 5.671 6.526 12.511 1.00 96.44 338 LYS A CA 1
ATOM 2676 C C . LYS A 1 338 ? 4.614 5.445 12.293 1.00 96.44 338 LYS A C 1
ATOM 2678 O O . LYS A 1 338 ? 4.866 4.286 12.608 1.00 96.44 338 LYS A O 1
ATOM 2683 N N . ARG A 1 339 ? 3.443 5.810 11.755 1.00 96.12 339 ARG A N 1
ATOM 2684 C CA . ARG A 1 339 ? 2.339 4.868 11.509 1.00 96.12 339 ARG A CA 1
ATOM 2685 C C . ARG A 1 339 ? 2.758 3.789 10.510 1.00 96.12 339 ARG A C 1
ATOM 2687 O O . ARG A 1 339 ? 2.729 2.612 10.865 1.00 96.12 339 ARG A O 1
ATOM 2694 N N . LEU A 1 340 ? 3.251 4.184 9.329 1.00 97.56 340 LEU A N 1
ATOM 2695 C CA . LEU A 1 340 ? 3.724 3.245 8.299 1.00 97.56 340 LEU A CA 1
ATOM 2696 C C . LEU A 1 340 ? 4.909 2.374 8.753 1.00 97.56 340 LEU A C 1
ATOM 2698 O O . LEU A 1 340 ? 5.056 1.253 8.271 1.00 97.56 340 LEU A O 1
ATOM 2702 N N . LEU A 1 341 ? 5.737 2.856 9.685 1.00 96.81 341 LEU A N 1
ATOM 2703 C CA . LEU A 1 341 ? 6.842 2.102 10.286 1.00 96.81 341 LEU A CA 1
ATOM 2704 C C . LEU A 1 341 ? 6.488 1.461 11.643 1.00 96.81 341 LEU A C 1
ATOM 2706 O O . LEU A 1 341 ? 7.384 1.075 12.394 1.00 96.81 341 LEU A O 1
ATOM 2710 N N . ASN A 1 342 ? 5.201 1.271 11.959 1.00 95.19 342 ASN A N 1
ATOM 2711 C CA . ASN A 1 342 ? 4.808 0.428 13.089 1.00 95.19 342 ASN A CA 1
ATOM 2712 C C . ASN A 1 342 ? 5.117 -1.051 12.773 1.00 95.19 342 ASN A C 1
ATOM 2714 O O . ASN A 1 342 ? 4.764 -1.590 11.715 1.00 95.19 342 ASN A O 1
ATOM 2718 N N . LYS A 1 343 ? 5.798 -1.715 13.710 1.00 92.56 343 LYS A N 1
ATOM 2719 C CA . LYS A 1 343 ? 6.281 -3.093 13.577 1.00 92.56 343 LYS A CA 1
ATOM 2720 C C . LYS A 1 343 ? 5.170 -4.142 13.597 1.00 92.56 343 LYS A C 1
ATOM 2722 O O . LYS A 1 343 ? 5.306 -5.147 12.906 1.00 92.56 343 LYS A O 1
ATOM 2727 N N . ASP A 1 344 ? 4.072 -3.927 14.325 1.00 91.00 344 ASP A N 1
ATOM 2728 C CA . ASP A 1 344 ? 2.912 -4.824 14.256 1.00 91.00 344 ASP A CA 1
ATOM 2729 C C . ASP A 1 344 ? 2.077 -4.458 13.015 1.00 91.00 344 ASP A C 1
ATOM 2731 O O . ASP A 1 344 ? 1.416 -3.418 12.955 1.00 91.00 344 ASP A O 1
ATOM 2735 N N . GLY A 1 345 ? 2.112 -5.327 11.999 1.00 90.31 345 GLY A N 1
ATOM 2736 C CA . GLY A 1 345 ? 1.413 -5.131 10.725 1.00 90.31 345 GLY A CA 1
ATOM 2737 C C . GLY A 1 345 ? -0.100 -4.906 10.865 1.00 90.31 345 GLY A C 1
ATOM 2738 O O . GLY A 1 345 ? -0.696 -4.192 10.053 1.00 90.31 345 GLY A O 1
ATOM 2739 N N . PHE A 1 346 ? -0.726 -5.394 11.945 1.00 87.62 346 PHE A N 1
ATOM 2740 C CA . PHE A 1 346 ? -2.140 -5.137 12.236 1.00 87.62 346 PHE A CA 1
ATOM 2741 C C . PHE A 1 346 ? -2.403 -3.690 12.701 1.00 87.62 346 PHE A C 1
ATOM 2743 O O . PHE A 1 346 ? -3.540 -3.218 12.595 1.00 87.62 346 PHE A O 1
ATOM 2750 N N . GLN A 1 347 ? -1.375 -2.943 13.119 1.00 91.88 347 GLN A N 1
ATOM 2751 C CA . GLN A 1 347 ? -1.463 -1.541 13.557 1.00 91.88 347 GLN A CA 1
ATOM 2752 C C . GLN A 1 347 ? -1.050 -0.499 12.486 1.00 91.88 347 GLN A C 1
ATOM 2754 O O . GLN A 1 347 ? -1.579 0.607 12.490 1.00 91.88 347 GLN A O 1
ATOM 2759 N N . ARG A 1 348 ? -0.184 -0.866 11.530 1.00 95.00 348 ARG A N 1
ATOM 2760 C CA . ARG A 1 348 ? 0.589 -0.024 10.571 1.00 95.00 348 ARG A CA 1
ATOM 2761 C C . ARG A 1 348 ? -0.084 1.078 9.712 1.00 95.00 348 ARG A C 1
ATOM 2763 O O . ARG A 1 348 ? 0.613 1.890 9.120 1.00 95.00 348 ARG A O 1
ATOM 2770 N N . MET A 1 349 ? -1.405 1.130 9.608 1.00 94.56 349 MET A N 1
ATOM 2771 C CA . MET A 1 349 ? -2.152 1.812 8.527 1.00 94.56 349 MET A CA 1
ATOM 2772 C C . MET A 1 349 ? -1.882 1.271 7.098 1.00 94.56 349 MET A C 1
ATOM 2774 O O . MET A 1 349 ? -0.810 0.751 6.795 1.00 94.56 349 MET A O 1
ATOM 2778 N N . THR A 1 350 ? -2.901 1.262 6.230 1.00 94.31 350 THR A N 1
ATOM 2779 C CA . THR A 1 350 ? -2.791 0.838 4.816 1.00 94.31 350 THR A CA 1
ATOM 2780 C C . THR A 1 350 ? -2.352 1.986 3.912 1.00 94.31 350 THR A C 1
ATOM 2782 O O . THR A 1 350 ? -2.386 3.152 4.300 1.00 94.31 350 THR A O 1
ATOM 2785 N N . ALA A 1 351 ? -2.017 1.674 2.656 1.00 95.25 351 ALA A N 1
ATOM 2786 C CA . ALA A 1 351 ? -1.803 2.685 1.622 1.00 95.25 351 ALA A CA 1
ATOM 2787 C C . ALA A 1 351 ? -3.070 3.525 1.314 1.00 95.25 351 ALA A C 1
ATOM 2789 O O . ALA A 1 351 ? -2.947 4.653 0.844 1.00 95.25 351 ALA A O 1
ATOM 2790 N N . ALA A 1 352 ? -4.278 3.020 1.608 1.00 93.69 352 ALA A N 1
ATOM 2791 C CA . ALA A 1 352 ? -5.526 3.779 1.468 1.00 93.69 352 ALA A CA 1
ATOM 2792 C C . ALA A 1 352 ? -5.824 4.643 2.709 1.00 93.69 352 ALA A C 1
ATOM 2794 O O . ALA A 1 352 ? -6.231 5.796 2.573 1.00 93.69 352 ALA A O 1
ATOM 2795 N N . GLU A 1 353 ? -5.563 4.130 3.919 1.00 93.94 353 GLU A N 1
ATOM 2796 C CA . GLU A 1 353 ? -5.609 4.918 5.162 1.00 93.94 353 GLU A CA 1
ATOM 2797 C C . GLU A 1 353 ? -4.568 6.058 5.132 1.00 93.94 353 GLU A C 1
ATOM 2799 O O . GLU A 1 353 ? -4.853 7.170 5.576 1.00 93.94 353 GLU A O 1
ATOM 2804 N N . ALA A 1 354 ? -3.399 5.822 4.523 1.00 95.19 354 ALA A N 1
ATOM 2805 C CA . ALA A 1 354 ? -2.350 6.817 4.308 1.00 95.19 354 ALA A CA 1
ATOM 2806 C C . ALA A 1 354 ? -2.829 8.033 3.491 1.00 95.19 354 ALA A C 1
ATOM 2808 O O . ALA A 1 354 ? -2.531 9.165 3.865 1.00 95.19 354 ALA A O 1
ATOM 2809 N N . LEU A 1 355 ? -3.622 7.833 2.431 1.00 93.94 355 LEU A N 1
ATOM 2810 C CA . LEU A 1 355 ? -4.199 8.929 1.632 1.00 93.94 355 LEU A CA 1
ATOM 2811 C C . LEU A 1 355 ? -5.216 9.778 2.418 1.00 93.94 355 LEU A C 1
ATOM 2813 O O . LEU A 1 355 ? -5.430 10.943 2.096 1.00 93.94 355 LEU A O 1
ATOM 2817 N N . ALA A 1 356 ? -5.817 9.224 3.474 1.00 92.56 356 ALA A N 1
ATOM 2818 C CA . ALA A 1 356 ? -6.698 9.959 4.382 1.00 92.56 356 ALA A CA 1
ATOM 2819 C C . ALA A 1 356 ? -5.946 10.683 5.519 1.00 92.56 356 ALA A C 1
ATOM 2821 O O . ALA A 1 356 ? -6.560 11.451 6.271 1.00 92.56 356 ALA A O 1
ATOM 2822 N N . HIS A 1 357 ? -4.640 10.440 5.676 1.00 94.06 357 HIS A N 1
ATOM 2823 C CA . HIS A 1 357 ? -3.820 10.997 6.750 1.00 94.06 357 HIS A CA 1
ATOM 2824 C C . HIS A 1 357 ? -3.632 12.515 6.585 1.00 94.06 357 HIS A C 1
ATOM 2826 O O . HIS A 1 357 ? -3.337 12.942 5.469 1.00 94.06 357 HIS A O 1
ATOM 2832 N N . PRO A 1 358 ? -3.707 13.339 7.653 1.00 92.50 358 PRO A N 1
ATOM 2833 C CA . PRO A 1 358 ? -3.584 14.801 7.559 1.00 92.50 358 PRO A CA 1
ATOM 2834 C C . PRO A 1 358 ? -2.383 15.317 6.749 1.00 92.50 358 PRO A C 1
ATOM 2836 O O . PRO A 1 358 ? -2.497 16.344 6.091 1.00 92.50 358 PRO A O 1
ATOM 2839 N N . TRP A 1 359 ? -1.264 14.584 6.732 1.00 94.44 359 TRP A N 1
ATOM 2840 C CA . TRP A 1 359 ? -0.092 14.929 5.916 1.00 94.44 359 TRP A CA 1
ATOM 2841 C C . TRP A 1 359 ? -0.317 14.827 4.394 1.00 94.44 359 TRP A C 1
ATOM 2843 O O . TRP A 1 359 ? 0.156 15.689 3.657 1.00 94.44 359 TRP A O 1
ATOM 2853 N N . LEU A 1 360 ? -1.042 13.805 3.914 1.00 92.19 360 LEU A N 1
ATOM 2854 C CA . LEU A 1 360 ? -1.357 13.619 2.485 1.00 92.19 360 LEU A CA 1
ATOM 2855 C C . LEU A 1 360 ? -2.715 14.214 2.072 1.00 92.19 360 LEU A C 1
ATOM 2857 O O . LEU A 1 360 ? -3.009 14.253 0.879 1.00 92.19 360 LEU A O 1
ATOM 2861 N N . ARG A 1 361 ? -3.549 14.636 3.033 1.00 82.00 361 ARG A N 1
ATOM 2862 C CA . ARG A 1 361 ? -4.963 14.995 2.836 1.00 82.00 361 ARG A CA 1
ATOM 2863 C C . ARG A 1 361 ? -5.150 16.305 2.054 1.00 82.00 361 ARG A C 1
ATOM 2865 O O . ARG A 1 361 ? -5.494 17.341 2.615 1.00 82.00 361 ARG A O 1
ATOM 2872 N N . ASP A 1 362 ? -4.994 16.214 0.740 1.00 70.12 362 ASP A N 1
ATOM 2873 C CA . ASP A 1 362 ? -5.471 17.177 -0.253 1.00 70.12 362 ASP A CA 1
ATOM 2874 C C . ASP A 1 362 ? -6.585 16.504 -1.074 1.00 70.12 362 ASP A C 1
ATOM 2876 O O . ASP A 1 362 ? -6.316 15.691 -1.964 1.00 70.12 362 ASP A O 1
ATOM 2880 N N . GLU A 1 363 ? -7.847 16.825 -0.752 1.00 51.78 363 GLU A N 1
ATOM 2881 C CA . GLU A 1 363 ? -9.036 16.210 -1.371 1.00 51.78 363 GLU A CA 1
ATOM 2882 C C . GLU A 1 363 ? -9.125 16.438 -2.896 1.00 51.78 363 GLU A C 1
ATOM 2884 O O . GLU A 1 363 ? -9.910 15.766 -3.563 1.00 51.78 363 GLU A O 1
ATOM 2889 N N . ILE A 1 364 ? -8.335 17.363 -3.459 1.00 56.56 364 ILE A N 1
ATOM 2890 C CA . ILE A 1 364 ? -8.381 17.742 -4.878 1.00 56.56 364 ILE A CA 1
ATOM 2891 C C . ILE A 1 364 ? -7.427 16.887 -5.728 1.00 56.56 364 ILE A C 1
ATOM 2893 O O . ILE A 1 364 ? -7.727 16.609 -6.889 1.00 56.56 364 ILE A O 1
ATOM 2897 N N . ARG A 1 365 ? -6.275 16.469 -5.183 1.00 68.12 365 ARG A N 1
ATOM 2898 C CA . ARG A 1 365 ? -5.192 15.848 -5.975 1.00 68.12 365 ARG A CA 1
ATOM 2899 C C . ARG A 1 365 ? -5.234 14.321 -6.034 1.00 68.12 365 ARG A C 1
ATOM 2901 O O . ARG A 1 365 ? -4.979 13.749 -7.094 1.00 68.12 365 ARG A O 1
ATOM 2908 N N . HIS A 1 366 ? -5.525 13.658 -4.914 1.00 75.12 366 HIS A N 1
ATOM 2909 C CA . HIS A 1 366 ? -5.437 12.198 -4.799 1.00 75.12 366 HIS A CA 1
ATOM 2910 C C . HIS A 1 366 ? -6.657 11.638 -4.053 1.00 75.12 366 HIS A C 1
ATOM 2912 O O . HIS A 1 366 ? -6.651 11.596 -2.822 1.00 75.12 366 HIS A O 1
ATOM 2918 N N . PRO A 1 367 ? -7.717 11.202 -4.762 1.00 84.00 367 PRO A N 1
ATOM 2919 C CA . PRO A 1 367 ? -8.875 10.608 -4.109 1.00 84.00 367 PRO A CA 1
ATOM 2920 C C . PRO A 1 367 ? -8.481 9.301 -3.413 1.00 84.00 367 PRO A C 1
ATOM 2922 O O . PRO A 1 367 ? -7.787 8.461 -3.987 1.00 84.00 367 PRO A O 1
ATOM 2925 N N . ILE A 1 368 ? -8.962 9.118 -2.183 1.00 88.56 368 ILE A N 1
ATOM 2926 C CA . ILE A 1 368 ? -8.850 7.854 -1.446 1.00 88.56 368 ILE A CA 1
ATOM 2927 C C . ILE A 1 368 ? -9.609 6.782 -2.253 1.00 88.56 368 ILE A C 1
ATOM 2929 O O . ILE A 1 368 ? -10.809 6.961 -2.471 1.00 88.56 368 ILE A O 1
ATOM 2933 N N . PRO A 1 369 ? -8.966 5.692 -2.712 1.00 88.88 369 PRO A N 1
ATOM 2934 C CA . PRO A 1 369 ? -9.650 4.627 -3.432 1.00 88.88 369 PRO A CA 1
ATOM 2935 C C . PRO A 1 369 ? -10.389 3.693 -2.468 1.00 88.88 369 PRO A C 1
ATOM 2937 O O . PRO A 1 369 ? -10.196 3.722 -1.251 1.00 88.88 369 PRO A O 1
ATOM 2940 N N . LEU A 1 370 ? -11.237 2.837 -3.030 1.00 90.56 370 LEU A N 1
ATOM 2941 C CA . LEU A 1 370 ? -11.963 1.807 -2.292 1.00 90.56 370 LEU A CA 1
ATOM 2942 C C . LEU A 1 370 ? -10.968 0.814 -1.654 1.00 90.56 370 LEU A C 1
ATOM 2944 O O . LEU A 1 370 ? -10.050 0.363 -2.330 1.00 90.56 370 LEU A O 1
ATOM 2948 N N . ASP A 1 371 ? -11.130 0.458 -0.377 1.00 89.88 371 ASP A N 1
ATOM 2949 C CA . ASP A 1 371 ? -10.223 -0.476 0.317 1.00 89.88 371 ASP A CA 1
ATOM 2950 C C . ASP A 1 371 ? -10.886 -1.855 0.524 1.00 89.88 371 ASP A C 1
ATOM 2952 O O . ASP A 1 371 ? -11.964 -1.992 1.116 1.00 89.88 371 ASP A O 1
ATOM 2956 N N . ILE A 1 372 ? -10.205 -2.907 0.060 1.00 82.88 372 ILE A N 1
ATOM 2957 C CA . ILE A 1 372 ? -10.574 -4.323 0.217 1.00 82.88 372 ILE A CA 1
ATOM 2958 C C . ILE A 1 372 ? -10.774 -4.739 1.690 1.00 82.88 372 ILE A C 1
ATOM 2960 O O . ILE A 1 372 ? -11.595 -5.615 1.996 1.00 82.88 372 ILE A O 1
ATOM 2964 N N . LEU A 1 373 ? -10.090 -4.086 2.636 1.00 83.94 373 LEU A N 1
ATOM 2965 C CA . LEU A 1 373 ? -10.267 -4.316 4.068 1.00 83.94 373 LEU A CA 1
ATOM 2966 C C . LEU A 1 373 ? -11.674 -3.949 4.545 1.00 83.94 373 LEU A C 1
ATOM 2968 O O . LEU A 1 373 ? -12.184 -4.621 5.441 1.00 83.94 373 LEU A O 1
ATOM 2972 N N . MET A 1 374 ? -12.340 -2.960 3.937 1.00 88.31 374 MET A N 1
ATOM 2973 C CA . MET A 1 374 ? -13.718 -2.594 4.295 1.00 88.31 374 MET A CA 1
ATOM 2974 C C . MET A 1 374 ? -14.679 -3.751 4.022 1.00 88.31 374 MET A C 1
ATOM 2976 O O . MET A 1 374 ? -15.456 -4.132 4.898 1.00 88.31 374 MET A O 1
ATOM 2980 N N . TYR A 1 375 ? -14.550 -4.397 2.861 1.00 84.94 375 TYR A N 1
ATOM 2981 C CA . TYR A 1 375 ? -15.306 -5.604 2.517 1.00 84.94 375 TYR A CA 1
ATOM 2982 C C . TYR A 1 375 ? -14.991 -6.746 3.482 1.00 84.94 375 TYR A C 1
ATOM 2984 O O . TYR A 1 375 ? -15.902 -7.406 3.985 1.00 84.94 375 TYR A O 1
ATOM 2992 N N . SER A 1 376 ? -13.711 -6.949 3.811 1.00 83.00 376 SER A N 1
ATOM 2993 C CA . SER A 1 376 ? -13.303 -7.979 4.768 1.00 83.00 376 SER A CA 1
ATOM 2994 C C . SER A 1 376 ? -13.918 -7.762 6.156 1.00 83.00 376 SER A C 1
ATOM 2996 O O . SER A 1 376 ? -14.472 -8.705 6.729 1.00 83.00 376 SER A O 1
ATOM 2998 N N . LEU A 1 377 ? -13.872 -6.533 6.680 1.00 86.56 377 LEU A N 1
ATOM 2999 C CA . LEU A 1 377 ? -14.360 -6.172 8.012 1.00 86.56 377 LEU A CA 1
ATOM 3000 C C . LEU A 1 377 ? -15.888 -6.179 8.094 1.00 86.56 377 LEU A C 1
ATOM 3002 O O . LEU A 1 377 ? -16.426 -6.805 9.009 1.00 86.56 377 LEU A O 1
ATOM 3006 N N . VAL A 1 378 ? -16.593 -5.618 7.105 1.00 86.38 378 VAL A N 1
ATOM 3007 C CA . VAL A 1 378 ? -18.063 -5.684 7.023 1.00 86.38 378 VAL A CA 1
ATOM 3008 C C . VAL A 1 378 ? -18.531 -7.142 6.942 1.00 86.38 378 VAL A C 1
ATOM 3010 O O . VAL A 1 378 ? -19.344 -7.564 7.764 1.00 86.38 378 VAL A O 1
ATOM 3013 N N . ARG A 1 379 ? -17.946 -7.968 6.063 1.00 83.44 379 ARG A N 1
ATOM 3014 C CA . ARG A 1 379 ? -18.194 -9.425 5.986 1.00 83.44 379 ARG A CA 1
ATOM 3015 C C . ARG A 1 379 ? -17.951 -10.136 7.325 1.00 83.44 379 ARG A C 1
ATOM 3017 O O . ARG A 1 379 ? -18.736 -10.994 7.738 1.00 83.44 379 ARG A O 1
ATOM 3024 N N . ILE A 1 380 ? -16.862 -9.803 8.019 1.00 79.56 380 ILE A N 1
ATOM 3025 C CA . ILE A 1 380 ? -16.539 -10.363 9.339 1.00 79.56 380 ILE A CA 1
ATOM 3026 C C . ILE A 1 380 ? -17.549 -9.900 10.400 1.00 79.56 380 ILE A C 1
ATOM 3028 O O . ILE A 1 380 ? -17.883 -10.691 11.283 1.00 79.56 380 ILE A O 1
ATOM 3032 N N . SER A 1 381 ? -18.050 -8.665 10.314 1.00 80.38 381 SER A N 1
ATOM 3033 C CA . SER A 1 381 ? -19.079 -8.110 11.198 1.00 80.38 381 SER A CA 1
ATOM 3034 C C . SER A 1 381 ? -20.430 -8.803 10.997 1.00 80.38 381 SER A C 1
ATOM 3036 O O . SER A 1 381 ? -20.999 -9.321 11.954 1.00 80.38 381 SER A O 1
ATOM 3038 N N . LEU A 1 382 ? -20.888 -8.953 9.750 1.00 77.19 382 LEU A N 1
ATOM 3039 C CA . LEU A 1 382 ? -22.143 -9.635 9.397 1.00 77.19 382 LEU A CA 1
ATOM 3040 C C . LEU A 1 382 ? -22.194 -11.090 9.896 1.00 77.19 382 LEU A C 1
ATOM 3042 O O . LEU A 1 382 ? -23.230 -11.573 10.354 1.00 77.19 382 LEU A O 1
ATOM 3046 N N . ARG A 1 383 ? -21.050 -11.787 9.891 1.00 72.50 383 ARG A N 1
ATOM 3047 C CA . ARG A 1 383 ? -20.918 -13.147 10.442 1.00 72.50 383 ARG A CA 1
ATOM 3048 C C . ARG A 1 383 ? -20.974 -13.201 11.986 1.00 72.50 383 ARG A C 1
ATOM 3050 O O . ARG A 1 383 ? -21.105 -14.292 12.546 1.00 72.50 383 ARG A O 1
ATOM 3057 N N . ARG A 1 384 ? -20.899 -12.072 12.710 1.00 69.12 384 ARG A N 1
ATOM 3058 C CA . ARG A 1 384 ? -20.982 -12.000 14.187 1.00 69.12 384 ARG A CA 1
ATOM 3059 C C . ARG A 1 384 ? -22.433 -11.839 14.657 1.00 69.12 384 ARG A C 1
ATOM 3061 O O . ARG A 1 384 ? -22.900 -10.738 14.915 1.00 69.12 384 ARG A O 1
ATOM 3068 N N . ARG A 1 385 ? -23.113 -12.951 14.960 1.00 61.94 385 ARG A N 1
ATOM 3069 C CA . ARG A 1 385 ? -24.418 -12.959 15.675 1.00 61.94 385 ARG A CA 1
ATOM 3070 C C . ARG A 1 385 ? -24.328 -12.548 17.166 1.00 61.94 385 ARG A C 1
ATOM 3072 O O . ARG A 1 385 ? -25.119 -13.014 17.981 1.00 61.94 385 ARG A O 1
ATOM 3079 N N . LYS A 1 386 ? -23.320 -11.762 17.559 1.00 68.75 386 LYS A N 1
ATOM 3080 C CA . LYS A 1 386 ? -22.903 -11.562 18.958 1.00 68.75 386 LYS A CA 1
ATOM 3081 C C . LYS A 1 386 ? -23.185 -10.142 19.436 1.00 68.75 386 LYS A C 1
ATOM 3083 O O . LYS A 1 386 ? -22.392 -9.229 19.200 1.00 68.75 386 LYS A O 1
ATOM 3088 N N . LEU A 1 387 ? -24.328 -9.973 20.104 1.00 75.31 387 LEU A N 1
ATOM 3089 C CA . LEU A 1 387 ? -24.870 -8.671 20.510 1.00 75.31 387 LEU A CA 1
ATOM 3090 C C . LEU A 1 387 ? -23.866 -7.823 21.303 1.00 75.31 387 LEU A C 1
ATOM 3092 O O . LEU A 1 387 ? -23.706 -6.644 21.000 1.00 75.31 387 LEU A O 1
ATOM 3096 N N . LEU A 1 388 ? -23.154 -8.418 22.267 1.00 84.19 388 LEU A N 1
ATOM 3097 C CA . LEU A 1 388 ? -22.261 -7.673 23.157 1.00 84.19 388 LEU A CA 1
ATOM 3098 C C . LEU A 1 388 ? -21.051 -7.090 22.415 1.00 84.19 388 LEU A C 1
ATOM 3100 O O . LEU A 1 388 ? -20.734 -5.915 22.586 1.00 84.19 388 LEU A O 1
ATOM 3104 N N . LYS A 1 389 ? -20.408 -7.871 21.534 1.00 84.06 389 LYS A N 1
ATOM 3105 C CA . LYS A 1 389 ? -19.286 -7.367 20.729 1.00 84.06 389 LYS A CA 1
ATOM 3106 C C . LYS A 1 389 ? -19.733 -6.315 19.707 1.00 84.06 389 LYS A C 1
ATOM 3108 O O . LYS A 1 389 ? -19.010 -5.346 19.493 1.00 84.06 389 LYS A O 1
ATOM 3113 N N . CYS A 1 390 ? -20.932 -6.451 19.136 1.00 84.88 390 CYS A N 1
ATOM 3114 C CA . CYS A 1 390 ? -21.498 -5.424 18.255 1.00 84.88 390 CYS A CA 1
ATOM 3115 C C . CYS A 1 390 ? -21.797 -4.123 19.020 1.00 84.88 390 CYS A C 1
ATOM 3117 O O . CYS A 1 390 ? -21.493 -3.041 18.524 1.00 84.88 390 CYS A O 1
ATOM 3119 N N . ALA A 1 391 ? -22.320 -4.215 20.248 1.00 88.12 391 ALA A N 1
ATOM 3120 C CA . ALA A 1 391 ? -22.526 -3.058 21.117 1.00 88.12 391 ALA A CA 1
ATOM 3121 C C . ALA A 1 391 ? -21.197 -2.383 21.504 1.00 88.12 391 ALA A C 1
ATOM 3123 O O . ALA A 1 391 ? -21.105 -1.160 21.457 1.00 88.12 391 ALA A O 1
ATOM 3124 N N . ALA A 1 392 ? -20.146 -3.158 21.794 1.00 90.81 392 ALA A N 1
ATOM 3125 C CA . ALA A 1 392 ? -18.816 -2.616 22.074 1.00 90.81 392 ALA A CA 1
ATOM 3126 C C . ALA A 1 392 ? -18.196 -1.903 20.858 1.00 90.81 392 ALA A C 1
ATOM 3128 O O . ALA A 1 392 ? -17.671 -0.801 20.992 1.00 90.81 392 ALA A O 1
ATOM 3129 N N . GLN A 1 393 ? -18.320 -2.476 19.655 1.00 89.62 393 GLN A N 1
ATOM 3130 C CA . GLN A 1 393 ? -17.885 -1.818 18.416 1.00 89.62 393 GLN A CA 1
ATOM 3131 C C . GLN A 1 393 ? -18.688 -0.541 18.109 1.00 89.62 393 GLN A C 1
ATOM 3133 O O . GLN A 1 393 ? -18.105 0.447 17.672 1.00 89.62 393 GLN A O 1
ATOM 3138 N N . LYS A 1 394 ? -20.000 -0.525 18.386 1.00 90.62 394 LYS A N 1
ATOM 3139 C CA . LYS A 1 394 ? -20.853 0.670 18.253 1.00 90.62 394 LYS A CA 1
ATOM 3140 C C . LYS A 1 394 ? -20.539 1.749 19.297 1.00 90.62 394 LYS A C 1
ATOM 3142 O O . LYS A 1 394 ? -20.755 2.929 19.046 1.00 90.62 394 LYS A O 1
ATOM 3147 N N . ALA A 1 395 ? -20.043 1.366 20.470 1.00 93.56 395 ALA A N 1
ATOM 3148 C CA . ALA A 1 395 ? -19.567 2.313 21.470 1.00 93.56 395 ALA A CA 1
ATOM 3149 C C . ALA A 1 395 ? -18.214 2.925 21.055 1.00 93.56 395 ALA A C 1
ATOM 3151 O O . ALA A 1 395 ? -18.037 4.138 21.131 1.00 93.56 395 ALA A O 1
ATOM 3152 N N . LEU A 1 396 ? -17.310 2.109 20.500 1.00 93.25 396 LEU A N 1
ATOM 3153 C CA . LEU A 1 396 ? -16.048 2.564 19.905 1.00 93.25 396 LEU A CA 1
ATOM 3154 C C . LEU A 1 396 ? -16.268 3.502 18.705 1.00 93.25 396 LEU A C 1
ATOM 3156 O O . LEU A 1 396 ? -15.593 4.522 18.602 1.00 93.25 396 LEU A O 1
ATOM 3160 N N . SER A 1 397 ? -17.264 3.235 17.852 1.00 92.94 397 SER A N 1
ATOM 3161 C CA . SER A 1 397 ? -17.599 4.107 16.715 1.00 92.94 397 SER A CA 1
ATOM 3162 C C . SER A 1 397 ? -18.207 5.462 17.097 1.00 92.94 397 SER A C 1
ATOM 3164 O O . SER A 1 397 ? -18.373 6.301 16.218 1.00 92.94 397 SER A O 1
ATOM 3166 N N . LYS A 1 398 ? -18.548 5.685 18.375 1.00 92.12 398 LYS A N 1
ATOM 3167 C CA . LYS A 1 398 ? -18.940 7.002 18.915 1.00 92.12 398 LYS A CA 1
ATOM 3168 C C . LYS A 1 398 ? -17.763 7.793 19.499 1.00 92.12 398 LYS A C 1
ATOM 3170 O O . LYS A 1 398 ? -17.886 8.998 19.671 1.00 92.12 398 LYS A O 1
ATOM 3175 N N . ALA A 1 399 ? -16.664 7.115 19.832 1.00 93.06 399 ALA A N 1
ATOM 3176 C CA . ALA A 1 399 ? -15.527 7.680 20.560 1.00 93.06 399 ALA A CA 1
ATOM 3177 C C . ALA A 1 399 ? -14.341 8.083 19.665 1.00 93.06 399 ALA A C 1
ATOM 3179 O O . ALA A 1 399 ? -13.428 8.767 20.121 1.00 93.06 399 ALA A O 1
ATOM 3180 N N . ILE A 1 400 ? -14.333 7.646 18.403 1.00 90.56 400 ILE A N 1
ATOM 3181 C CA . ILE A 1 400 ? -13.344 8.073 17.407 1.00 90.56 400 ILE A CA 1
ATOM 3182 C C . ILE A 1 400 ? -13.617 9.507 16.934 1.00 90.56 400 ILE A C 1
ATOM 3184 O O . ILE A 1 400 ? -14.767 9.903 16.750 1.00 90.56 400 ILE A O 1
ATOM 3188 N N . THR A 1 401 ? -12.554 10.289 16.739 1.00 88.19 401 THR A N 1
ATOM 3189 C CA . THR A 1 401 ? -12.649 11.691 16.302 1.00 88.19 401 THR A CA 1
ATOM 3190 C C . THR A 1 401 ? -12.982 11.804 14.812 1.00 88.19 401 THR A C 1
ATOM 3192 O O . THR A 1 401 ? -12.781 10.860 14.044 1.00 88.19 401 THR A O 1
ATOM 3195 N N . GLU A 1 402 ? -13.440 12.982 14.376 1.00 86.19 402 GLU A N 1
ATOM 3196 C CA . GLU A 1 402 ? -13.737 13.237 12.959 1.00 86.19 402 GLU A CA 1
ATOM 3197 C C . GLU A 1 402 ? -12.535 12.974 12.039 1.00 86.19 402 GLU A C 1
ATOM 3199 O O . GLU A 1 402 ? -12.712 12.394 10.972 1.00 86.19 402 GLU A O 1
ATOM 3204 N N . ASP A 1 403 ? -11.305 13.269 12.474 1.00 83.62 403 ASP A N 1
ATOM 3205 C CA . ASP A 1 403 ? -10.088 12.956 11.712 1.00 83.62 403 ASP A CA 1
ATOM 3206 C C . ASP A 1 403 ? -9.886 11.464 11.434 1.00 83.62 403 ASP A C 1
ATOM 3208 O O . ASP A 1 403 ? -9.383 11.112 10.366 1.00 83.62 403 ASP A O 1
ATOM 3212 N N . GLN A 1 404 ? -10.293 10.594 12.364 1.00 84.88 404 GLN A N 1
ATOM 3213 C CA . GLN A 1 404 ? -10.279 9.139 12.178 1.00 84.88 404 GLN A CA 1
ATOM 3214 C C . GLN A 1 404 ? -11.494 8.675 11.355 1.00 84.88 404 GLN A C 1
ATOM 3216 O O . GLN A 1 404 ? -11.424 7.682 10.630 1.00 84.88 404 GLN A O 1
ATOM 3221 N N . LEU A 1 405 ? -12.610 9.412 11.422 1.00 90.69 405 LEU A N 1
ATOM 3222 C CA . LEU A 1 405 ? -13.784 9.172 10.585 1.00 90.69 405 LEU A CA 1
ATOM 3223 C C . LEU A 1 405 ? -13.569 9.574 9.120 1.00 90.69 405 LEU A C 1
ATOM 3225 O O . LEU A 1 405 ? -14.262 9.005 8.287 1.00 90.69 405 LEU A O 1
ATOM 3229 N N . VAL A 1 406 ? -12.642 10.476 8.757 1.00 91.38 406 VAL A N 1
ATOM 3230 C CA . VAL A 1 406 ? -12.434 10.907 7.350 1.00 91.38 406 VAL A CA 1
ATOM 3231 C C . VAL A 1 406 ? -12.260 9.721 6.397 1.00 91.38 406 VAL A C 1
ATOM 3233 O O . VAL A 1 406 ? -12.945 9.656 5.376 1.00 91.38 406 VAL A O 1
ATOM 3236 N N . TYR A 1 407 ? -11.421 8.744 6.753 1.00 92.50 407 TYR A N 1
ATOM 3237 C CA . TYR A 1 407 ? -11.237 7.527 5.958 1.00 92.50 407 TYR A CA 1
ATOM 3238 C C . TYR A 1 407 ? -12.547 6.730 5.821 1.00 92.50 407 TYR A C 1
ATOM 3240 O O . TYR A 1 407 ? -12.972 6.422 4.709 1.00 92.50 407 TYR A O 1
ATOM 3248 N N . LEU A 1 408 ? -13.252 6.466 6.927 1.00 92.94 408 LEU A N 1
ATOM 3249 C CA . LEU A 1 408 ? -14.525 5.732 6.909 1.00 92.94 408 LEU A CA 1
ATOM 3250 C C . LEU A 1 408 ? -15.641 6.499 6.172 1.00 92.94 408 LEU A C 1
ATOM 3252 O O . LEU A 1 408 ? -16.463 5.883 5.496 1.00 92.94 408 LEU A O 1
ATOM 3256 N N . ARG A 1 409 ? -15.652 7.837 6.239 1.00 93.00 409 ARG A N 1
ATOM 3257 C CA . ARG A 1 409 ? -16.545 8.719 5.469 1.00 93.00 409 ARG A CA 1
ATOM 3258 C C . ARG A 1 409 ? -16.241 8.637 3.975 1.00 93.00 409 ARG A C 1
ATOM 3260 O O . ARG A 1 409 ? -17.182 8.565 3.191 1.00 93.00 409 ARG A O 1
ATOM 3267 N N . ALA A 1 410 ? -14.969 8.608 3.575 1.00 92.75 410 ALA A N 1
ATOM 3268 C CA . ALA A 1 410 ? -14.573 8.405 2.182 1.00 92.75 410 ALA A CA 1
ATOM 3269 C C . ALA A 1 410 ? -15.008 7.020 1.675 1.00 92.75 410 ALA A C 1
ATOM 3271 O O . ALA A 1 410 ? -15.731 6.940 0.684 1.00 92.75 410 ALA A O 1
ATOM 3272 N N . GLN A 1 411 ? -14.685 5.948 2.406 1.00 93.88 411 GLN A N 1
ATOM 3273 C CA . GLN A 1 411 ? -15.098 4.582 2.060 1.00 93.88 411 GLN A CA 1
ATOM 3274 C C . GLN A 1 411 ? -16.627 4.445 1.952 1.00 93.88 411 GLN A C 1
ATOM 3276 O O . GLN A 1 411 ? -17.120 3.849 1.000 1.00 93.88 411 GLN A O 1
ATOM 3281 N N . PHE A 1 412 ? -17.396 5.053 2.863 1.00 94.12 412 PHE A N 1
ATOM 3282 C CA . PHE A 1 412 ? -18.862 5.050 2.793 1.00 94.12 412 PHE A CA 1
ATOM 3283 C C . PHE A 1 412 ? -19.407 5.858 1.602 1.00 94.12 412 PHE A C 1
ATOM 3285 O O . PHE A 1 412 ? -20.364 5.424 0.966 1.00 94.12 412 PHE A O 1
ATOM 3292 N N . ARG A 1 413 ? -18.794 7.001 1.252 1.00 93.06 413 ARG A N 1
ATOM 3293 C CA . ARG A 1 413 ? -19.160 7.797 0.061 1.00 93.06 413 ARG A CA 1
ATOM 3294 C C . ARG A 1 413 ? -18.939 7.020 -1.244 1.00 93.06 413 ARG A C 1
ATOM 3296 O O . ARG A 1 413 ? -19.781 7.110 -2.131 1.00 93.06 413 ARG A O 1
ATOM 3303 N N . LEU A 1 414 ? -17.864 6.231 -1.346 1.00 92.94 414 LEU A N 1
ATOM 3304 C CA . LEU A 1 414 ? -17.546 5.405 -2.527 1.00 92.94 414 LEU A CA 1
ATOM 3305 C C . LEU A 1 414 ? -18.557 4.274 -2.796 1.00 92.94 414 LEU A C 1
ATOM 3307 O O . LEU A 1 414 ? -18.592 3.737 -3.900 1.00 92.94 414 LEU A O 1
ATOM 3311 N N . LEU A 1 415 ? -19.391 3.924 -1.812 1.00 92.31 415 LEU A N 1
ATOM 3312 C CA . LEU A 1 415 ? -20.511 2.989 -1.974 1.00 92.31 415 LEU A CA 1
ATOM 3313 C C . LEU A 1 415 ? -21.776 3.660 -2.552 1.00 92.31 415 LEU A C 1
ATOM 3315 O O . LEU A 1 415 ? -22.781 2.983 -2.756 1.00 92.31 415 LEU A O 1
ATOM 3319 N N . GLU A 1 416 ? -21.750 4.977 -2.785 1.00 93.50 416 GLU A N 1
ATOM 3320 C CA . GLU A 1 416 ? -22.889 5.803 -3.218 1.00 93.50 416 GLU A CA 1
ATOM 3321 C C . GLU A 1 416 ? -24.180 5.546 -2.413 1.00 93.50 416 GLU A C 1
ATOM 3323 O O . GLU A 1 416 ? -25.140 4.973 -2.934 1.00 93.50 416 GLU A O 1
ATOM 3328 N N . PRO A 1 417 ? -24.233 5.960 -1.130 1.00 92.56 417 PRO A N 1
ATOM 3329 C CA . PRO A 1 417 ? -25.414 5.781 -0.291 1.00 92.56 417 PRO A CA 1
ATOM 3330 C C . PRO A 1 417 ? -26.668 6.385 -0.935 1.00 92.56 417 PRO A C 1
ATOM 3332 O O . PRO A 1 417 ? -26.629 7.472 -1.516 1.00 92.56 417 PRO A O 1
ATOM 3335 N N . ASN A 1 418 ? -27.794 5.683 -0.815 1.00 89.38 418 ASN A N 1
ATOM 3336 C CA . ASN A 1 418 ? -29.039 6.022 -1.496 1.00 89.38 418 ASN A CA 1
ATOM 3337 C C . ASN A 1 418 ? -29.488 7.452 -1.166 1.00 89.38 418 ASN A C 1
ATOM 3339 O O . ASN A 1 418 ? -29.763 7.780 -0.013 1.00 89.38 418 ASN A O 1
ATOM 3343 N N . THR A 1 419 ? -29.668 8.288 -2.190 1.00 88.12 419 THR A N 1
ATOM 3344 C CA . THR A 1 419 ? -29.986 9.726 -2.048 1.00 88.12 419 THR A CA 1
ATOM 3345 C C . THR A 1 419 ? -31.313 10.031 -1.339 1.00 88.12 419 THR A C 1
ATOM 3347 O O . THR A 1 419 ? -31.587 11.188 -1.030 1.00 88.12 419 THR A O 1
ATOM 3350 N N . ARG A 1 420 ? -32.143 9.011 -1.077 1.00 85.56 420 ARG A N 1
ATOM 3351 C CA . ARG A 1 420 ? -33.429 9.121 -0.369 1.00 85.56 420 ARG A CA 1
ATOM 3352 C C . ARG A 1 420 ? -33.353 8.851 1.135 1.00 85.56 420 ARG A C 1
ATOM 3354 O O . ARG A 1 420 ? -34.177 9.398 1.859 1.00 85.56 420 ARG A O 1
ATOM 3361 N N . ASP A 1 421 ? -32.437 7.995 1.594 1.00 88.81 421 ASP A N 1
ATOM 3362 C CA . ASP A 1 421 ? -32.370 7.552 3.000 1.00 88.81 421 ASP A CA 1
ATOM 3363 C C . ASP A 1 421 ? -30.952 7.536 3.607 1.00 88.81 421 ASP A C 1
ATOM 3365 O O . ASP A 1 421 ? -30.804 7.298 4.803 1.00 88.81 421 ASP A O 1
ATOM 3369 N N . GLY A 1 422 ? -29.911 7.817 2.815 1.00 90.88 422 GLY A N 1
ATOM 3370 C CA . GLY A 1 422 ? -28.516 7.860 3.260 1.00 90.88 422 GLY A CA 1
ATOM 3371 C C . GLY A 1 422 ? -27.891 6.493 3.561 1.00 90.88 422 GLY A C 1
ATOM 3372 O O . GLY A 1 422 ? -26.831 6.444 4.184 1.00 90.88 422 GLY A O 1
ATOM 3373 N N . SER A 1 423 ? -28.523 5.389 3.153 1.00 91.75 423 SER A N 1
ATOM 3374 C CA . SER A 1 423 ? -28.080 4.028 3.471 1.00 91.75 423 SER A CA 1
ATOM 3375 C C . SER A 1 423 ? -27.419 3.301 2.295 1.00 91.75 423 SER A C 1
ATOM 3377 O O . SER A 1 423 ? -27.683 3.601 1.129 1.00 91.75 423 SER A O 1
ATOM 3379 N N . VAL A 1 424 ? -26.588 2.300 2.597 1.00 92.19 424 VAL A N 1
ATOM 3380 C CA . VAL A 1 424 ? -26.013 1.370 1.609 1.00 92.19 424 VAL A CA 1
ATOM 3381 C C . VAL A 1 424 ? -26.642 -0.018 1.739 1.00 92.19 424 VAL A C 1
ATOM 3383 O O . VAL A 1 424 ? -26.932 -0.490 2.839 1.00 92.19 424 VAL A O 1
ATOM 3386 N N . SER A 1 425 ? -26.846 -0.680 0.605 1.00 90.75 425 SER A N 1
ATOM 3387 C CA . SER A 1 425 ? -27.374 -2.044 0.480 1.00 90.75 425 SER A CA 1
ATOM 3388 C C . SER A 1 425 ? -26.302 -3.007 -0.049 1.00 90.75 425 SER A C 1
ATOM 3390 O O . SER A 1 425 ? -25.208 -2.586 -0.425 1.00 90.75 425 SER A O 1
ATOM 3392 N N . LEU A 1 426 ? -26.610 -4.305 -0.154 1.00 88.50 426 LEU A N 1
ATOM 3393 C CA . LEU A 1 426 ? -25.724 -5.258 -0.841 1.00 88.50 426 LEU A CA 1
ATOM 3394 C C . LEU A 1 426 ? -25.428 -4.850 -2.299 1.00 88.50 426 LEU A C 1
ATOM 3396 O O . LEU A 1 426 ? -24.329 -5.102 -2.786 1.00 88.50 426 LEU A O 1
ATOM 3400 N N . GLU A 1 427 ? -26.373 -4.204 -2.986 1.00 88.31 427 GLU A N 1
ATOM 3401 C CA . GLU A 1 427 ? -26.195 -3.796 -4.384 1.00 88.31 427 GLU A CA 1
ATOM 3402 C C . GLU A 1 427 ? -25.189 -2.644 -4.519 1.00 88.31 427 GLU A C 1
ATOM 3404 O O . GLU A 1 427 ? -24.362 -2.654 -5.425 1.00 88.31 427 GLU A O 1
ATOM 3409 N N . ASN A 1 428 ? -25.164 -1.721 -3.551 1.00 91.62 428 ASN A N 1
ATOM 3410 C CA . ASN A 1 428 ? -24.148 -0.669 -3.454 1.00 91.62 428 ASN A CA 1
ATOM 3411 C C . ASN A 1 428 ? -22.729 -1.260 -3.378 1.00 91.62 428 ASN A C 1
ATOM 3413 O O . ASN A 1 428 ? -21.841 -0.844 -4.119 1.00 91.62 428 ASN A O 1
ATOM 3417 N N . PHE A 1 429 ? -22.533 -2.284 -2.538 1.00 88.81 429 PHE A N 1
ATOM 3418 C CA . PHE A 1 429 ? -21.261 -3.005 -2.437 1.00 88.81 429 PHE A CA 1
ATOM 3419 C C . PHE A 1 429 ? -20.881 -3.714 -3.752 1.00 88.81 429 PHE A C 1
ATOM 3421 O O . PHE A 1 429 ? -19.722 -3.654 -4.155 1.00 88.81 429 PHE A O 1
ATOM 3428 N N . LYS A 1 430 ? -21.828 -4.336 -4.471 1.00 87.06 430 LYS A N 1
ATOM 3429 C CA . LYS A 1 430 ? -21.547 -4.929 -5.797 1.00 87.06 430 LYS A CA 1
ATOM 3430 C C . LYS A 1 430 ? -21.163 -3.878 -6.839 1.00 87.06 430 LYS A C 1
ATOM 3432 O O . LYS A 1 430 ? -20.186 -4.063 -7.563 1.00 87.06 430 LYS A O 1
ATOM 3437 N N . MET A 1 431 ? -21.931 -2.791 -6.930 1.00 87.81 431 MET A N 1
ATOM 3438 C CA . MET A 1 431 ? -21.716 -1.722 -7.908 1.00 87.81 431 MET A CA 1
ATOM 3439 C C . MET A 1 431 ? -20.380 -1.012 -7.675 1.00 87.81 431 MET A C 1
ATOM 3441 O O . MET A 1 431 ? -19.670 -0.727 -8.636 1.00 87.81 431 MET A O 1
ATOM 3445 N N . ALA A 1 432 ? -20.004 -0.776 -6.415 1.00 89.00 432 ALA A N 1
ATOM 3446 C CA . ALA A 1 432 ? -18.712 -0.197 -6.066 1.00 89.00 432 ALA A CA 1
ATOM 3447 C C . ALA A 1 432 ? -17.536 -1.108 -6.463 1.00 89.00 432 ALA A C 1
ATOM 3449 O O . ALA A 1 432 ? -16.549 -0.606 -7.000 1.00 89.00 432 ALA A O 1
ATOM 3450 N N . LEU A 1 433 ? -17.646 -2.433 -6.288 1.00 83.81 433 LEU A N 1
ATOM 3451 C CA . LEU A 1 433 ? -16.640 -3.375 -6.798 1.00 83.81 433 LEU A CA 1
ATOM 3452 C C . LEU A 1 433 ? -16.594 -3.388 -8.327 1.00 83.81 433 LEU A C 1
ATOM 3454 O O . LEU A 1 433 ? -15.540 -3.136 -8.895 1.00 83.81 433 LEU A O 1
ATOM 3458 N N . SER A 1 434 ? -17.732 -3.579 -8.997 1.00 81.50 434 SER A N 1
ATOM 3459 C CA . SER A 1 434 ? -17.804 -3.742 -10.463 1.00 81.50 434 SER A CA 1
ATOM 3460 C C . SER A 1 434 ? -17.287 -2.529 -11.255 1.00 81.50 434 SER A C 1
ATOM 3462 O O . SER A 1 434 ? -16.948 -2.656 -12.425 1.00 81.50 434 SER A O 1
ATOM 3464 N N . ARG A 1 435 ? -17.218 -1.342 -10.633 1.00 83.38 435 ARG A N 1
ATOM 3465 C CA . ARG A 1 435 ? -16.621 -0.124 -11.215 1.00 83.38 435 ARG A CA 1
ATOM 3466 C C . ARG A 1 435 ? -15.107 -0.005 -11.019 1.00 83.38 435 ARG A C 1
ATOM 3468 O O . ARG A 1 435 ? -14.472 0.752 -11.742 1.00 83.38 435 ARG A O 1
ATOM 3475 N N . ASN A 1 436 ? -14.554 -0.687 -10.018 1.00 78.81 436 ASN A N 1
ATOM 3476 C CA . ASN A 1 436 ? -13.127 -0.673 -9.680 1.00 78.81 436 ASN A CA 1
ATOM 3477 C C . ASN A 1 436 ? -12.431 -2.006 -10.019 1.00 78.81 436 ASN A C 1
ATOM 3479 O O . ASN A 1 436 ? -11.222 -2.133 -9.825 1.00 78.81 436 ASN A O 1
ATOM 3483 N N . ALA A 1 437 ? -13.183 -3.002 -10.488 1.00 71.56 437 ALA A N 1
ATOM 3484 C CA . ALA A 1 437 ? -12.692 -4.325 -10.825 1.00 71.56 437 ALA A CA 1
ATOM 3485 C C . ALA A 1 437 ? -11.884 -4.327 -12.126 1.00 71.56 437 ALA A C 1
ATOM 3487 O O . ALA A 1 437 ? -12.305 -3.791 -13.150 1.00 71.56 437 ALA A O 1
ATOM 3488 N N . THR A 1 438 ? -10.737 -4.997 -12.078 1.00 76.81 438 THR A N 1
ATOM 3489 C CA . THR A 1 438 ? -10.105 -5.604 -13.255 1.00 76.81 438 THR A CA 1
ATOM 3490 C C . THR A 1 438 ? -10.552 -7.065 -13.363 1.00 76.81 438 THR A C 1
ATOM 3492 O O . THR A 1 438 ? -11.018 -7.630 -12.371 1.00 76.81 438 THR A O 1
ATOM 3495 N N . ASP A 1 439 ? -10.325 -7.713 -14.512 1.00 71.56 439 ASP A N 1
ATOM 3496 C CA . ASP A 1 439 ? -10.608 -9.145 -14.748 1.00 71.56 439 ASP A CA 1
ATOM 3497 C C . ASP A 1 439 ? -10.078 -10.086 -13.634 1.00 71.56 439 ASP A C 1
ATOM 3499 O O . ASP A 1 439 ? -10.561 -11.203 -13.459 1.00 71.56 439 ASP A O 1
ATOM 3503 N N . LEU A 1 440 ? -9.080 -9.644 -12.857 1.00 71.44 440 LEU A N 1
ATOM 3504 C CA . LEU A 1 440 ? -8.513 -10.380 -11.726 1.00 71.44 440 LEU A CA 1
ATOM 3505 C C . LEU A 1 440 ? -9.473 -10.513 -10.534 1.00 71.44 440 LEU A C 1
ATOM 3507 O O . LEU A 1 440 ? -9.475 -11.545 -9.865 1.00 71.44 440 LEU A O 1
ATOM 3511 N N . MET A 1 441 ? -10.264 -9.480 -10.230 1.00 67.81 441 MET A N 1
ATOM 3512 C CA . MET A 1 441 ? -11.102 -9.437 -9.022 1.00 67.81 441 MET A CA 1
ATOM 3513 C C . MET A 1 441 ? -12.137 -10.566 -8.989 1.00 67.81 441 MET A C 1
ATOM 3515 O O . MET A 1 441 ? -12.308 -11.229 -7.955 1.00 67.81 441 MET A O 1
ATOM 3519 N N . ASP A 1 442 ? -12.795 -10.778 -10.129 1.00 64.88 442 ASP A N 1
ATOM 3520 C CA . ASP A 1 442 ? -13.877 -11.747 -10.304 1.00 64.88 442 ASP A CA 1
ATOM 3521 C C . ASP A 1 442 ? -13.373 -13.195 -10.218 1.00 64.88 442 ASP A C 1
ATOM 3523 O O . ASP A 1 442 ? -14.091 -14.071 -9.736 1.00 64.88 442 ASP A O 1
ATOM 3527 N N . GLU A 1 443 ? -12.115 -13.451 -10.590 1.00 64.50 443 GLU A N 1
ATOM 3528 C CA . GLU A 1 443 ? -11.468 -14.753 -10.395 1.00 64.50 443 GLU A CA 1
ATOM 3529 C C . GLU A 1 443 ? -10.931 -14.964 -8.963 1.00 64.50 443 GLU A C 1
ATOM 3531 O O . GLU A 1 443 ? -10.904 -16.096 -8.465 1.00 64.50 443 GLU A O 1
ATOM 3536 N N . ILE A 1 444 ? -10.453 -13.904 -8.296 1.00 66.25 444 ILE A N 1
ATOM 3537 C CA . ILE A 1 444 ? -9.640 -14.036 -7.073 1.00 66.25 444 ILE A CA 1
ATOM 3538 C C . ILE A 1 444 ? -10.462 -14.000 -5.783 1.00 66.25 444 ILE A C 1
ATOM 3540 O O . ILE A 1 444 ? -10.212 -14.830 -4.911 1.00 66.25 444 ILE A O 1
ATOM 3544 N N . TRP A 1 445 ? -11.384 -13.051 -5.586 1.00 69.50 445 TRP A N 1
ATOM 3545 C CA . TRP A 1 445 ? -11.984 -12.863 -4.247 1.00 69.50 445 TRP A CA 1
ATOM 3546 C C . TRP A 1 445 ? -13.403 -12.296 -4.197 1.00 69.50 445 TRP A C 1
ATOM 3548 O O . TRP A 1 445 ? -14.070 -12.437 -3.160 1.00 69.50 445 TRP A O 1
ATOM 3558 N N . VAL A 1 446 ? -13.879 -11.664 -5.272 1.00 74.19 446 VAL A N 1
ATOM 3559 C CA . VAL A 1 446 ? -15.190 -11.004 -5.291 1.00 74.19 446 VAL A CA 1
ATOM 3560 C C . VAL A 1 446 ? -16.353 -11.991 -5.077 1.00 74.19 446 VAL A C 1
ATOM 3562 O O . VAL A 1 446 ? -17.167 -11.717 -4.188 1.00 74.19 446 VAL A O 1
ATOM 3565 N N . PRO A 1 447 ? -16.419 -13.173 -5.732 1.00 74.81 447 PRO A N 1
ATOM 3566 C CA . PRO A 1 447 ? -17.518 -14.124 -5.527 1.00 74.81 447 PRO A CA 1
ATOM 3567 C C . PRO A 1 447 ? -17.638 -14.627 -4.079 1.00 74.81 447 PRO A C 1
ATOM 3569 O O . PRO A 1 447 ? -18.716 -14.551 -3.484 1.00 74.81 447 PRO A O 1
ATOM 3572 N N . ASP A 1 448 ? -16.525 -15.070 -3.477 1.00 71.94 448 ASP A N 1
ATOM 3573 C CA . ASP A 1 448 ? -16.466 -15.544 -2.082 1.00 71.94 448 ASP A CA 1
ATOM 3574 C C . ASP A 1 448 ? -16.938 -14.470 -1.090 1.00 71.94 448 ASP A C 1
ATOM 3576 O O . ASP A 1 448 ? -17.560 -14.765 -0.064 1.00 71.94 448 ASP A O 1
ATOM 3580 N N . THR A 1 449 ? -16.605 -13.211 -1.377 1.00 73.44 449 THR A N 1
ATOM 3581 C CA . THR A 1 449 ? -16.845 -12.078 -0.481 1.00 73.44 449 THR A CA 1
ATOM 3582 C C . THR A 1 449 ? -18.274 -11.563 -0.598 1.00 73.44 449 THR A C 1
ATOM 3584 O O . THR A 1 449 ? -18.917 -11.364 0.432 1.00 73.44 449 THR A O 1
ATOM 3587 N N . LEU A 1 450 ? -18.808 -11.444 -1.817 1.00 77.69 450 LEU A N 1
ATOM 3588 C CA . LEU A 1 450 ? -20.205 -11.079 -2.059 1.00 77.69 450 LEU A CA 1
ATOM 3589 C C . LEU A 1 450 ? -21.174 -12.150 -1.540 1.00 77.69 450 LEU A C 1
ATOM 3591 O O . LEU A 1 450 ? -22.100 -11.809 -0.804 1.00 77.69 450 LEU A O 1
ATOM 3595 N N . THR A 1 451 ? -20.909 -13.435 -1.806 1.00 80.69 451 THR A N 1
ATOM 3596 C CA . THR A 1 451 ? -21.696 -14.560 -1.254 1.00 80.69 451 THR A CA 1
ATOM 3597 C C . THR A 1 451 ? -21.685 -14.523 0.279 1.00 80.69 451 THR A C 1
ATOM 3599 O O . THR A 1 451 ? -22.703 -14.682 0.950 1.00 80.69 451 THR A O 1
ATOM 3602 N N . ALA A 1 452 ? -20.531 -14.216 0.882 1.00 72.56 452 ALA A N 1
ATOM 3603 C CA . ALA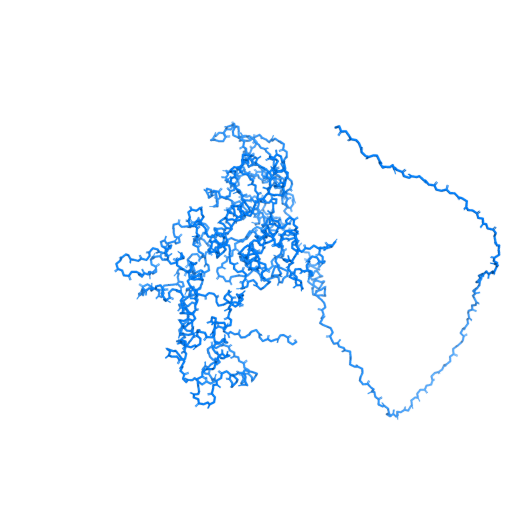 A 1 452 ? -20.408 -14.052 2.328 1.00 72.56 452 ALA A CA 1
ATOM 3604 C C . ALA A 1 452 ? -21.111 -12.805 2.903 1.00 72.56 452 ALA A C 1
ATOM 3606 O O . ALA A 1 452 ? -21.217 -12.706 4.130 1.00 72.56 452 ALA A O 1
ATOM 3607 N N . MET A 1 453 ? -21.567 -11.877 2.055 1.00 77.94 453 MET A N 1
ATOM 3608 C CA . MET A 1 453 ? -22.296 -10.655 2.410 1.00 77.94 453 MET A CA 1
ATOM 3609 C C . MET A 1 453 ? -23.799 -10.726 2.084 1.00 77.94 453 MET A C 1
ATOM 3611 O O . MET A 1 453 ? -24.520 -9.801 2.451 1.00 77.94 453 MET A O 1
ATOM 3615 N N . GLU A 1 454 ? -24.309 -11.826 1.511 1.00 78.81 454 GLU A N 1
ATOM 3616 C CA . GLU A 1 454 ? -25.733 -12.035 1.164 1.00 78.81 454 GLU A CA 1
ATOM 3617 C C . GLU A 1 454 ? -26.726 -11.763 2.305 1.00 78.81 454 GLU A C 1
ATOM 3619 O O . GLU A 1 454 ? -27.873 -11.397 2.062 1.00 78.81 454 GLU A O 1
ATOM 3624 N N . SER A 1 455 ? -26.292 -11.834 3.567 1.00 71.38 455 SER A N 1
ATOM 3625 C CA . SER A 1 455 ? -27.085 -11.392 4.723 1.00 71.38 455 SER A CA 1
ATOM 3626 C C . SER A 1 455 ? -27.517 -9.912 4.685 1.00 71.38 455 SER A C 1
ATOM 3628 O O . SER A 1 455 ? -28.415 -9.536 5.435 1.00 71.38 455 SER A O 1
ATOM 3630 N N . LEU A 1 456 ? -26.902 -9.077 3.836 1.00 69.12 456 LEU A N 1
ATOM 3631 C CA . LEU A 1 456 ? -27.325 -7.698 3.549 1.00 69.12 456 LEU A CA 1
ATOM 3632 C C . LEU A 1 456 ? -28.435 -7.594 2.491 1.00 69.12 456 LEU A C 1
ATOM 3634 O O . LEU A 1 456 ? -29.003 -6.519 2.337 1.00 69.12 456 LEU A O 1
ATOM 3638 N N . ALA A 1 457 ? -28.789 -8.666 1.772 1.00 67.06 457 ALA A N 1
ATOM 3639 C CA . ALA A 1 457 ? -29.794 -8.602 0.702 1.00 67.06 457 ALA A CA 1
ATOM 3640 C C . ALA A 1 457 ? -31.173 -8.102 1.183 1.00 67.06 457 ALA A C 1
ATOM 3642 O O . ALA A 1 457 ? -31.927 -7.532 0.404 1.00 67.06 457 ALA A O 1
ATOM 3643 N N . ASN A 1 458 ? -31.472 -8.273 2.478 1.00 67.50 458 ASN A N 1
ATOM 3644 C CA . ASN A 1 458 ? -32.705 -7.824 3.130 1.00 67.50 458 ASN A CA 1
ATOM 3645 C C . ASN A 1 458 ? -32.467 -6.709 4.176 1.00 67.50 458 ASN A C 1
ATOM 3647 O O . ASN A 1 458 ? -33.294 -6.535 5.073 1.00 67.50 458 ASN A O 1
ATOM 3651 N N . ARG A 1 459 ? -31.324 -6.002 4.143 1.00 78.19 459 ARG A N 1
ATOM 3652 C CA . ARG A 1 459 ? -30.968 -4.995 5.160 1.00 78.19 459 ARG A CA 1
ATOM 3653 C C . ARG A 1 459 ? -30.128 -3.843 4.605 1.00 78.19 459 ARG A C 1
ATOM 3655 O O . ARG A 1 459 ? -29.022 -4.051 4.116 1.00 78.19 459 ARG A O 1
ATOM 3662 N N . ASN A 1 460 ? -30.604 -2.624 4.843 1.00 83.81 460 ASN A N 1
ATOM 3663 C CA . ASN A 1 460 ? -29.849 -1.393 4.629 1.00 83.81 460 ASN A CA 1
ATOM 3664 C C . ASN A 1 460 ? -28.924 -1.096 5.826 1.00 83.81 460 ASN A C 1
ATOM 3666 O O . ASN A 1 460 ? -29.267 -1.379 6.977 1.00 83.81 460 ASN A O 1
ATOM 3670 N N . MET A 1 461 ? -27.763 -0.502 5.551 1.00 88.94 461 MET A N 1
ATOM 3671 C CA . MET A 1 461 ? -26.744 -0.115 6.529 1.00 88.94 461 MET A CA 1
ATOM 3672 C C . MET A 1 461 ? -26.526 1.404 6.484 1.00 88.94 461 MET A C 1
ATOM 3674 O O . MET A 1 461 ? -26.192 1.961 5.440 1.00 88.94 461 MET A O 1
ATOM 3678 N N . TYR A 1 462 ? -26.711 2.075 7.621 1.00 91.88 462 TYR A N 1
ATOM 3679 C CA . TYR A 1 462 ? -26.430 3.508 7.786 1.00 91.88 462 TYR A CA 1
ATOM 3680 C C . TYR A 1 462 ? -24.963 3.745 8.169 1.00 91.88 462 TYR A C 1
ATOM 3682 O O . TYR A 1 462 ? -24.269 2.811 8.580 1.00 91.88 462 TYR A O 1
ATOM 3690 N N . PHE A 1 463 ? -24.493 4.991 8.069 1.00 91.81 463 PHE A N 1
ATOM 3691 C CA . PHE A 1 463 ? -23.092 5.360 8.309 1.00 91.81 463 PHE A CA 1
ATOM 3692 C C . PHE A 1 463 ? -22.565 4.907 9.684 1.00 91.81 463 PHE A C 1
ATOM 3694 O O . PHE A 1 463 ? -21.464 4.370 9.783 1.00 91.81 463 PHE A O 1
ATOM 3701 N N . GLU A 1 464 ? -23.361 5.040 10.745 1.00 89.31 464 GLU A N 1
ATOM 3702 C CA . GLU A 1 464 ? -22.974 4.656 12.109 1.00 89.31 464 GLU A CA 1
ATOM 3703 C C . GLU A 1 464 ? -22.822 3.135 12.256 1.00 89.31 464 GLU A C 1
ATOM 3705 O O . GLU A 1 464 ? -21.975 2.659 13.015 1.00 89.31 464 GLU A O 1
ATOM 3710 N N . GLU A 1 465 ? -23.632 2.359 11.528 1.00 89.31 465 GLU A N 1
ATOM 3711 C CA . GLU A 1 465 ? -23.506 0.902 11.485 1.00 89.31 465 GLU A CA 1
ATOM 3712 C C . GLU A 1 465 ? -22.313 0.476 10.622 1.00 89.31 465 GLU A C 1
ATOM 3714 O O . GLU A 1 465 ? -21.569 -0.418 11.028 1.00 89.31 465 GLU A O 1
ATOM 3719 N N . PHE A 1 466 ? -22.089 1.144 9.486 1.00 91.50 466 PHE A N 1
ATOM 3720 C CA . PHE A 1 466 ? -20.909 0.930 8.652 1.00 91.50 466 PHE A CA 1
ATOM 3721 C C . PHE A 1 466 ? -19.625 1.163 9.454 1.00 91.50 466 PHE A C 1
ATOM 3723 O O . PHE A 1 466 ? -18.785 0.270 9.513 1.00 91.50 466 PHE A O 1
ATOM 3730 N N . CYS A 1 467 ? -19.505 2.285 10.168 1.00 92.12 467 CYS A N 1
ATOM 3731 C CA . CYS A 1 467 ? -18.364 2.554 11.045 1.00 92.12 467 CYS A CA 1
ATOM 3732 C C . CYS A 1 467 ? -18.201 1.478 12.130 1.00 92.12 467 CYS A C 1
ATOM 3734 O O . CYS A 1 467 ? -17.114 0.924 12.283 1.00 92.12 467 CYS A O 1
ATOM 3736 N N . ALA A 1 468 ? -19.271 1.099 12.836 1.00 90.69 468 ALA A N 1
ATOM 3737 C CA . ALA A 1 468 ? -19.205 0.022 13.829 1.00 90.69 468 ALA A CA 1
ATOM 3738 C C . ALA A 1 468 ? -18.764 -1.331 13.222 1.00 90.69 468 ALA A C 1
ATOM 3740 O O . ALA A 1 468 ? -18.082 -2.116 13.886 1.00 90.69 468 ALA A O 1
ATOM 3741 N N . ALA A 1 469 ? -19.115 -1.612 11.964 1.00 89.44 469 ALA A N 1
ATOM 3742 C CA . ALA A 1 469 ? -18.710 -2.818 11.246 1.00 89.44 469 ALA A CA 1
ATOM 3743 C C . ALA A 1 469 ? -17.276 -2.756 10.680 1.00 89.44 469 ALA A C 1
ATOM 3745 O O . ALA A 1 469 ? -16.605 -3.788 10.648 1.00 89.44 469 ALA A O 1
ATOM 3746 N N . ALA A 1 470 ? -16.818 -1.574 10.257 1.00 90.62 470 ALA A N 1
ATOM 3747 C CA . ALA A 1 470 ? -15.589 -1.356 9.494 1.00 90.62 470 ALA A CA 1
ATOM 3748 C C . ALA A 1 470 ? -14.383 -0.858 10.320 1.00 90.62 470 ALA A C 1
ATOM 3750 O O . ALA A 1 470 ? -13.270 -0.830 9.802 1.00 90.62 470 ALA A O 1
ATOM 3751 N N . ILE A 1 471 ? -14.553 -0.499 11.599 1.00 89.00 471 ILE A N 1
ATOM 3752 C CA . ILE A 1 471 ? -13.427 -0.122 12.474 1.00 89.00 471 ILE A CA 1
ATOM 3753 C C . ILE A 1 471 ? -12.450 -1.294 12.666 1.00 89.00 471 ILE A C 1
ATOM 3755 O O . ILE A 1 471 ? -12.778 -2.320 13.274 1.00 89.00 471 ILE A O 1
ATOM 3759 N N . HIS A 1 472 ? -11.206 -1.104 12.217 1.00 88.38 472 HIS A N 1
ATOM 3760 C CA . HIS A 1 472 ? -10.100 -2.007 12.516 1.00 88.38 472 HIS A CA 1
ATOM 3761 C C . HIS A 1 472 ? -9.512 -1.683 13.896 1.00 88.38 472 HIS A C 1
ATOM 3763 O O . HIS A 1 472 ? -8.679 -0.795 14.048 1.00 88.38 472 HIS A O 1
ATOM 3769 N N . ILE A 1 473 ? -9.948 -2.422 14.917 1.00 89.25 473 ILE A N 1
ATOM 3770 C CA . ILE A 1 473 ? -9.612 -2.164 16.330 1.00 89.25 473 ILE A CA 1
ATOM 3771 C C . ILE A 1 473 ? -8.094 -2.030 16.540 1.00 89.25 473 ILE A C 1
ATOM 3773 O O . ILE A 1 473 ? -7.655 -1.050 17.127 1.00 89.25 473 ILE A O 1
ATOM 3777 N N . HIS A 1 474 ? -7.287 -2.933 15.973 1.00 88.75 474 HIS A N 1
ATOM 3778 C CA . HIS A 1 474 ? -5.828 -2.883 16.121 1.00 88.75 474 HIS A CA 1
ATOM 3779 C C . HIS A 1 474 ? -5.164 -1.672 15.431 1.00 88.75 474 HIS A C 1
ATOM 3781 O O . HIS A 1 474 ? -4.075 -1.296 15.841 1.00 88.75 474 HIS A O 1
ATOM 3787 N N . ARG A 1 475 ? -5.803 -1.011 14.446 1.00 89.25 475 ARG A N 1
ATOM 3788 C CA . ARG A 1 475 ? -5.281 0.264 13.899 1.00 89.25 475 ARG A CA 1
ATOM 3789 C C . ARG A 1 475 ? -5.381 1.370 14.943 1.00 89.25 475 ARG A C 1
ATOM 3791 O O . ARG A 1 475 ? -4.417 2.088 15.166 1.00 89.25 475 ARG A O 1
ATOM 3798 N N . LEU A 1 476 ? -6.529 1.458 15.620 1.00 90.62 476 LEU A N 1
ATOM 3799 C CA . LEU A 1 476 ? -6.753 2.445 16.677 1.00 90.62 476 LEU A CA 1
ATOM 3800 C C . LEU A 1 476 ? -5.827 2.218 17.882 1.00 90.62 476 LEU A C 1
ATOM 3802 O O . LEU A 1 476 ? -5.393 3.188 18.489 1.00 90.62 476 LEU A O 1
ATOM 3806 N N . GLU A 1 477 ? -5.472 0.966 18.185 1.00 90.44 477 GLU A N 1
ATOM 3807 C CA . GLU A 1 477 ? -4.482 0.620 19.222 1.00 90.44 477 GLU A CA 1
ATOM 3808 C C . GLU A 1 477 ? -3.044 1.052 18.894 1.00 90.44 477 GLU A C 1
ATOM 3810 O O . GLU A 1 477 ? -2.205 1.071 19.789 1.00 90.44 477 GLU A O 1
ATOM 3815 N N . GLY A 1 478 ? -2.745 1.369 17.630 1.00 87.25 478 GLY A N 1
ATOM 3816 C CA . GLY A 1 478 ? -1.456 1.918 17.203 1.00 87.25 478 GLY A CA 1
ATOM 3817 C C . GLY A 1 478 ? -1.363 3.446 17.296 1.00 87.25 478 GLY A C 1
ATOM 3818 O O . GLY A 1 478 ? -0.339 4.005 16.913 1.00 87.25 478 GLY A O 1
ATOM 3819 N N . LEU A 1 479 ? -2.421 4.128 17.752 1.00 90.12 479 LEU A N 1
ATOM 3820 C CA . LEU A 1 479 ? -2.473 5.587 17.869 1.00 90.12 479 LEU A CA 1
ATOM 3821 C C . LEU A 1 479 ? -2.073 6.046 19.276 1.00 90.12 479 LEU A C 1
ATOM 3823 O O . LEU A 1 479 ? -2.546 5.496 20.269 1.00 90.12 479 LEU A O 1
ATOM 3827 N N . GLU A 1 480 ? -1.315 7.142 19.369 1.00 87.69 480 GLU A N 1
ATOM 3828 C CA . GLU A 1 480 ? -0.896 7.743 20.652 1.00 87.69 480 GLU A CA 1
ATOM 3829 C C . GLU A 1 480 ? -2.089 8.159 21.551 1.00 87.69 480 GLU A C 1
ATOM 3831 O O . GLU A 1 480 ? -1.939 8.272 22.765 1.00 87.69 480 GLU A O 1
ATOM 3836 N N . GLY A 1 481 ? -3.288 8.331 20.974 1.00 88.94 481 GLY A N 1
ATOM 3837 C CA . GLY A 1 481 ? -4.544 8.637 21.677 1.00 88.94 481 GLY A CA 1
ATOM 3838 C C . GLY A 1 481 ? -5.452 7.438 22.004 1.00 88.94 481 GLY A C 1
ATOM 3839 O O . GLY A 1 481 ? -6.630 7.643 22.309 1.00 88.94 481 GLY A O 1
ATOM 3840 N N . TRP A 1 482 ? -4.972 6.191 21.889 1.00 92.44 482 TRP A N 1
ATOM 3841 C CA . TRP A 1 482 ? -5.798 4.988 22.096 1.00 92.44 482 TRP A CA 1
ATOM 3842 C C . TRP A 1 482 ? -6.504 4.953 23.461 1.00 92.44 482 TRP A C 1
ATOM 3844 O O . TRP A 1 482 ? -7.702 4.671 23.522 1.00 92.44 482 TRP A O 1
ATOM 3854 N N . GLU A 1 483 ? -5.796 5.267 24.550 1.00 93.06 483 GLU A N 1
ATOM 3855 C CA . GLU A 1 483 ? -6.331 5.154 25.917 1.00 93.06 483 GLU A CA 1
ATOM 3856 C C . GLU A 1 483 ? -7.509 6.117 26.167 1.00 93.06 483 GLU A C 1
ATOM 3858 O O . GLU A 1 483 ? -8.473 5.777 26.857 1.00 93.06 483 GLU A O 1
ATOM 3863 N N . GLN A 1 484 ? -7.498 7.296 25.539 1.00 94.31 484 GLN A N 1
ATOM 3864 C CA . GLN A 1 484 ? -8.611 8.247 25.567 1.00 94.31 484 GLN A CA 1
ATOM 3865 C C . GLN A 1 484 ? -9.793 7.746 24.721 1.00 94.31 484 GLN A C 1
ATOM 3867 O O . GLN A 1 484 ? -10.939 7.807 25.170 1.00 94.31 484 GLN A O 1
ATOM 3872 N N . ILE A 1 485 ? -9.526 7.205 23.524 1.00 94.00 485 ILE A N 1
ATOM 3873 C CA . ILE A 1 485 ? -10.558 6.640 22.638 1.00 94.00 485 ILE A CA 1
ATOM 3874 C C . ILE A 1 485 ? -11.267 5.462 23.323 1.00 94.00 485 ILE A C 1
ATOM 3876 O O . ILE A 1 485 ? -12.497 5.418 23.347 1.00 94.00 485 ILE A O 1
ATOM 3880 N N . VAL A 1 486 ? -10.525 4.519 23.915 1.00 95.06 486 VAL A N 1
ATOM 3881 C CA . VAL A 1 486 ? -11.113 3.332 24.560 1.00 95.06 486 VAL A CA 1
ATOM 3882 C C . VAL A 1 486 ? -11.838 3.671 25.867 1.00 95.06 486 VAL A C 1
ATOM 3884 O O . VAL A 1 486 ? -12.862 3.053 26.161 1.00 95.06 486 VAL A O 1
ATOM 3887 N N . SER A 1 487 ? -11.388 4.692 26.606 1.00 95.62 487 SER A N 1
ATOM 3888 C CA . SER A 1 487 ? -12.081 5.187 27.805 1.00 95.62 487 SER A CA 1
ATOM 3889 C C . SER A 1 487 ? -13.438 5.811 27.457 1.00 95.62 487 SER A C 1
ATOM 3891 O O . SER A 1 487 ? -14.465 5.372 27.973 1.00 95.62 487 SER A O 1
ATOM 3893 N N . THR A 1 488 ? -13.478 6.744 26.499 1.00 96.06 488 THR A N 1
ATOM 3894 C CA . THR A 1 488 ? -14.733 7.344 26.002 1.00 96.06 488 THR A CA 1
ATOM 3895 C C . THR A 1 488 ? -15.655 6.288 25.377 1.00 96.06 488 THR A C 1
ATOM 3897 O O . THR A 1 488 ? -16.875 6.310 25.565 1.00 96.06 488 THR A O 1
ATOM 3900 N N . ALA A 1 489 ? -15.090 5.292 24.685 1.00 96.19 489 ALA A N 1
ATOM 3901 C CA . ALA A 1 489 ? -15.850 4.156 24.172 1.00 96.19 489 ALA A CA 1
ATOM 3902 C C . ALA A 1 489 ? -16.471 3.317 25.303 1.00 96.19 489 ALA A C 1
ATOM 3904 O O . ALA A 1 489 ? -17.607 2.860 25.171 1.00 96.19 489 ALA A O 1
ATOM 3905 N N . PHE A 1 490 ? -15.773 3.136 26.426 1.00 96.62 490 PHE A N 1
ATOM 3906 C CA . PHE A 1 490 ? -16.315 2.431 27.585 1.00 96.62 490 PHE A CA 1
ATOM 3907 C C . PHE A 1 490 ? -17.443 3.214 28.274 1.00 96.62 490 PHE A C 1
ATOM 3909 O O . PHE A 1 490 ? -18.432 2.601 28.665 1.00 96.62 490 PHE A O 1
ATOM 3916 N N . GLU A 1 491 ? -17.384 4.549 28.341 1.00 96.31 491 GLU A N 1
ATOM 3917 C CA . GLU A 1 491 ? -18.499 5.370 28.853 1.00 96.31 491 GLU A CA 1
ATOM 3918 C C . GLU A 1 491 ? -19.777 5.234 28.009 1.00 96.31 491 GLU A C 1
ATOM 3920 O O . GLU A 1 491 ? -20.888 5.138 28.545 1.00 96.31 491 GLU A O 1
ATOM 3925 N N . HIS A 1 492 ? -19.639 5.190 26.680 1.00 94.94 492 HIS A N 1
ATOM 3926 C CA . HIS A 1 492 ? -20.755 4.883 25.784 1.00 94.94 492 HIS A CA 1
ATOM 3927 C C . HIS A 1 492 ? -21.257 3.444 25.963 1.00 94.94 492 HIS A C 1
ATOM 3929 O O . HIS A 1 492 ? -22.465 3.201 25.927 1.00 94.94 492 HIS A O 1
ATOM 3935 N N . PHE A 1 493 ? -20.351 2.487 26.180 1.00 95.50 493 PHE A N 1
ATOM 3936 C CA . PHE A 1 493 ? -20.704 1.086 26.387 1.00 95.50 493 PHE A CA 1
ATOM 3937 C C . PHE A 1 493 ? -21.451 0.873 27.708 1.00 95.50 493 PHE A C 1
ATOM 3939 O O . PHE A 1 493 ? -22.493 0.226 27.702 1.00 95.50 493 PHE A O 1
ATOM 3946 N N . GLU A 1 494 ? -20.993 1.459 28.816 1.00 94.31 494 GLU A N 1
ATOM 3947 C CA . GLU A 1 494 ? -21.637 1.388 30.138 1.00 94.31 494 GLU A CA 1
ATOM 3948 C C . GLU A 1 494 ? -23.114 1.796 30.121 1.00 94.31 494 GLU A C 1
ATOM 3950 O O . GLU A 1 494 ? -23.935 1.205 30.831 1.00 94.31 494 GLU A O 1
ATOM 3955 N N . ARG A 1 495 ? -23.437 2.785 29.281 1.00 92.50 495 ARG A N 1
ATOM 3956 C CA . ARG A 1 495 ? -24.775 3.353 29.104 1.00 92.50 495 ARG A CA 1
ATOM 3957 C C . ARG A 1 495 ? -25.653 2.534 28.158 1.00 92.50 495 ARG A C 1
ATOM 3959 O O . ARG A 1 495 ? -26.790 2.226 28.504 1.00 92.50 495 ARG A O 1
ATOM 3966 N N . ASP A 1 496 ? -25.125 2.181 26.985 1.00 87.75 496 ASP A N 1
ATOM 3967 C CA . ASP A 1 496 ? -25.934 1.690 25.860 1.00 87.75 496 ASP A CA 1
ATOM 3968 C C . ASP A 1 496 ? -25.817 0.170 25.615 1.00 87.75 496 ASP A C 1
ATOM 3970 O O . ASP A 1 496 ? -26.599 -0.384 24.839 1.00 87.75 496 ASP A O 1
ATOM 3974 N N . GLY A 1 497 ? -24.822 -0.511 26.200 1.00 84.62 497 GLY A N 1
ATOM 3975 C CA . GLY A 1 497 ? -24.437 -1.872 25.792 1.00 84.62 497 GLY A CA 1
ATOM 3976 C C . GLY A 1 497 ? -23.941 -2.825 26.884 1.00 84.62 497 GLY A C 1
ATOM 3977 O O . GLY A 1 497 ? -24.022 -4.040 26.692 1.00 84.62 497 GLY A O 1
ATOM 3978 N N . ASN A 1 498 ? -23.453 -2.327 28.023 1.00 91.94 498 ASN A N 1
ATOM 3979 C CA . ASN A 1 498 ? -22.891 -3.165 29.077 1.00 91.94 498 ASN A CA 1
ATOM 3980 C C . ASN A 1 498 ? -24.006 -3.759 29.943 1.00 91.94 498 ASN A C 1
ATOM 3982 O O . ASN A 1 498 ? -24.677 -3.063 30.716 1.00 91.94 498 ASN A O 1
ATOM 3986 N N . ARG A 1 499 ? -24.189 -5.070 29.804 1.00 90.75 499 ARG A N 1
ATOM 3987 C CA . ARG A 1 499 ? -25.178 -5.878 30.521 1.00 90.75 499 ARG A CA 1
ATOM 3988 C C . ARG A 1 499 ? -24.487 -6.845 31.474 1.00 90.75 499 ARG A C 1
ATOM 3990 O O . ARG A 1 499 ? -23.313 -7.159 31.293 1.00 90.75 499 ARG A O 1
ATOM 3997 N N . VAL A 1 500 ? -25.249 -7.356 32.435 1.00 90.44 500 VAL A N 1
ATOM 3998 C CA . VAL A 1 500 ? -24.816 -8.472 33.285 1.00 90.44 500 VAL A CA 1
ATOM 3999 C C . VAL A 1 500 ? -24.444 -9.661 32.393 1.00 90.44 500 VAL A C 1
ATOM 4001 O O . VAL A 1 500 ? -25.219 -10.026 31.505 1.00 90.44 500 VAL A O 1
ATOM 4004 N N . ILE A 1 501 ? -23.268 -10.245 32.609 1.00 87.69 501 ILE A N 1
ATOM 4005 C CA . ILE A 1 501 ? -22.736 -11.371 31.839 1.00 87.69 501 ILE A CA 1
ATOM 4006 C C . ILE A 1 501 ? -22.147 -12.429 32.776 1.00 87.69 501 ILE A C 1
ATOM 4008 O O . ILE A 1 501 ? -21.541 -12.112 33.793 1.00 87.69 501 ILE A O 1
ATOM 4012 N N . SER A 1 502 ? -22.324 -13.703 32.426 1.00 86.00 502 SER A N 1
ATOM 4013 C CA . SER A 1 502 ? -21.676 -14.818 33.127 1.00 86.00 502 SER A CA 1
ATOM 4014 C C . SER A 1 502 ? -20.317 -15.157 32.513 1.00 86.00 502 SER A C 1
ATOM 4016 O O . SER A 1 502 ? -20.155 -15.083 31.293 1.00 86.00 502 SER A O 1
ATOM 4018 N N . ASP A 1 503 ? -19.370 -15.639 33.321 1.00 81.31 503 ASP A N 1
ATOM 4019 C CA . ASP A 1 503 ? -18.040 -16.094 32.884 1.00 81.31 503 ASP A CA 1
ATOM 4020 C C . ASP A 1 503 ? -18.143 -17.035 31.668 1.00 81.31 503 ASP A C 1
ATOM 4022 O O . ASP A 1 503 ? -17.462 -16.871 30.654 1.00 81.31 503 ASP A O 1
ATOM 4026 N N . GLN A 1 504 ? -19.081 -17.991 31.727 1.00 81.12 504 GLN A N 1
ATOM 4027 C CA . GLN A 1 504 ? -19.339 -18.949 30.650 1.00 81.12 504 GLN A CA 1
ATOM 4028 C C . GLN A 1 504 ? -19.764 -18.291 29.336 1.00 81.12 504 GLN A C 1
ATOM 4030 O O . GLN A 1 504 ? -19.415 -18.787 28.263 1.00 81.12 504 GLN A O 1
ATOM 4035 N N . GLU A 1 505 ? -20.551 -17.221 29.396 1.00 83.06 505 GLU A N 1
ATOM 4036 C CA . GLU A 1 505 ? -20.946 -16.444 28.226 1.00 83.06 505 GLU A CA 1
ATOM 4037 C C . GLU A 1 505 ? -19.762 -15.617 27.710 1.00 83.06 505 GLU A C 1
ATOM 4039 O O . GLU A 1 505 ? -19.514 -15.609 26.504 1.00 83.06 505 GLU A O 1
ATOM 4044 N N . PHE A 1 506 ? -18.951 -15.038 28.599 1.00 82.44 506 PHE A N 1
ATOM 4045 C CA . PHE A 1 506 ? -17.753 -14.288 28.220 1.00 82.44 506 PHE A CA 1
ATOM 4046 C C . PHE A 1 506 ? -16.693 -15.176 27.532 1.00 82.44 506 PHE A C 1
ATOM 4048 O O . PHE A 1 506 ? -16.127 -14.780 26.512 1.00 82.44 506 PHE A O 1
ATOM 4055 N N . TYR A 1 507 ? -16.500 -16.436 27.946 1.00 78.31 507 TYR A N 1
ATOM 4056 C CA . TYR A 1 507 ? -15.657 -17.378 27.182 1.00 78.31 507 TYR A CA 1
ATOM 4057 C C . TYR A 1 507 ? -16.243 -17.738 25.819 1.00 78.31 507 TYR A C 1
ATOM 4059 O O . TYR A 1 507 ? -15.499 -17.863 24.841 1.00 78.31 507 TYR A O 1
ATOM 4067 N N . ARG A 1 508 ? -17.572 -17.889 25.723 1.00 79.69 508 ARG A N 1
ATOM 4068 C CA . ARG A 1 508 ? -18.255 -18.112 24.437 1.00 79.69 508 ARG A CA 1
ATOM 4069 C C . ARG A 1 508 ? -18.115 -16.889 23.528 1.00 79.69 508 ARG A C 1
ATOM 4071 O O . ARG A 1 508 ? -17.990 -17.069 22.316 1.00 79.69 508 ARG A O 1
ATOM 4078 N N . GLU A 1 509 ? -18.068 -15.672 24.074 1.00 77.44 509 GLU A N 1
ATOM 4079 C CA . GLU A 1 509 ? -17.716 -14.436 23.364 1.00 77.44 509 GLU A CA 1
ATOM 4080 C C . GLU A 1 509 ? -16.266 -14.470 22.847 1.00 77.44 509 GLU A C 1
ATOM 4082 O O . GLU A 1 509 ? -16.061 -14.466 21.626 1.00 77.44 509 GLU A O 1
ATOM 4087 N N . LEU A 1 510 ? -15.276 -14.612 23.737 1.00 75.00 510 LEU A N 1
ATOM 4088 C CA . LEU A 1 510 ? -13.841 -14.523 23.417 1.00 75.00 510 LEU A CA 1
ATOM 4089 C C . LEU A 1 510 ? -13.242 -15.765 22.712 1.00 75.00 510 LEU A C 1
ATOM 4091 O O . LEU A 1 510 ? -12.118 -15.707 22.213 1.00 75.00 510 LEU A O 1
ATOM 4095 N N . LYS A 1 511 ? -13.975 -16.888 22.646 1.00 73.56 511 LYS A N 1
ATOM 4096 C CA . LYS A 1 511 ? -13.523 -18.208 22.141 1.00 73.56 511 LYS A CA 1
ATOM 4097 C C . LYS A 1 511 ? -12.326 -18.813 22.905 1.00 73.56 511 LYS A C 1
ATOM 4099 O O . LYS A 1 511 ? -11.533 -19.555 22.322 1.00 73.56 511 LYS A O 1
ATOM 4104 N N . ILE A 1 512 ? -12.191 -18.525 24.199 1.00 69.94 512 ILE A N 1
ATOM 4105 C CA . ILE A 1 512 ? -11.138 -19.094 25.063 1.00 69.94 512 ILE A CA 1
ATOM 4106 C C . ILE A 1 512 ? -11.615 -20.440 25.649 1.00 69.94 512 ILE A C 1
ATOM 4108 O O . ILE A 1 512 ? -12.816 -20.674 25.788 1.00 69.94 512 ILE A O 1
ATOM 4112 N N . ARG A 1 513 ? -10.683 -21.346 25.972 1.00 65.19 513 ARG A N 1
ATOM 4113 C CA . ARG A 1 513 ? -10.919 -22.583 26.738 1.00 65.19 513 ARG A CA 1
ATOM 4114 C C . ARG A 1 513 ? -9.742 -22.832 27.685 1.00 65.19 513 ARG A C 1
ATOM 4116 O O . ARG A 1 513 ? -8.612 -22.564 27.293 1.00 65.19 513 ARG A O 1
ATOM 4123 N N . GLY A 1 514 ? -10.004 -23.409 28.858 1.00 65.69 514 GLY A N 1
ATOM 4124 C CA . GLY A 1 514 ? -8.987 -23.800 29.846 1.00 65.69 514 GLY A CA 1
ATOM 4125 C C . GLY A 1 514 ? -9.144 -2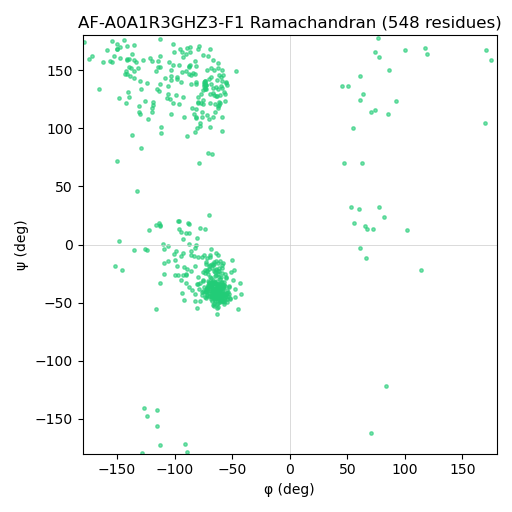3.082 31.197 1.00 65.69 514 GLY A C 1
ATOM 4126 O O . GLY A 1 514 ? -9.862 -22.085 31.266 1.00 65.69 514 GLY A O 1
ATOM 4127 N N . PRO A 1 515 ? -8.501 -23.577 32.272 1.00 60.09 515 PRO A N 1
ATOM 4128 C CA . PRO A 1 515 ? -8.627 -23.013 33.621 1.00 60.09 515 PRO A CA 1
ATOM 4129 C C . PRO A 1 515 ? -7.937 -21.648 33.780 1.00 60.09 515 PRO A C 1
ATOM 4131 O O . PRO A 1 515 ? -8.379 -20.843 34.587 1.00 60.09 515 PRO A O 1
ATOM 4134 N N . GLU A 1 516 ? -6.920 -21.340 32.971 1.00 62.72 516 GLU A N 1
ATOM 4135 C CA . GLU A 1 516 ? -6.250 -20.024 32.940 1.00 62.72 516 GLU A CA 1
ATOM 4136 C C . GLU A 1 516 ? -7.189 -18.889 32.496 1.00 62.72 516 GLU A C 1
ATOM 4138 O O . GLU A 1 516 ? -6.977 -17.725 32.821 1.00 62.72 516 GLU A O 1
ATOM 4143 N N . ALA A 1 517 ? -8.272 -19.221 31.786 1.00 62.69 517 ALA A N 1
ATOM 4144 C CA . ALA A 1 517 ? -9.319 -18.261 31.458 1.00 62.69 517 ALA A CA 1
ATOM 4145 C C . ALA A 1 517 ? -10.166 -17.875 32.688 1.00 62.69 517 ALA A C 1
ATOM 4147 O O . ALA A 1 517 ? -10.832 -16.838 32.672 1.00 62.69 517 ALA A O 1
ATOM 4148 N N . LEU A 1 518 ? -10.177 -18.718 33.730 1.00 63.22 518 LEU A N 1
ATOM 4149 C CA . LEU A 1 518 ? -11.131 -18.638 34.835 1.00 63.22 518 LEU A CA 1
ATOM 4150 C C . LEU A 1 518 ? -10.835 -17.474 35.785 1.00 63.22 518 LEU A C 1
ATOM 4152 O O . LEU A 1 518 ? -11.735 -16.685 36.049 1.00 63.22 518 LEU A O 1
ATOM 4156 N N . SER A 1 519 ? -9.571 -17.270 36.165 1.00 68.50 519 SER A N 1
ATOM 4157 C CA . SER A 1 519 ? -9.150 -16.031 36.837 1.00 68.50 519 SER A CA 1
ATOM 4158 C C . SER A 1 519 ? -9.311 -14.811 35.924 1.00 68.50 519 SER A C 1
ATOM 4160 O O . SER A 1 519 ? -9.905 -13.816 36.317 1.00 68.50 519 SER A O 1
ATOM 4162 N N . PHE A 1 520 ? -8.885 -14.916 34.661 1.00 72.75 520 PHE A N 1
ATOM 4163 C CA . PHE A 1 520 ? -8.867 -13.777 33.741 1.00 72.75 520 PHE A CA 1
ATOM 4164 C C . PHE A 1 520 ? -10.256 -13.149 33.489 1.00 72.75 520 PHE A C 1
ATOM 4166 O O . PHE A 1 520 ? -10.354 -11.937 33.308 1.00 72.75 520 PHE A O 1
ATOM 4173 N N . ALA A 1 521 ? -11.351 -13.924 33.480 1.00 70.19 521 ALA A N 1
ATOM 4174 C CA . ALA A 1 521 ? -12.691 -13.324 33.383 1.00 70.19 521 ALA A CA 1
ATOM 4175 C C . ALA A 1 521 ? -13.163 -12.687 34.695 1.00 70.19 521 ALA A C 1
ATOM 4177 O O . ALA A 1 521 ? -13.883 -11.694 34.642 1.00 70.19 521 ALA A O 1
ATOM 4178 N N . GLN A 1 522 ? -12.743 -13.215 35.847 1.00 75.19 522 GLN A N 1
ATOM 4179 C CA . GLN A 1 522 ? -13.023 -12.615 37.155 1.00 75.19 522 GLN A CA 1
ATOM 4180 C C . GLN A 1 522 ? -12.321 -11.252 37.281 1.00 75.19 522 GLN A C 1
ATOM 4182 O O . GLN A 1 522 ? -12.910 -10.309 37.797 1.00 75.19 522 GLN A O 1
ATOM 4187 N N . ASP A 1 523 ? -11.138 -11.097 36.676 1.00 83.75 523 ASP A N 1
ATOM 4188 C CA . ASP A 1 523 ? -10.459 -9.801 36.523 1.00 83.75 523 ASP A CA 1
ATOM 4189 C C . ASP A 1 523 ? -11.159 -8.853 35.515 1.00 83.75 523 ASP A C 1
ATOM 4191 O O . ASP A 1 523 ? -10.932 -7.642 35.529 1.00 83.75 523 ASP A O 1
ATOM 4195 N N . CYS A 1 524 ? -12.026 -9.375 34.636 1.00 87.31 524 CYS A N 1
ATOM 4196 C CA . CYS A 1 524 ? -12.751 -8.617 33.602 1.00 87.31 524 CYS A CA 1
ATOM 4197 C C . CYS A 1 524 ? -14.193 -8.233 33.982 1.00 87.31 524 CYS A C 1
ATOM 4199 O O . CYS A 1 524 ? -14.779 -7.363 33.330 1.00 87.31 524 CYS A O 1
ATOM 4201 N N . ILE A 1 525 ? -14.787 -8.889 34.983 1.00 89.19 525 ILE A N 1
ATOM 4202 C CA . ILE A 1 525 ? -16.193 -8.741 35.387 1.00 89.19 525 ILE A CA 1
ATOM 4203 C C . ILE A 1 525 ? -16.252 -8.107 36.781 1.00 89.19 525 ILE A C 1
ATOM 4205 O O . ILE A 1 525 ? -15.557 -8.510 37.708 1.00 89.19 525 ILE A O 1
ATOM 4209 N N . ARG A 1 526 ? -17.093 -7.087 36.954 1.00 91.44 526 ARG A N 1
ATOM 4210 C CA . ARG A 1 526 ? -17.265 -6.393 38.231 1.00 91.44 526 ARG A CA 1
ATOM 4211 C C . ARG A 1 526 ? -18.086 -7.227 39.213 1.00 91.44 526 ARG A C 1
ATOM 4213 O O . ARG A 1 526 ? -19.273 -7.457 38.995 1.00 91.44 526 ARG A O 1
ATOM 4220 N N . ASN A 1 527 ? -17.497 -7.538 40.366 1.00 86.69 527 ASN A N 1
ATOM 4221 C CA . ASN A 1 527 ? -18.180 -8.192 41.493 1.00 86.69 527 ASN A CA 1
ATOM 4222 C C . ASN A 1 527 ? -19.401 -7.414 42.039 1.00 86.69 527 ASN A C 1
ATOM 4224 O O . ASN A 1 527 ? -20.218 -7.992 42.747 1.00 86.69 527 ASN A O 1
ATOM 4228 N N . SER A 1 528 ? -19.530 -6.116 41.737 1.00 88.00 528 SER A N 1
ATOM 4229 C CA . SER A 1 528 ? -20.638 -5.255 42.183 1.00 88.00 528 SER A CA 1
ATOM 4230 C C . SER A 1 528 ? -21.962 -5.488 41.451 1.00 88.00 528 SER A C 1
ATOM 4232 O O . SER A 1 528 ? -23.023 -5.346 42.052 1.00 88.00 528 SER A O 1
ATOM 4234 N N . ASP A 1 529 ? -21.909 -5.773 40.148 1.00 89.94 529 ASP A N 1
ATOM 4235 C CA . ASP A 1 529 ? -23.075 -5.753 39.251 1.00 89.94 529 ASP A CA 1
ATOM 4236 C C . ASP A 1 529 ? -22.997 -6.771 38.098 1.00 89.94 529 ASP A C 1
ATOM 4238 O O . ASP A 1 529 ? -23.887 -6.813 37.251 1.00 89.94 529 ASP A O 1
ATOM 4242 N N . GLY A 1 530 ? -21.948 -7.599 38.040 1.00 88.38 530 GLY A N 1
ATOM 4243 C CA . GLY A 1 530 ? -21.774 -8.645 37.026 1.00 88.38 530 GLY A CA 1
ATOM 4244 C C . GLY A 1 530 ? -21.584 -8.124 35.597 1.00 88.38 530 GLY A C 1
ATOM 4245 O O . GLY A 1 530 ? -21.745 -8.882 34.641 1.00 88.38 530 GLY A O 1
ATOM 4246 N N . LYS A 1 531 ? -21.275 -6.835 35.428 1.00 92.81 531 LYS A N 1
ATOM 4247 C CA . LYS A 1 531 ? -20.959 -6.203 34.139 1.00 92.81 531 LYS A CA 1
ATOM 4248 C C . LYS A 1 531 ? -19.463 -6.259 33.832 1.00 92.81 531 LYS A C 1
ATOM 4250 O O . LYS A 1 531 ? -18.651 -6.440 34.734 1.00 92.81 531 LYS A O 1
ATOM 4255 N N . LEU A 1 532 ? -19.075 -6.031 32.576 1.00 92.44 532 LEU A N 1
ATOM 4256 C CA . LEU A 1 532 ? -17.656 -5.885 32.226 1.00 92.44 532 LEU A CA 1
ATOM 4257 C C . LEU A 1 532 ? -17.064 -4.590 32.800 1.00 92.44 532 LEU A C 1
ATOM 4259 O O . LEU A 1 532 ? -17.726 -3.555 32.815 1.00 92.44 532 LEU A O 1
ATOM 4263 N N . ASN A 1 533 ? -15.801 -4.630 33.217 1.00 93.50 533 ASN A N 1
ATOM 4264 C CA . ASN A 1 533 ? -14.995 -3.431 33.458 1.00 93.50 533 ASN A CA 1
ATOM 4265 C C . ASN A 1 533 ? -14.251 -2.997 32.170 1.00 93.50 533 ASN A C 1
ATOM 4267 O O . ASN A 1 533 ? -14.385 -3.632 31.121 1.00 93.50 533 ASN A O 1
ATOM 4271 N N . LEU A 1 534 ? -13.446 -1.929 32.241 1.00 92.75 534 LEU A N 1
ATOM 4272 C CA . LEU A 1 534 ? -12.675 -1.412 31.098 1.00 92.75 534 LEU A CA 1
ATOM 4273 C C . LEU A 1 534 ? -11.707 -2.456 30.498 1.00 92.75 534 LEU A C 1
ATOM 4275 O O . LEU A 1 534 ? -11.533 -2.503 29.278 1.00 92.75 534 LEU A O 1
ATOM 4279 N N . ILE A 1 535 ? -11.124 -3.332 31.326 1.00 90.69 535 ILE A N 1
ATOM 4280 C CA . ILE A 1 535 ? -10.235 -4.421 30.882 1.00 90.69 535 ILE A CA 1
ATOM 4281 C C . ILE A 1 535 ? -11.052 -5.466 30.110 1.00 90.69 535 ILE A C 1
ATOM 4283 O O . ILE A 1 535 ? -10.690 -5.833 28.992 1.00 90.69 535 ILE A O 1
ATOM 4287 N N . GLY A 1 536 ? -12.203 -5.876 30.652 1.00 89.62 536 GLY A N 1
ATOM 4288 C CA . GLY A 1 536 ? -13.137 -6.792 29.996 1.00 89.62 536 GLY A CA 1
ATOM 4289 C C . GLY A 1 536 ? -13.693 -6.253 28.677 1.00 89.62 536 GLY A C 1
ATOM 4290 O O . GLY A 1 536 ? -13.788 -6.993 27.698 1.00 89.62 536 GLY A O 1
ATOM 4291 N N . PHE A 1 537 ? -13.994 -4.955 28.611 1.00 92.00 537 PHE A N 1
ATOM 4292 C CA . PHE A 1 537 ? -14.399 -4.257 27.389 1.00 92.00 537 PHE A CA 1
ATOM 4293 C C . PHE A 1 537 ? -13.276 -4.218 26.342 1.00 92.00 537 PHE A C 1
ATOM 4295 O O . PHE A 1 537 ? -13.481 -4.617 25.194 1.00 92.00 537 PHE A O 1
ATOM 4302 N N . THR A 1 538 ? -12.068 -3.825 26.745 1.00 90.56 538 THR A N 1
ATOM 4303 C CA . THR A 1 538 ? -10.888 -3.798 25.868 1.00 90.56 538 THR A CA 1
ATOM 4304 C C . THR A 1 538 ? -10.558 -5.198 25.345 1.00 90.56 538 THR A C 1
ATOM 4306 O O . THR A 1 538 ? -10.284 -5.376 24.156 1.00 90.56 538 THR A O 1
ATOM 4309 N N . GLN A 1 539 ? -10.677 -6.236 26.179 1.00 87.56 539 GLN A N 1
ATOM 4310 C CA . GLN A 1 539 ? -10.496 -7.612 25.727 1.00 87.56 539 GLN A CA 1
ATOM 4311 C C . GLN A 1 539 ? -11.642 -8.097 24.824 1.00 87.56 539 GLN A C 1
ATOM 4313 O O . GLN A 1 539 ? -11.388 -8.817 23.859 1.00 87.56 539 GLN A O 1
ATOM 4318 N N . LEU A 1 540 ? -12.889 -7.676 25.062 1.00 88.12 540 LEU A N 1
ATOM 4319 C CA . LEU A 1 540 ? -14.017 -7.947 24.166 1.00 88.12 540 LEU A CA 1
ATOM 4320 C C . LEU A 1 540 ? -13.795 -7.329 22.778 1.00 88.12 540 LEU A C 1
ATOM 4322 O O . LEU A 1 540 ? -14.075 -7.989 21.772 1.00 88.12 540 LEU A O 1
ATOM 4326 N N . LEU A 1 541 ? -13.237 -6.117 22.707 1.00 87.50 541 LEU A N 1
ATOM 4327 C CA . LEU A 1 541 ? -12.798 -5.476 21.465 1.00 87.50 541 LEU A CA 1
ATOM 4328 C C . LEU A 1 541 ? -11.668 -6.278 20.791 1.00 87.50 541 LEU A C 1
ATOM 4330 O O . LEU A 1 541 ? -11.854 -6.734 19.659 1.00 87.50 541 LEU A O 1
ATOM 4334 N N . ARG A 1 542 ? -10.569 -6.576 21.497 1.00 83.88 542 ARG A N 1
ATOM 4335 C CA . ARG A 1 542 ? -9.444 -7.406 21.001 1.00 83.88 542 ARG A CA 1
ATOM 4336 C C . ARG A 1 542 ? -9.872 -8.806 20.538 1.00 83.88 542 ARG A C 1
ATOM 4338 O O . ARG A 1 542 ? -9.355 -9.339 19.563 1.00 83.88 542 ARG A O 1
ATOM 4345 N N . GLY A 1 543 ? -10.859 -9.414 21.194 1.00 78.00 543 GLY A N 1
ATOM 4346 C CA . GLY A 1 543 ? -11.280 -10.791 20.942 1.00 78.00 543 GLY A CA 1
ATOM 4347 C C . GLY A 1 543 ? -10.408 -11.802 21.687 1.00 78.00 543 GLY A C 1
ATOM 4348 O O . GLY A 1 543 ? -10.345 -11.778 22.912 1.00 78.00 543 GLY A O 1
ATOM 4349 N N . ARG A 1 544 ? -9.765 -12.735 20.975 1.00 65.62 544 ARG A N 1
ATOM 4350 C CA . ARG A 1 544 ? -8.938 -13.766 21.622 1.00 65.62 544 ARG A CA 1
ATOM 4351 C C . ARG A 1 544 ? -7.611 -13.136 22.086 1.00 65.62 544 ARG A C 1
ATOM 4353 O O . ARG A 1 544 ? -6.923 -12.571 21.240 1.00 65.62 544 ARG A O 1
ATOM 4360 N N . PRO A 1 545 ? -7.223 -13.228 23.371 1.00 57.12 545 PRO A N 1
ATOM 4361 C CA . PRO A 1 545 ? -5.966 -12.654 23.840 1.00 57.12 545 PRO A CA 1
ATOM 4362 C C . PRO A 1 545 ? -4.756 -13.316 23.166 1.00 57.12 545 PRO A C 1
ATOM 4364 O O . PRO A 1 545 ? -4.728 -14.540 22.992 1.00 57.12 545 PRO A O 1
ATOM 4367 N N . LYS A 1 546 ? -3.734 -12.506 22.848 1.00 49.28 546 LYS A N 1
ATOM 4368 C CA . LYS A 1 546 ? -2.359 -12.970 22.607 1.00 49.28 546 LYS A CA 1
ATOM 4369 C C . LYS A 1 546 ? -1.805 -13.478 23.955 1.00 49.28 546 LYS A C 1
ATOM 4371 O O . LYS A 1 546 ? -1.093 -12.750 24.637 1.00 49.28 546 LYS A O 1
ATOM 4376 N N . LEU A 1 547 ? -2.196 -14.688 24.379 1.00 37.38 547 LEU A N 1
ATOM 4377 C CA . LEU A 1 547 ? -1.606 -15.346 25.556 1.00 37.38 547 LEU A CA 1
ATOM 4378 C C . LEU A 1 547 ? -0.078 -15.417 25.374 1.00 37.38 547 LEU A C 1
ATOM 4380 O O . LEU A 1 547 ? 0.365 -15.724 24.260 1.00 37.38 547 LEU A O 1
ATOM 4384 N N . PRO A 1 548 ? 0.725 -15.135 26.417 1.00 31.06 548 PRO A N 1
ATOM 4385 C CA . PRO A 1 548 ? 2.176 -15.180 26.304 1.00 31.06 548 PRO A CA 1
ATOM 4386 C C . PRO A 1 548 ? 2.636 -16.586 25.906 1.00 31.06 548 PRO A C 1
ATOM 4388 O O . PRO A 1 548 ? 2.151 -17.592 26.426 1.00 31.06 548 PRO A O 1
ATOM 4391 N N . LYS A 1 549 ? 3.581 -16.654 24.963 1.00 33.72 549 LYS A N 1
ATOM 4392 C CA . LYS A 1 549 ? 4.299 -17.893 24.655 1.00 33.72 549 LYS A CA 1
ATOM 4393 C C . LYS A 1 549 ? 5.352 -18.098 25.748 1.00 33.72 549 LYS A C 1
ATOM 4395 O O . LYS A 1 549 ? 6.372 -17.413 25.723 1.00 33.72 549 LYS A O 1
ATOM 4400 N N . ASN A 1 550 ? 5.058 -18.992 26.692 1.00 28.45 550 ASN A N 1
ATOM 4401 C CA . ASN A 1 550 ? 6.026 -19.523 27.662 1.00 28.45 550 ASN A CA 1
ATOM 4402 C C . ASN A 1 550 ? 7.110 -20.367 26.968 1.00 28.45 550 ASN A C 1
ATOM 4404 O O . ASN A 1 550 ? 6.781 -20.993 25.932 1.00 28.45 550 ASN A O 1
#